Protein AF-0000000069458771 (afdb_homodimer)

InterPro domains:
  IPR001631 DNA topoisomerase I [PR00416] (44-63)
  IPR001631 DNA topoisomerase I [PR00416] (67-81)
  IPR001631 DNA topoisomerase I [PR00416] (94-110)
  IPR001631 DNA topoisomerase I [PR00416] (152-166)
  IPR001631 DNA topoisomerase I [PR00416] (257-268)
  IPR011010 DNA breaking-rejoining enzyme, catalytic core [SSF56349] (4-299)
  IPR013499 DNA topoisomerase I, eukaryotic-type [SM00435] (7-277)
  IPR013500 DNA topoisomerase I, catalytic core, eukaryotic-type [PF01028] (3-233)
  IPR013500 DNA topoisomerase I, catalytic core, eukaryotic-type [cd00659] (8-207)
  IPR014711 DNA topoisomerase I, catalytic core, alpha-helical subdomain, eukaryotic-type [G3DSA:3.90.15.10] (2-155)
  IPR014727 DNA topoisomerase I, catalytic core, alpha/beta subdomain [G3DSA:1.10.132.10] (156-233)
  IPR014727 DNA topoisomerase I, catalytic core, alpha/beta subdomain [G3DSA:1.10.132.10] (234-305)
  IPR018521 DNA topoisomerase IB, active site [PS00176] (250-268)
  IPR025834 Topoisomerase I C-terminal domain [PF14370] (235-305)
  IPR051062 DNA topoisomerase IB [PTHR10290] (3-236)

pLDDT: mean 91.49, std 9.11, range [27.31, 98.5]

Solvent-accessible surface area (backbone atoms only — not comparable to full-atom values): 32888 Å² total; per-residue (Å²): 128,79,79,78,72,48,63,66,54,50,50,49,55,48,50,49,20,53,50,45,66,77,39,43,71,57,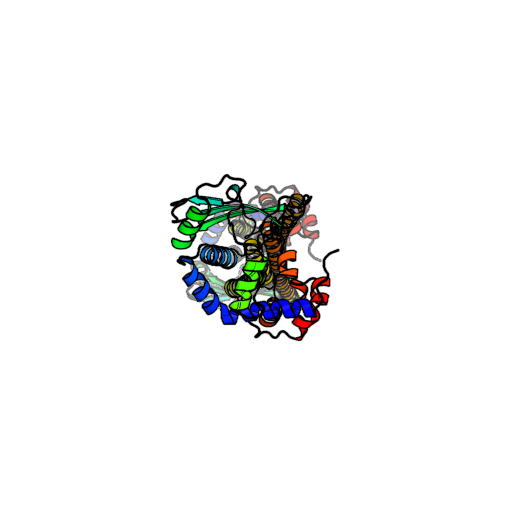53,51,52,55,36,56,60,26,50,73,43,89,47,66,61,47,22,49,49,18,44,51,50,48,46,24,60,75,53,33,43,54,46,40,76,85,82,59,94,85,56,77,88,49,43,20,63,44,56,32,30,35,65,31,53,48,82,32,70,64,50,96,91,36,56,31,24,43,32,40,51,48,31,22,77,96,66,39,74,45,76,49,73,42,70,48,58,66,64,53,45,52,47,52,52,59,49,44,55,98,58,53,53,86,35,61,36,48,86,81,51,41,49,67,58,49,30,49,54,38,26,69,73,40,81,85,37,42,63,68,40,38,35,36,31,52,29,40,51,45,32,54,53,33,39,64,70,56,52,59,86,89,52,51,70,69,55,44,50,48,28,49,51,54,17,43,44,52,30,14,58,55,62,62,34,65,45,76,64,57,88,63,44,66,61,51,50,50,54,51,52,50,53,48,51,51,49,54,53,49,52,55,53,52,52,52,54,52,51,54,52,48,52,48,51,51,50,50,51,51,49,52,63,74,40,44,48,45,37,54,64,58,36,53,73,73,38,38,58,58,32,52,57,39,3,50,19,56,61,68,73,41,68,60,70,78,80,32,53,73,72,51,45,64,63,40,42,66,33,60,71,67,39,45,52,78,53,72,131,126,79,79,76,70,48,65,66,54,51,50,50,55,48,50,48,20,52,52,44,66,78,38,43,68,57,53,52,52,54,34,57,60,26,50,73,43,89,48,65,60,47,22,49,48,19,45,50,51,50,47,25,60,74,55,32,44,52,47,40,74,84,82,60,95,85,57,78,87,49,43,20,64,42,56,32,30,34,65,32,53,47,83,31,71,66,51,96,92,34,58,33,24,43,33,38,51,47,32,22,78,95,67,40,74,44,76,49,72,42,68,48,56,65,63,54,44,51,47,53,51,59,49,42,56,98,57,55,53,84,35,60,35,48,86,82,51,41,50,66,58,47,29,49,53,38,26,70,74,40,82,85,38,40,62,68,39,37,36,37,31,50,28,40,51,44,31,52,52,34,41,63,70,56,53,58,87,87,51,52,70,66,53,42,51,45,29,48,51,52,16,43,44,52,29,14,58,55,62,62,34,63,46,75,65,57,89,63,44,65,60,51,50,51,52,50,51,51,53,47,50,50,49,53,51,49,52,54,52,52,52,53,54,52,51,54,51,48,50,49,50,52,51,49,52,51,50,53,62,74,39,45,49,43,39,54,64,58,36,54,73,72,37,40,58,59,31,54,56,40,3,51,20,57,62,68,72,43,66,61,70,79,80,33,53,72,72,50,45,64,64,40,41,64,31,59,71,68,38,44,52,80,55,73,132

Organism: Araneus ventricosus (NCBI:txid182803)

Structure (mmCIF, N/CA/C/O backbone):
data_AF-0000000069458771-model_v1
#
loop_
_entity.id
_entity.type
_entity.pdbx_description
1 polymer 'DNA topoisomerase I'
#
loop_
_atom_site.group_PDB
_atom_site.id
_atom_site.type_symbol
_atom_site.label_atom_id
_atom_site.label_alt_id
_atom_site.label_comp_id
_atom_site.label_asym_id
_atom_site.label_entity_id
_atom_site.label_seq_id
_atom_site.pdbx_PDB_ins_code
_atom_site.Cartn_x
_atom_site.Cartn_y
_atom_site.Cartn_z
_atom_site.occupancy
_atom_site.B_iso_or_equiv
_atom_site.auth_seq_id
_atom_site.auth_comp_id
_atom_site.auth_asym_id
_atom_site.auth_atom_id
_atom_site.pdbx_PDB_model_num
ATOM 1 N N . MET A 1 1 ? 5.234 -36.75 -42.281 1 28.11 1 MET A N 1
ATOM 2 C CA . MET A 1 1 ? 3.83 -36.375 -42.406 1 28.11 1 MET A CA 1
ATOM 3 C C . MET A 1 1 ? 3.074 -36.656 -41.094 1 28.11 1 MET A C 1
ATOM 5 O O . MET A 1 1 ? 3.109 -37.781 -40.594 1 28.11 1 MET A O 1
ATOM 9 N N . ARG A 1 2 ? 2.836 -35.688 -40.219 1 44.94 2 ARG A N 1
ATOM 10 C CA . ARG A 1 2 ? 2.254 -35.812 -38.906 1 44.94 2 ARG A CA 1
ATOM 11 C C . ARG A 1 2 ? 0.943 -36.594 -38.969 1 44.94 2 ARG A C 1
ATOM 13 O O . ARG A 1 2 ? 0.076 -36.312 -39.781 1 44.94 2 ARG A O 1
ATOM 20 N N . SER A 1 3 ? 1.002 -37.844 -38.906 1 42.88 3 SER A N 1
ATOM 21 C CA . SER A 1 3 ? -0.216 -38.625 -39.125 1 42.88 3 SER A CA 1
ATOM 22 C C . SER A 1 3 ? -1.438 -37.875 -38.594 1 42.88 3 SER A C 1
ATOM 24 O O . SER A 1 3 ? -1.477 -37.5 -37.406 1 42.88 3 SER A O 1
ATOM 26 N N . LYS A 1 4 ? -2.084 -37.125 -39.375 1 59.84 4 LYS A N 1
ATOM 27 C CA . LYS A 1 4 ? -3.332 -36.438 -39.094 1 59.84 4 LYS A CA 1
ATOM 28 C C . LYS A 1 4 ? -4.434 -37.406 -38.656 1 59.84 4 LYS A C 1
ATOM 30 O O . LYS A 1 4 ? -4.898 -38.219 -39.469 1 59.84 4 LYS A O 1
ATOM 35 N N . THR A 1 5 ? -4.426 -37.688 -37.344 1 69.56 5 THR A N 1
ATOM 36 C CA . THR A 1 5 ? -5.551 -38.5 -36.906 1 69.56 5 THR A CA 1
ATOM 37 C C . THR A 1 5 ? -6.867 -37.75 -37.062 1 69.56 5 THR A C 1
ATOM 39 O O . THR A 1 5 ? -6.926 -36.531 -36.844 1 69.56 5 THR A O 1
ATOM 42 N N . THR A 1 6 ? -7.883 -38.375 -37.656 1 74.94 6 THR A N 1
ATOM 43 C CA . THR A 1 6 ? -9.211 -37.781 -37.844 1 74.94 6 THR A CA 1
ATOM 44 C C . THR A 1 6 ? -9.93 -37.656 -36.5 1 74.94 6 THR A C 1
ATOM 46 O O . THR A 1 6 ? -9.57 -38.312 -35.531 1 74.94 6 THR A O 1
ATOM 49 N N . PRO A 1 7 ? -10.836 -36.719 -36.438 1 76.75 7 PRO A N 1
ATOM 50 C CA . PRO A 1 7 ? -11.641 -36.594 -35.219 1 76.75 7 PRO A CA 1
ATOM 51 C C . PRO A 1 7 ? -12.266 -37.906 -34.75 1 76.75 7 PRO A C 1
ATOM 53 O O . PRO A 1 7 ? -12.375 -38.156 -33.562 1 76.75 7 PRO A O 1
ATOM 56 N N . GLN A 1 8 ? -12.57 -38.719 -35.656 1 77.94 8 GLN A N 1
ATOM 57 C CA . GLN A 1 8 ? -13.18 -40 -35.344 1 77.94 8 GLN A CA 1
ATOM 58 C C . GLN A 1 8 ? -12.164 -40.938 -34.688 1 77.94 8 GLN A C 1
ATOM 60 O O . GLN A 1 8 ? -12.484 -41.656 -33.75 1 77.94 8 GLN A O 1
ATOM 65 N N . GLU A 1 9 ? -10.977 -40.875 -35.219 1 78.88 9 GLU A N 1
ATOM 66 C CA . GLU A 1 9 ? -9.914 -41.719 -34.656 1 78.88 9 GLU A CA 1
ATOM 67 C C . GLU A 1 9 ? -9.547 -41.25 -33.219 1 78.88 9 GLU A C 1
ATOM 69 O O . GLU A 1 9 ? -9.312 -42.094 -32.344 1 78.88 9 GLU A O 1
ATOM 74 N N . ASP A 1 10 ? -9.602 -39.969 -33.156 1 78.12 10 ASP A N 1
ATOM 75 C CA . ASP A 1 10 ? -9.328 -39.438 -31.828 1 78.12 10 ASP A CA 1
ATOM 76 C C . ASP A 1 10 ? -10.406 -39.844 -30.828 1 78.12 10 ASP A C 1
ATOM 78 O O . ASP A 1 10 ? -10.094 -40.25 -29.703 1 78.12 10 ASP A O 1
ATOM 82 N N . PHE A 1 11 ? -11.602 -39.719 -31.25 1 80 11 PHE A N 1
ATOM 83 C CA . PHE A 1 11 ? -12.711 -40.094 -30.391 1 80 11 PHE A CA 1
ATOM 84 C C . PHE A 1 11 ? -12.625 -41.562 -30 1 80 11 PHE A C 1
ATOM 86 O O . PHE A 1 11 ? -12.805 -41.938 -28.828 1 80 11 PHE A O 1
ATOM 93 N N . ALA A 1 12 ? -12.273 -42.344 -30.938 1 80.19 12 ALA A N 1
ATOM 94 C CA . ALA A 1 12 ? -12.164 -43.781 -30.688 1 80.19 12 ALA A CA 1
ATOM 95 C C . ALA A 1 12 ? -11.047 -44.094 -29.688 1 80.19 12 ALA A C 1
ATOM 97 O O . ALA A 1 12 ? -11.211 -44.938 -28.812 1 80.19 12 ALA A O 1
ATOM 98 N N . LYS A 1 13 ? -10.008 -43.406 -29.859 1 79.5 13 LYS A N 1
ATOM 99 C CA . LYS A 1 13 ? -8.867 -43.562 -28.953 1 79.5 13 LYS A CA 1
ATOM 100 C C . LYS A 1 13 ? -9.258 -43.25 -27.516 1 79.5 13 LYS A C 1
ATOM 102 O O . LYS A 1 13 ? -8.906 -44 -26.594 1 79.5 13 LYS A O 1
ATOM 107 N N . PHE A 1 14 ? -10.086 -42.281 -27.422 1 81.75 14 PHE A N 1
ATOM 108 C CA . PHE A 1 14 ? -10.445 -41.812 -26.094 1 81.75 14 PHE A CA 1
ATOM 109 C C . PHE A 1 14 ? -11.484 -42.75 -25.469 1 81.75 14 PHE A C 1
ATOM 111 O O . PHE A 1 14 ? -11.438 -43.031 -24.266 1 81.75 14 PHE A O 1
ATOM 118 N N . GLU A 1 15 ? -12.242 -43.219 -26.281 1 83.75 15 GLU A N 1
ATOM 119 C CA . GLU A 1 15 ? -13.234 -44.188 -25.781 1 83.75 15 GLU A CA 1
ATOM 120 C C . GLU A 1 15 ? -12.586 -45.5 -25.375 1 83.75 15 GLU A C 1
ATOM 122 O O . GLU A 1 15 ? -13.031 -46.156 -24.438 1 83.75 15 GLU A O 1
ATOM 127 N N . PHE A 1 16 ? -11.555 -45.812 -26.062 1 83.56 16 PHE A N 1
ATOM 128 C CA . PHE A 1 16 ? -10.82 -47.031 -25.719 1 83.56 16 PHE A CA 1
ATOM 129 C C . PHE A 1 1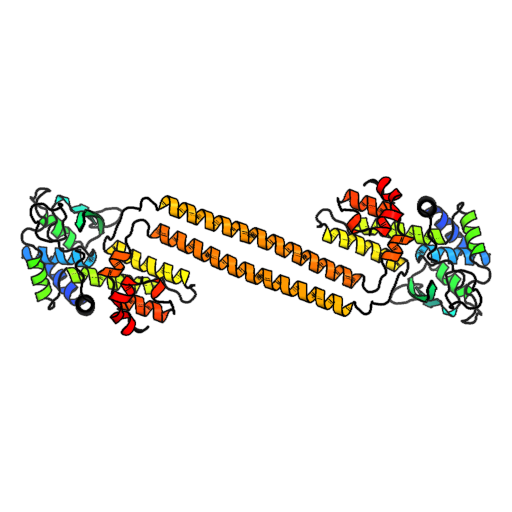6 ? -10.195 -46.906 -24.328 1 83.56 16 PHE A C 1
ATOM 131 O O . PHE A 1 16 ? -10.18 -47.875 -23.562 1 83.56 16 PHE A O 1
ATOM 138 N N . ALA A 1 17 ? -9.664 -45.719 -24.062 1 87.19 17 ALA A N 1
ATOM 139 C CA . ALA A 1 17 ? -9.094 -45.5 -22.75 1 87.19 17 ALA A CA 1
ATOM 140 C C . ALA A 1 17 ? -10.156 -45.625 -21.656 1 87.19 17 ALA A C 1
ATOM 142 O O . ALA A 1 17 ? -9.875 -46.125 -20.562 1 87.19 17 ALA A O 1
ATOM 143 N N . ARG A 1 18 ? -11.352 -45.219 -21.969 1 86.38 18 ARG A N 1
ATOM 144 C CA . ARG A 1 18 ? -12.453 -45.375 -21.016 1 86.38 18 ARG A CA 1
ATOM 145 C C . ARG A 1 18 ? -12.805 -46.844 -20.812 1 86.38 18 ARG A C 1
ATOM 147 O O . ARG A 1 18 ? -13.188 -47.219 -19.703 1 86.38 18 ARG A O 1
ATOM 154 N N . LEU A 1 19 ? -12.68 -47.562 -21.875 1 87.94 19 LEU A N 1
ATOM 155 C CA . LEU A 1 19 ? -12.898 -49 -21.766 1 87.94 19 LEU A CA 1
ATOM 156 C C . LEU A 1 19 ? -11.922 -49.625 -20.781 1 87.94 19 LEU A C 1
ATOM 158 O O . LEU A 1 19 ? -12.312 -50.438 -19.953 1 87.94 19 LEU A O 1
ATOM 162 N N . LEU A 1 20 ? -10.688 -49.281 -20.906 1 91.88 20 LEU A N 1
ATOM 163 C CA . LEU A 1 20 ? -9.695 -49.812 -19.969 1 91.88 20 LEU A CA 1
ATOM 164 C C . LEU A 1 20 ? -10 -49.375 -18.547 1 91.88 20 LEU A C 1
ATOM 166 O O . LEU A 1 20 ? -9.844 -50.156 -17.594 1 91.88 20 LEU A O 1
ATOM 170 N N . LYS A 1 21 ? -10.43 -48.156 -18.375 1 92 21 LYS A N 1
ATOM 171 C CA . LYS A 1 21 ? -10.773 -47.656 -17.047 1 92 21 LYS A CA 1
ATOM 172 C C . LYS A 1 21 ? -11.805 -48.562 -16.375 1 92 21 LYS A C 1
ATOM 174 O O . LYS A 1 21 ? -11.656 -48.906 -15.195 1 92 21 LYS A O 1
ATOM 179 N N . ARG A 1 22 ? -12.75 -49 -17.125 1 93.56 22 ARG A 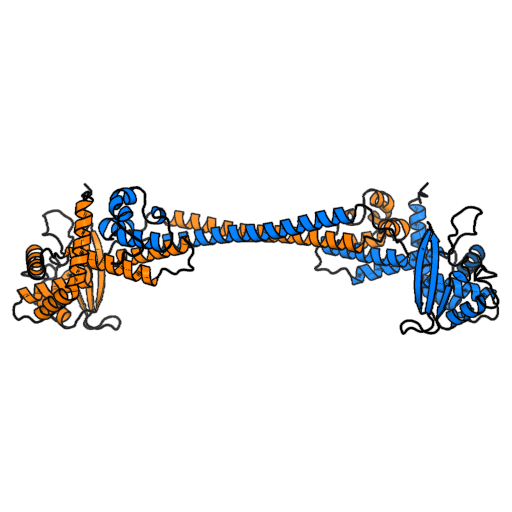N 1
ATOM 180 C CA . ARG A 1 22 ? -13.82 -49.844 -16.594 1 93.56 22 ARG A CA 1
ATOM 181 C C . ARG A 1 22 ? -13.32 -51.25 -16.266 1 93.56 22 ARG A C 1
ATOM 183 O O . ARG A 1 22 ? -13.883 -51.938 -15.422 1 93.56 22 ARG A O 1
ATOM 190 N N . ASN A 1 23 ? -12.242 -51.594 -16.938 1 95.81 23 ASN A N 1
ATOM 191 C CA . ASN A 1 23 ? -11.789 -52.969 -16.812 1 95.81 23 ASN A CA 1
ATOM 192 C C . ASN A 1 23 ? -10.422 -53.062 -16.141 1 95.81 23 ASN A C 1
ATOM 194 O O . ASN A 1 23 ? -9.844 -54.156 -16.047 1 95.81 23 ASN A O 1
ATOM 198 N N . ILE A 1 24 ? -9.906 -52.062 -15.648 1 96.25 24 ILE A N 1
ATOM 199 C CA . ILE A 1 24 ? -8.516 -52 -15.219 1 96.25 24 ILE A CA 1
ATOM 200 C C . ILE A 1 24 ? -8.289 -52.938 -14.031 1 96.25 24 ILE A C 1
ATOM 202 O O . ILE A 1 24 ? -7.254 -53.594 -13.938 1 96.25 24 ILE A O 1
ATOM 206 N N . LYS A 1 25 ? -9.188 -53.062 -13.125 1 96.69 25 LYS A N 1
ATOM 207 C CA . LYS A 1 25 ? -9.062 -53.938 -11.977 1 96.69 25 LYS A CA 1
ATOM 208 C C . LYS A 1 25 ? -8.969 -55.406 -12.422 1 96.69 25 LYS A C 1
ATOM 210 O O . LYS A 1 25 ? -8.148 -56.156 -11.914 1 96.69 25 LYS A O 1
ATOM 215 N N . TYR A 1 26 ? -9.781 -55.688 -13.383 1 97.44 26 TYR A N 1
ATOM 216 C CA . TYR A 1 26 ? -9.781 -57.062 -13.93 1 97.44 26 TYR A CA 1
ATOM 217 C C . TYR A 1 26 ? -8.469 -57.344 -14.641 1 97.44 26 TYR A C 1
ATOM 219 O O . TYR A 1 26 ? -7.852 -58.375 -14.406 1 97.44 26 TYR A O 1
ATOM 227 N N . VAL A 1 27 ? -8.062 -56.469 -15.508 1 97.31 27 VAL A N 1
ATOM 228 C CA . VAL A 1 27 ? -6.836 -56.656 -16.281 1 97.31 27 VAL A CA 1
ATOM 229 C C . VAL A 1 27 ? -5.648 -56.812 -15.336 1 97.31 27 VAL A C 1
ATOM 231 O O . VAL A 1 27 ? -4.828 -57.719 -15.516 1 97.31 27 VAL A O 1
ATOM 234 N N . ARG A 1 28 ? -5.586 -56.031 -14.305 1 97.81 28 ARG A N 1
ATOM 235 C CA . ARG A 1 28 ? -4.488 -56.062 -13.344 1 97.81 28 ARG A CA 1
ATOM 236 C C . ARG A 1 28 ? -4.504 -57.375 -12.57 1 97.81 28 ARG A C 1
ATOM 238 O O . ARG A 1 28 ? -3.449 -57.969 -12.312 1 97.81 28 ARG A O 1
ATOM 245 N N . ARG A 1 29 ? -5.688 -57.844 -12.219 1 97.69 29 ARG A N 1
ATOM 246 C CA . ARG A 1 29 ? -5.812 -59.125 -11.539 1 97.69 29 ARG A CA 1
ATOM 247 C C . ARG A 1 29 ? -5.293 -60.25 -12.414 1 97.69 29 ARG A C 1
ATOM 249 O O . ARG A 1 29 ? -4.555 -61.125 -11.938 1 97.69 29 ARG A O 1
ATOM 256 N N . GLU A 1 30 ? -5.656 -60.188 -13.633 1 97.56 30 GLU A N 1
ATOM 257 C CA . GLU A 1 30 ? -5.324 -61.281 -14.555 1 97.56 30 GLU A CA 1
ATOM 258 C C . GLU A 1 30 ? -3.824 -61.344 -14.82 1 97.56 30 GLU A C 1
ATOM 260 O O . GLU A 1 30 ? -3.223 -62.406 -14.781 1 97.56 30 GLU A O 1
ATOM 265 N N . TYR A 1 31 ? -3.188 -60.188 -15.148 1 97.25 31 TYR A N 1
ATOM 266 C CA . TYR A 1 31 ? -1.768 -60.281 -15.461 1 97.25 31 TYR A CA 1
ATOM 267 C C . TYR A 1 31 ? -0.948 -60.531 -14.203 1 97.25 31 TYR A C 1
ATOM 269 O O . TYR A 1 31 ? 0.134 -61.125 -14.258 1 97.25 31 TYR A O 1
ATOM 277 N N . LYS A 1 32 ? -1.408 -60.125 -13 1 97.75 32 LYS A N 1
ATOM 278 C CA . LYS A 1 32 ? -0.698 -60.406 -11.75 1 97.75 32 LYS A CA 1
ATOM 279 C C . LYS A 1 32 ? -0.665 -61.906 -11.453 1 97.75 32 LYS A C 1
ATOM 281 O O . LYS A 1 32 ? 0.344 -62.406 -10.977 1 97.75 32 LYS A O 1
ATOM 286 N N . LYS A 1 33 ? -1.743 -62.5 -11.758 1 97.62 33 LYS A N 1
ATOM 287 C CA . LYS A 1 33 ? -1.798 -63.969 -11.602 1 97.62 33 LYS A CA 1
ATOM 288 C C . LYS A 1 33 ? -0.73 -64.625 -12.445 1 97.62 33 LYS A C 1
ATOM 290 O O . LYS A 1 33 ? -0.115 -65.625 -12.008 1 97.62 33 LYS A O 1
ATOM 295 N N . LYS A 1 34 ? -0.475 -64.125 -13.578 1 97.56 34 LYS A N 1
ATOM 296 C CA . LYS A 1 34 ? 0.426 -64.75 -14.539 1 97.56 34 LYS A CA 1
ATOM 297 C C . LYS A 1 34 ? 1.883 -64.438 -14.211 1 97.56 34 LYS A C 1
ATOM 299 O O . LYS A 1 34 ? 2.797 -65 -14.797 1 97.56 34 LYS A O 1
ATOM 304 N N . LEU A 1 35 ? 2.143 -63.594 -13.234 1 98 35 LEU A N 1
ATOM 305 C CA . LEU A 1 35 ? 3.506 -63.25 -12.844 1 98 35 LEU A CA 1
ATOM 306 C C . LEU A 1 35 ? 4.219 -64.438 -12.234 1 98 35 LEU A C 1
ATOM 308 O O . LEU A 1 35 ? 5.445 -64.562 -12.289 1 98 35 LEU A O 1
ATOM 312 N N . THR A 1 36 ? 3.424 -65.375 -11.719 1 97.69 36 THR A N 1
ATOM 313 C CA . THR A 1 36 ? 4.016 -66.562 -11.07 1 97.69 36 THR A CA 1
ATOM 314 C C . THR A 1 36 ? 3.775 -67.812 -11.891 1 97.69 36 THR A C 1
ATOM 316 O O . THR A 1 36 ? 3.928 -68.938 -11.391 1 97.69 36 THR A O 1
ATOM 319 N N . SER A 1 37 ? 3.375 -67.625 -13.086 1 97.38 37 SER A N 1
ATOM 320 C CA . SER A 1 37 ? 3.086 -68.75 -13.953 1 97.38 37 SER A CA 1
ATOM 321 C C . SER A 1 37 ? 4.32 -69.625 -14.148 1 97.38 37 SER A C 1
ATOM 323 O O . SER A 1 37 ? 5.445 -69.125 -14.172 1 97.38 37 SER A O 1
ATOM 325 N N . GLN A 1 38 ? 4.145 -70.938 -14.445 1 96 38 GLN A N 1
ATOM 326 C CA . GLN A 1 38 ? 5.246 -71.875 -14.758 1 96 38 GLN A CA 1
ATOM 327 C C . GLN A 1 38 ? 5.684 -71.688 -16.219 1 96 38 GLN A C 1
ATOM 329 O O . GLN A 1 38 ? 6.816 -72.062 -16.562 1 96 38 GLN A O 1
ATOM 334 N N . ASN A 1 39 ? 4.785 -71.25 -16.969 1 95.62 39 ASN A N 1
ATOM 335 C CA . ASN A 1 39 ? 5.09 -70.938 -18.375 1 95.62 39 ASN A CA 1
ATOM 336 C C . ASN A 1 39 ? 5.84 -69.625 -18.516 1 95.62 39 ASN A C 1
ATOM 338 O O . ASN A 1 39 ? 5.301 -68.562 -18.203 1 95.62 39 ASN A O 1
ATOM 342 N N . ILE A 1 40 ? 7.031 -69.75 -19.078 1 93.94 40 ILE A N 1
ATOM 343 C CA . ILE A 1 40 ? 7.914 -68.562 -19.141 1 93.94 40 ILE A CA 1
ATOM 344 C C . ILE A 1 40 ? 7.309 -67.5 -20.062 1 93.94 40 ILE A C 1
ATOM 346 O O . ILE A 1 40 ? 7.461 -66.312 -19.812 1 93.94 40 ILE A O 1
ATOM 350 N N . VAL A 1 41 ? 6.59 -67.938 -21.062 1 95.5 41 VAL A N 1
ATOM 351 C CA . VAL A 1 41 ? 5.98 -67 -22 1 95.5 41 VAL A CA 1
ATOM 352 C C . VAL A 1 41 ? 4.91 -66.188 -21.297 1 95.5 41 VAL A C 1
ATOM 354 O O . VAL A 1 41 ? 4.836 -64.938 -21.469 1 95.5 41 VAL A O 1
ATOM 357 N N . ASP A 1 42 ? 4.188 -66.812 -20.438 1 96.44 42 ASP A N 1
ATOM 358 C CA . ASP A 1 42 ? 3.156 -66.125 -19.656 1 96.44 42 ASP A CA 1
ATOM 359 C C . ASP A 1 42 ? 3.777 -65.125 -18.656 1 96.44 42 ASP A C 1
ATOM 361 O O . ASP A 1 42 ? 3.26 -64.062 -18.453 1 96.44 42 ASP A O 1
ATOM 365 N N . ARG A 1 43 ? 4.828 -65.5 -18.094 1 97 43 ARG A N 1
ATOM 366 C CA . ARG A 1 43 ? 5.508 -64.625 -17.141 1 97 43 ARG A CA 1
ATOM 367 C C . ARG A 1 43 ? 6.074 -63.406 -17.828 1 97 43 ARG A C 1
ATOM 369 O O . ARG A 1 43 ? 6.02 -62.312 -17.281 1 97 43 ARG A O 1
ATOM 376 N N . GLU A 1 44 ? 6.625 -63.625 -19.016 1 97.81 44 GLU A N 1
ATOM 377 C CA . GLU A 1 44 ? 7.148 -62.531 -19.797 1 97.81 44 GLU A CA 1
ATOM 378 C C . GLU A 1 44 ? 6.043 -61.531 -20.156 1 97.81 44 GLU A C 1
ATOM 380 O O . GLU A 1 44 ? 6.203 -60.312 -19.984 1 97.81 44 GLU A O 1
ATOM 385 N N . LYS A 1 45 ? 4.902 -62.094 -20.594 1 97.38 45 LYS A N 1
ATOM 386 C CA . LYS A 1 45 ? 3.764 -61.25 -20.953 1 97.38 45 LYS A CA 1
ATOM 387 C C . LYS A 1 45 ? 3.283 -60.438 -19.75 1 97.38 45 LYS A C 1
ATOM 389 O O . LYS A 1 45 ? 3.102 -59.219 -19.844 1 97.38 45 LYS A O 1
ATOM 394 N N . ALA A 1 46 ? 3.139 -61.125 -18.656 1 98.19 46 ALA A N 1
ATOM 395 C CA . ALA A 1 46 ? 2.631 -60.469 -17.438 1 98.19 46 ALA A CA 1
ATOM 396 C C . ALA A 1 46 ? 3.576 -59.375 -16.953 1 98.19 46 ALA A C 1
ATOM 398 O O . ALA A 1 46 ? 3.133 -58.312 -16.578 1 98.19 46 ALA A O 1
ATOM 399 N N . THR A 1 47 ? 4.859 -59.656 -16.984 1 98.38 47 THR A N 1
ATOM 400 C CA . THR A 1 47 ? 5.855 -58.688 -16.547 1 98.38 47 THR A CA 1
ATOM 401 C C . THR A 1 47 ? 5.871 -57.469 -17.453 1 98.38 47 THR A C 1
ATOM 403 O O . THR A 1 47 ? 5.918 -56.344 -16.984 1 98.38 47 THR A O 1
ATOM 406 N N . ALA A 1 48 ? 5.746 -57.688 -18.766 1 98.06 48 ALA A N 1
ATOM 407 C CA . ALA A 1 48 ? 5.703 -56.594 -19.719 1 98.06 48 ALA A CA 1
ATOM 408 C C . ALA A 1 48 ? 4.469 -55.719 -19.5 1 98.06 48 ALA A C 1
ATOM 410 O O . ALA A 1 48 ? 4.566 -54.5 -19.484 1 98.06 48 ALA A O 1
ATOM 411 N N . VAL A 1 49 ? 3.334 -56.344 -19.266 1 98 49 VAL A N 1
ATOM 412 C CA . VAL A 1 49 ? 2.098 -55.594 -19.031 1 98 49 VAL A CA 1
ATOM 413 C C . VAL A 1 49 ? 2.215 -54.781 -17.75 1 98 49 VAL A C 1
ATOM 415 O O . VAL A 1 49 ? 1.77 -53.625 -17.703 1 98 49 VAL A O 1
ATOM 418 N N . TYR A 1 50 ? 2.812 -55.375 -16.766 1 98.25 50 TYR A N 1
ATOM 419 C CA . TYR A 1 50 ? 3.045 -54.656 -15.516 1 98.25 50 TYR A CA 1
ATOM 420 C C . TYR A 1 50 ? 3.854 -53.375 -15.758 1 98.25 50 TYR A C 1
ATOM 422 O O . TYR A 1 50 ? 3.488 -52.312 -15.281 1 98.25 50 TYR A O 1
ATOM 430 N N . LEU A 1 51 ? 4.918 -53.5 -16.5 1 97.69 51 LEU A N 1
ATOM 431 C CA . LEU A 1 51 ? 5.789 -52.344 -16.781 1 97.69 51 LEU A CA 1
ATOM 432 C C . LEU A 1 51 ? 5.055 -51.281 -17.578 1 97.69 51 LEU A C 1
ATOM 434 O O . LEU A 1 51 ? 5.176 -50.094 -17.297 1 97.69 51 LEU A O 1
ATOM 438 N N . ILE A 1 52 ? 4.266 -51.688 -18.547 1 97.44 52 ILE A N 1
ATOM 439 C CA . ILE A 1 52 ? 3.512 -50.781 -19.375 1 97.44 52 ILE A CA 1
ATOM 440 C C . ILE A 1 52 ? 2.43 -50.094 -18.547 1 97.44 52 ILE A C 1
ATOM 442 O O . ILE A 1 52 ? 2.244 -48.875 -18.641 1 97.44 52 ILE A O 1
ATOM 446 N N . ASP A 1 53 ? 1.791 -50.812 -17.719 1 97.19 53 ASP A N 1
ATOM 447 C CA . ASP A 1 53 ? 0.709 -50.312 -16.891 1 97.19 53 ASP A CA 1
ATOM 448 C C . ASP A 1 53 ? 1.232 -49.312 -15.859 1 97.19 53 ASP A C 1
ATOM 450 O O . ASP A 1 53 ? 0.682 -48.219 -15.711 1 97.19 53 ASP A O 1
ATOM 454 N N . LYS A 1 54 ? 2.361 -49.594 -15.273 1 96.44 54 LYS A N 1
ATOM 455 C CA . LYS A 1 54 ? 2.836 -48.812 -14.141 1 96.44 54 LYS A CA 1
ATOM 456 C C . LYS A 1 54 ? 3.725 -47.656 -14.609 1 96.44 54 LYS A C 1
ATOM 458 O O . LYS A 1 54 ? 3.758 -46.594 -13.984 1 96.44 54 LYS A O 1
ATOM 463 N N . LEU A 1 55 ? 4.402 -47.875 -15.703 1 96.06 55 LEU A N 1
ATOM 464 C CA . LEU A 1 55 ? 5.406 -46.906 -16.094 1 96.06 55 LEU A CA 1
ATOM 465 C C . LEU A 1 55 ? 5.02 -46.219 -17.391 1 96.06 55 LEU A C 1
ATOM 467 O O . LEU A 1 55 ? 5.719 -45.312 -17.859 1 96.06 55 LEU A O 1
ATOM 471 N N . SER A 1 56 ? 3.924 -46.594 -18.016 1 95.06 56 SER A N 1
ATOM 472 C CA . SER A 1 56 ? 3.418 -46.031 -19.266 1 95.06 56 SER A CA 1
ATOM 473 C C . SER A 1 56 ? 4.457 -46.125 -20.375 1 95.06 56 SER A C 1
ATOM 475 O O . SER A 1 56 ? 4.617 -45.219 -21.172 1 95.06 56 SER A O 1
ATOM 477 N N . LEU A 1 57 ? 5.168 -47.281 -20.375 1 95.56 57 LEU A N 1
ATOM 478 C CA . LEU A 1 57 ? 6.137 -47.531 -21.438 1 95.56 57 LEU A CA 1
ATOM 479 C C . LEU A 1 57 ? 5.43 -47.781 -22.766 1 95.56 57 LEU A C 1
ATOM 481 O O . LEU A 1 57 ? 4.359 -48.406 -22.797 1 95.56 57 LEU A O 1
ATOM 485 N N . ARG A 1 58 ? 6.016 -47.281 -23.797 1 93.75 58 ARG A N 1
ATOM 486 C CA . ARG A 1 58 ? 5.551 -47.719 -25.109 1 93.75 58 ARG A CA 1
ATOM 487 C C . ARG A 1 58 ? 5.895 -49.188 -25.375 1 93.75 58 ARG A C 1
ATOM 489 O O . ARG A 1 58 ? 6.883 -49.688 -24.844 1 93.75 58 ARG A O 1
ATOM 496 N N . ALA A 1 59 ? 5.07 -49.906 -26.172 1 93.25 59 ALA A N 1
ATOM 497 C CA . ALA A 1 59 ? 5.293 -51.312 -26.438 1 93.25 59 ALA A CA 1
ATOM 498 C C . ALA A 1 59 ? 6.566 -51.531 -27.25 1 93.25 59 ALA A C 1
ATOM 500 O O . ALA A 1 59 ? 7.355 -52.438 -26.969 1 93.25 59 ALA A O 1
ATOM 501 N N . GLY A 1 60 ? 6.875 -50.656 -28.141 1 85.69 60 GLY A N 1
ATOM 502 C CA . GLY A 1 60 ? 8.008 -50.781 -29.031 1 85.69 60 GLY A CA 1
ATOM 503 C C . GLY A 1 60 ? 7.676 -51.5 -30.328 1 85.69 60 GLY A C 1
ATOM 504 O O . GLY A 1 60 ? 6.727 -52.281 -30.375 1 85.69 60 GLY A O 1
ATOM 505 N N . ASN A 1 61 ? 8.125 -50.969 -31.484 1 69.31 61 ASN A N 1
ATOM 506 C CA . ASN A 1 61 ? 7.941 -51.625 -32.75 1 69.31 61 ASN A CA 1
ATOM 507 C C . ASN A 1 61 ? 9.18 -52.438 -33.156 1 69.31 61 ASN A C 1
ATOM 509 O O . ASN A 1 61 ? 10.266 -52.219 -32.625 1 69.31 61 ASN A O 1
ATOM 513 N N . GLU A 1 62 ? 8.969 -53.656 -33.969 1 57.44 62 GLU A N 1
ATOM 514 C CA . GLU A 1 62 ? 10.055 -54.469 -34.5 1 57.44 62 GLU A CA 1
ATOM 515 C C . GLU A 1 62 ? 11.055 -53.594 -35.281 1 57.44 62 GLU A C 1
ATOM 517 O O . GLU A 1 62 ? 10.672 -52.625 -35.906 1 57.44 62 GLU A O 1
ATOM 522 N N . LYS A 1 63 ? 12.297 -53.594 -34.781 1 59.22 63 LYS A N 1
ATOM 523 C CA . LYS A 1 63 ? 13.492 -52.938 -35.312 1 59.22 63 LYS A CA 1
ATOM 524 C C . LYS A 1 63 ? 13.5 -52.969 -36.844 1 59.22 63 LYS A C 1
ATOM 526 O O . LYS A 1 63 ? 13.305 -54 -37.469 1 59.22 63 LYS A O 1
ATOM 531 N N . ASP A 1 64 ? 13.055 -51.969 -37.5 1 53.72 64 ASP A N 1
ATOM 532 C CA . ASP A 1 64 ? 13.453 -51.938 -38.906 1 53.72 64 ASP A CA 1
ATOM 533 C C . ASP A 1 64 ? 14.93 -51.594 -39.062 1 53.72 64 ASP A C 1
ATOM 535 O O . ASP A 1 64 ? 15.461 -50.812 -38.25 1 53.72 64 ASP A O 1
ATOM 539 N N . ALA A 1 65 ? 15.602 -52.125 -40.031 1 52.72 65 ALA A N 1
ATOM 540 C CA . ALA A 1 65 ? 16.969 -51.906 -40.531 1 52.72 65 ALA A CA 1
ATOM 541 C C . ALA A 1 65 ? 17.172 -50.469 -40.938 1 52.72 65 ALA A C 1
ATOM 543 O O . ALA A 1 65 ? 16.406 -49.938 -41.75 1 52.72 65 ALA A O 1
ATOM 544 N N . GLY A 1 66 ? 17.828 -49.625 -40.031 1 57.75 66 GLY A N 1
ATOM 545 C CA . GLY A 1 66 ? 18.312 -48.312 -40.438 1 57.75 66 GLY A CA 1
ATOM 546 C C . GLY A 1 66 ? 17.891 -47.188 -39.469 1 57.75 66 GLY A C 1
ATOM 547 O O . GLY A 1 66 ? 18.344 -46.062 -39.625 1 57.75 66 GLY A O 1
ATOM 548 N N . THR A 1 67 ? 16.953 -47.531 -38.688 1 63.25 67 THR A N 1
ATOM 549 C CA . THR A 1 67 ? 16.422 -46.469 -37.844 1 63.25 67 THR A CA 1
ATOM 550 C C . THR A 1 67 ? 17.188 -46.406 -36.531 1 63.25 67 THR A C 1
ATOM 552 O O . THR A 1 67 ? 17.938 -47.312 -36.188 1 63.25 67 THR A O 1
ATOM 555 N N . ALA A 1 68 ? 17.203 -45.312 -35.875 1 73.69 68 ALA A N 1
ATOM 556 C CA . ALA A 1 68 ? 17.828 -45.125 -34.562 1 73.69 68 ALA A CA 1
ATOM 557 C C . ALA A 1 68 ? 17.5 -46.281 -33.625 1 73.69 68 ALA A C 1
ATOM 559 O O . ALA A 1 68 ? 16.438 -46.875 -33.75 1 73.69 68 ALA A O 1
ATOM 560 N N . ASP A 1 69 ? 18.484 -46.719 -32.969 1 87.19 69 ASP A N 1
ATOM 561 C CA . ASP A 1 69 ? 18.375 -47.812 -32 1 87.19 69 ASP A CA 1
ATOM 562 C C . ASP A 1 69 ? 17.438 -47.438 -30.859 1 87.19 69 ASP A C 1
ATOM 564 O O . ASP A 1 69 ? 17.875 -47.281 -29.719 1 87.19 69 ASP A O 1
ATOM 568 N N . THR A 1 70 ? 16.141 -47.188 -31.172 1 92.5 70 THR A N 1
ATOM 569 C CA . THR A 1 70 ? 15.125 -46.844 -30.188 1 92.5 70 THR A CA 1
ATOM 570 C C . THR A 1 70 ? 14.336 -48.094 -29.781 1 92.5 70 THR A C 1
ATOM 572 O O . THR A 1 70 ? 14.125 -49 -30.609 1 92.5 70 THR A O 1
ATOM 575 N N . VAL A 1 71 ? 14.039 -48.25 -28.531 1 93.94 71 VAL A N 1
ATOM 576 C CA . VAL A 1 71 ? 13.367 -49.438 -28.047 1 93.94 71 VAL A CA 1
ATOM 577 C C . VAL A 1 71 ? 12.133 -49.062 -27.25 1 93.94 71 VAL A C 1
ATOM 579 O O . VAL A 1 71 ? 11.961 -47.906 -26.891 1 93.94 71 VAL A O 1
ATOM 582 N N . GLY A 1 72 ? 11.211 -49.969 -27.094 1 94.69 72 GLY A N 1
ATOM 583 C CA . GLY A 1 72 ? 10.086 -49.969 -26.188 1 94.69 72 GLY A CA 1
ATOM 584 C C . GLY A 1 72 ? 10.07 -51.156 -25.25 1 94.69 72 GLY A C 1
ATOM 585 O O . GLY A 1 72 ? 11.055 -51.906 -25.156 1 94.69 72 GLY A O 1
ATOM 586 N N . CYS A 1 73 ? 9.055 -51.344 -24.594 1 96.62 73 CYS A N 1
ATOM 587 C CA . CYS A 1 73 ? 8.969 -52.375 -23.562 1 96.62 73 CYS A CA 1
ATOM 588 C C . CYS A 1 73 ? 9.32 -53.75 -24.141 1 96.62 73 CYS A C 1
ATOM 590 O O . CYS A 1 73 ? 10.141 -54.469 -23.562 1 96.62 73 CYS A O 1
ATOM 592 N N . CYS A 1 74 ? 8.852 -54.125 -25.281 1 96.06 74 CYS A N 1
ATOM 593 C CA . CYS A 1 74 ? 8.984 -55.469 -25.828 1 96.06 74 CYS A CA 1
ATOM 594 C C . CYS A 1 74 ? 10.328 -55.656 -26.531 1 96.06 74 CYS A C 1
ATOM 596 O O . CYS A 1 74 ? 10.695 -56.781 -26.906 1 96.06 74 CYS A O 1
ATOM 598 N N . SER A 1 75 ? 11.07 -54.594 -26.719 1 94.81 75 SER A N 1
ATOM 599 C CA . SER A 1 75 ? 12.344 -54.656 -27.422 1 94.81 75 SER A CA 1
ATOM 600 C C . SER A 1 75 ? 13.508 -54.281 -26.516 1 94.81 75 SER A C 1
ATOM 602 O O . SER A 1 75 ? 14.617 -54.031 -27 1 94.81 75 SER A O 1
ATOM 604 N N . LEU A 1 76 ? 13.203 -54.281 -25.266 1 96.38 76 LEU A N 1
ATOM 605 C CA . LEU A 1 76 ? 14.266 -53.969 -24.328 1 96.38 76 LEU A CA 1
ATOM 606 C C . LEU A 1 76 ? 15.352 -55.031 -24.359 1 96.38 76 LEU A C 1
ATOM 608 O O . LEU A 1 76 ? 15.047 -56.219 -24.516 1 96.38 76 LEU A O 1
ATOM 612 N N . ARG A 1 77 ? 16.516 -54.562 -24.188 1 97.19 77 ARG A N 1
ATOM 613 C CA . ARG A 1 77 ? 17.656 -55.469 -24.031 1 97.19 77 ARG A CA 1
ATOM 614 C C . ARG A 1 77 ? 18.156 -55.469 -22.578 1 97.19 77 ARG A C 1
ATOM 616 O O . ARG A 1 77 ? 17.766 -54.594 -21.797 1 97.19 77 ARG A O 1
ATOM 623 N N . VAL A 1 78 ? 18.969 -56.469 -22.312 1 98.06 78 VAL A N 1
ATOM 624 C CA . VAL A 1 78 ? 19.5 -56.625 -20.953 1 98.06 78 VAL A CA 1
ATOM 625 C C . VAL A 1 78 ? 20.234 -55.375 -20.531 1 98.06 78 VAL A C 1
ATOM 627 O O . VAL A 1 78 ? 20.141 -54.938 -19.375 1 98.06 78 VAL A O 1
ATOM 630 N N . GLU A 1 79 ? 20.875 -54.625 -21.406 1 98 79 GLU A N 1
ATOM 631 C CA . GLU A 1 79 ? 21.703 -53.469 -21.109 1 98 79 GLU A CA 1
ATOM 632 C C . GLU A 1 79 ? 20.844 -52.281 -20.688 1 98 79 GLU A C 1
ATOM 634 O O . GLU A 1 79 ? 21.344 -51.312 -20.094 1 98 79 GLU A O 1
ATOM 639 N N . HIS A 1 80 ? 19.609 -52.344 -21 1 98.06 80 HIS A N 1
ATOM 640 C CA . HIS A 1 80 ? 18.734 -51.219 -20.75 1 98.06 80 HIS A CA 1
ATOM 641 C C . HIS A 1 80 ? 18.156 -51.281 -19.328 1 98.06 80 HIS A C 1
ATOM 643 O O . HIS A 1 80 ? 17.469 -50.344 -18.891 1 98.06 80 HIS A O 1
ATOM 649 N N . VAL A 1 81 ? 18.438 -52.406 -18.594 1 98.31 81 VAL A N 1
ATOM 650 C CA . VAL A 1 81 ? 17.797 -52.625 -17.297 1 98.31 81 VAL A CA 1
ATOM 651 C C . VAL A 1 81 ? 18.859 -52.969 -16.25 1 98.31 81 VAL A C 1
ATOM 653 O O . VAL A 1 81 ? 19.75 -53.781 -16.484 1 98.31 81 VAL A O 1
ATOM 656 N N . THR A 1 82 ? 18.812 -52.281 -15.156 1 98.19 82 THR A N 1
ATOM 657 C CA . THR A 1 82 ? 19.641 -52.562 -13.992 1 98.19 82 THR A CA 1
ATOM 658 C C . THR A 1 82 ? 18.766 -52.906 -12.789 1 98.19 82 THR A C 1
ATOM 660 O O . THR A 1 82 ? 17.766 -52.25 -12.531 1 98.19 82 THR A O 1
ATOM 663 N N . LEU A 1 83 ? 19.141 -53.969 -12.07 1 98.25 83 LEU A N 1
ATOM 664 C CA . LEU A 1 83 ? 18.375 -54.406 -10.914 1 98.25 83 LEU A CA 1
ATOM 665 C C . LEU A 1 83 ? 19.125 -54.156 -9.617 1 98.25 83 LEU A C 1
ATOM 667 O O . LEU A 1 83 ? 20.297 -54.531 -9.492 1 98.25 83 LEU A O 1
ATOM 671 N N . ASP A 1 84 ? 18.453 -53.469 -8.734 1 97.94 84 ASP A N 1
ATOM 672 C CA . ASP A 1 84 ? 19.016 -53.25 -7.406 1 97.94 84 ASP A CA 1
ATOM 673 C C . ASP A 1 84 ? 18.062 -53.719 -6.309 1 97.94 84 ASP A C 1
ATOM 675 O O . ASP A 1 84 ? 16.938 -53.219 -6.191 1 97.94 84 ASP A O 1
ATOM 679 N N . LYS A 1 85 ? 18.484 -54.625 -5.492 1 97.25 85 LYS A N 1
ATOM 680 C CA . LYS A 1 85 ? 17.656 -55.125 -4.398 1 97.25 85 LYS A CA 1
ATOM 681 C C . LYS A 1 85 ? 17.281 -54 -3.439 1 97.25 85 LYS A C 1
ATOM 683 O O . LYS A 1 85 ? 16.188 -53.969 -2.896 1 97.25 85 LYS A O 1
ATOM 688 N N . GLU A 1 86 ? 18.219 -53.125 -3.26 1 96.56 86 GLU A N 1
ATOM 689 C CA . GLU A 1 86 ? 18 -51.906 -2.473 1 96.56 86 GLU A CA 1
ATOM 690 C C . GLU A 1 86 ? 18.688 -50.719 -3.096 1 96.56 86 GLU A C 1
ATOM 692 O O . GLU A 1 86 ? 19.859 -50.781 -3.477 1 96.56 86 GLU A O 1
ATOM 697 N N . LYS A 1 87 ? 17.922 -49.625 -3.266 1 95.88 87 LYS A N 1
ATOM 698 C CA . LYS A 1 87 ? 18.453 -48.375 -3.805 1 95.88 87 LYS A CA 1
ATOM 699 C C . LYS A 1 87 ? 17.719 -47.188 -3.225 1 95.88 87 LYS A C 1
ATOM 701 O O . LYS A 1 87 ? 16.484 -47.125 -3.287 1 95.88 87 LYS A O 1
ATOM 706 N N . ASP A 1 88 ? 18.484 -46.312 -2.621 1 93.88 88 ASP A N 1
ATOM 707 C CA . ASP A 1 88 ? 17.969 -45.062 -2.092 1 93.88 88 ASP A CA 1
ATOM 708 C C . ASP A 1 88 ? 16.812 -45.312 -1.117 1 93.88 88 ASP A C 1
ATOM 710 O O . ASP A 1 88 ? 15.781 -44.656 -1.193 1 93.88 88 ASP A O 1
ATOM 714 N N . GLY A 1 89 ? 16.891 -46.406 -0.346 1 95.44 89 GLY A N 1
ATOM 715 C CA . GLY A 1 89 ? 15.922 -46.688 0.707 1 95.44 89 GLY A CA 1
ATOM 716 C C . GLY A 1 89 ? 14.711 -47.438 0.216 1 95.44 89 GLY A C 1
ATOM 717 O O . GLY A 1 89 ? 13.742 -47.625 0.959 1 95.44 89 GLY A O 1
ATOM 718 N N . GLN A 1 90 ? 14.641 -47.781 -1.054 1 97 90 GLN A N 1
ATOM 719 C CA . GLN A 1 90 ? 13.539 -48.562 -1.617 1 97 90 GLN A CA 1
ATOM 720 C C . GLN A 1 90 ? 13.984 -49.969 -1.987 1 97 90 GLN A C 1
ATOM 722 O O . GLN A 1 90 ? 15.125 -50.188 -2.416 1 97 90 GLN A O 1
ATOM 727 N N . ASP A 1 91 ? 12.984 -50.875 -1.831 1 97.69 91 ASP A N 1
ATOM 728 C CA . ASP A 1 91 ? 13.281 -52.25 -2.139 1 97.69 91 ASP A CA 1
ATOM 729 C C . ASP A 1 91 ? 12.906 -52.594 -3.58 1 97.69 91 ASP A C 1
ATOM 731 O O . ASP A 1 91 ? 11.938 -52.062 -4.117 1 97.69 91 ASP A O 1
ATOM 735 N N . PHE A 1 92 ? 13.719 -53.5 -4.254 1 98.19 92 PHE A N 1
ATOM 736 C CA . PHE A 1 92 ? 13.445 -54.062 -5.57 1 98.19 92 PHE A CA 1
ATOM 737 C C . PHE A 1 92 ? 13.281 -52.969 -6.613 1 98.19 92 PHE A C 1
ATOM 739 O O . PHE A 1 92 ? 12.211 -52.812 -7.203 1 98.19 92 PHE A O 1
ATOM 746 N N . VAL A 1 93 ? 14.406 -52.25 -6.785 1 98.44 93 VAL A N 1
ATOM 747 C CA . VAL A 1 93 ? 14.383 -51.094 -7.688 1 98.44 93 VAL A CA 1
ATOM 748 C C . VAL A 1 93 ? 14.883 -51.531 -9.07 1 98.44 93 VAL A C 1
ATOM 750 O O . VAL A 1 93 ? 15.914 -52.188 -9.195 1 98.44 93 VAL A O 1
ATOM 753 N N . VAL A 1 94 ? 14.133 -51.219 -10.055 1 98.44 94 VAL A N 1
ATOM 754 C CA . VAL A 1 94 ? 14.508 -51.438 -11.445 1 98.44 94 VAL A CA 1
ATOM 755 C C . VAL A 1 94 ? 14.836 -50.094 -12.102 1 98.44 94 VAL A C 1
ATOM 757 O O . VAL A 1 94 ? 14.039 -49.156 -12.031 1 98.44 94 VAL A O 1
ATOM 760 N N . SER A 1 95 ? 16.016 -49.969 -12.656 1 98.19 95 SER A N 1
ATOM 761 C CA . SER A 1 95 ? 16.422 -48.781 -13.367 1 98.19 95 SER A CA 1
ATOM 762 C C . SER A 1 95 ? 16.453 -49 -14.875 1 98.19 95 SER A C 1
ATOM 764 O O . SER A 1 95 ? 16.969 -50 -15.344 1 98.19 95 SER A O 1
ATOM 766 N N . PHE A 1 96 ? 15.867 -48.094 -15.508 1 98 96 PHE A N 1
ATOM 767 C CA . PHE A 1 96 ? 15.82 -48.156 -16.969 1 98 96 PHE A CA 1
ATOM 768 C C . PHE A 1 96 ? 16.672 -47.031 -17.562 1 98 96 PHE A C 1
ATOM 770 O O . PHE A 1 96 ? 16.688 -45.906 -17.062 1 98 96 PHE A O 1
ATOM 777 N N . ASP A 1 97 ? 17.359 -47.281 -18.578 1 97.56 97 ASP A N 1
ATOM 778 C CA . ASP A 1 97 ? 18.125 -46.312 -19.359 1 97.56 97 ASP A CA 1
ATOM 779 C C . ASP A 1 97 ? 18.219 -46.719 -20.828 1 97.56 97 ASP A C 1
ATOM 781 O O . ASP A 1 97 ? 18.969 -47.625 -21.172 1 97.56 97 ASP A O 1
ATOM 785 N N . PHE A 1 98 ? 17.406 -46.094 -21.672 1 96.38 98 PHE A N 1
ATOM 786 C CA . PHE A 1 98 ? 17.375 -46.438 -23.094 1 96.38 98 PHE A CA 1
ATOM 787 C C . PHE A 1 98 ? 16.828 -45.281 -23.922 1 96.38 98 PHE A C 1
ATOM 789 O O . PHE A 1 98 ? 16.281 -44.312 -23.375 1 96.38 98 PHE A O 1
ATOM 796 N N . LEU A 1 99 ? 16.984 -45.312 -25.188 1 94.31 99 LEU A N 1
ATOM 797 C CA . LEU A 1 99 ? 16.422 -44.344 -26.109 1 94.31 99 LEU A CA 1
ATOM 798 C C . LEU A 1 99 ? 15.062 -44.812 -26.641 1 94.31 99 LEU A C 1
ATOM 800 O O . LEU A 1 99 ? 14.969 -45.906 -27.219 1 94.31 99 LEU A O 1
ATOM 804 N N . GLY A 1 100 ? 14.086 -44 -26.281 1 92.56 100 GLY A N 1
ATOM 805 C CA . GLY A 1 100 ? 12.75 -44.312 -26.75 1 92.56 100 GLY A CA 1
ATOM 806 C C . GLY A 1 100 ? 12.414 -43.625 -28.062 1 92.56 100 GLY A C 1
ATOM 807 O O . GLY A 1 100 ? 13.305 -43.219 -28.828 1 92.56 100 GLY A O 1
ATOM 808 N N . LYS A 1 101 ? 11.148 -43.562 -28.312 1 88.12 101 LYS A N 1
ATOM 809 C CA . LYS A 1 101 ? 10.633 -42.938 -29.531 1 88.12 101 LYS A CA 1
ATOM 810 C C . LYS A 1 101 ? 11.234 -41.562 -29.734 1 88.12 101 LYS A C 1
ATOM 812 O O . LYS A 1 101 ? 11.367 -40.781 -28.797 1 88.12 101 LYS A O 1
ATOM 817 N N . ASP A 1 102 ? 11.625 -41.188 -30.984 1 86.5 102 ASP A N 1
ATOM 818 C CA . ASP A 1 102 ? 12.195 -39.906 -31.391 1 86.5 102 ASP A CA 1
ATOM 819 C C . ASP A 1 102 ? 13.523 -39.656 -30.688 1 86.5 102 ASP A C 1
ATOM 821 O O . ASP A 1 102 ? 13.898 -38.5 -30.453 1 86.5 102 ASP A O 1
ATOM 825 N N . SER A 1 103 ? 14.133 -40.75 -30.141 1 90.12 103 SER A N 1
ATOM 826 C CA . SER A 1 103 ? 15.461 -40.75 -29.531 1 90.12 103 SER A CA 1
ATOM 827 C C . SER A 1 103 ? 15.484 -39.969 -28.234 1 90.12 103 SER A C 1
ATOM 829 O O . SER A 1 103 ? 16.484 -39.312 -27.906 1 90.12 103 SER A O 1
ATOM 831 N N . ILE A 1 104 ? 14.359 -39.938 -27.656 1 91.31 104 ILE A N 1
ATOM 832 C CA . ILE A 1 104 ? 14.305 -39.312 -26.328 1 91.31 104 ILE A CA 1
ATOM 833 C C . ILE A 1 104 ? 14.734 -40.344 -25.281 1 91.31 104 ILE A C 1
ATOM 835 O O . ILE A 1 104 ? 14.195 -41.438 -25.219 1 91.31 104 ILE A O 1
ATOM 839 N N . ARG A 1 105 ? 15.672 -39.875 -24.5 1 93.38 105 ARG A N 1
ATOM 840 C CA . ARG A 1 105 ? 16.203 -40.812 -23.5 1 93.38 105 ARG A CA 1
ATOM 841 C C . ARG A 1 105 ? 15.234 -40.969 -22.344 1 93.38 105 ARG A C 1
ATOM 843 O O . ARG A 1 105 ? 14.648 -40 -21.859 1 93.38 105 ARG A O 1
ATOM 850 N N . TYR A 1 106 ? 15.047 -42.219 -22.047 1 95.31 106 TYR A N 1
ATOM 851 C CA . TYR A 1 106 ? 14.219 -42.562 -20.891 1 95.31 106 TYR A CA 1
ATOM 852 C C . TYR A 1 106 ? 15.078 -43.094 -19.75 1 95.31 106 TYR A C 1
ATOM 854 O O . TYR A 1 106 ? 15.727 -44.125 -19.859 1 95.31 106 TYR A O 1
ATOM 862 N N . ILE A 1 107 ? 15.164 -42.312 -18.672 1 95.19 107 ILE A N 1
ATOM 863 C CA . ILE A 1 107 ? 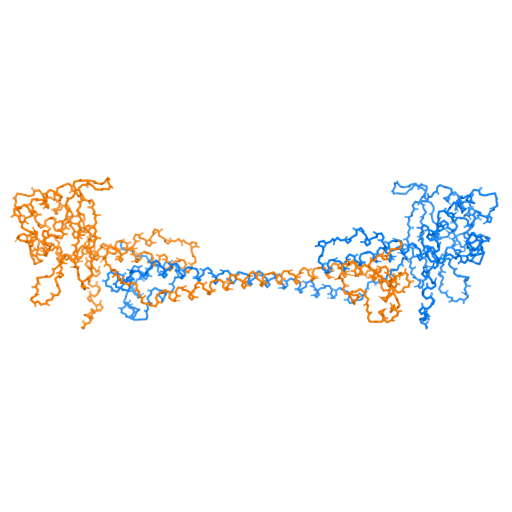15.875 -42.688 -17.453 1 95.19 107 ILE A CA 1
ATOM 864 C C . ILE A 1 107 ? 14.906 -42.656 -16.281 1 95.19 107 ILE A C 1
ATOM 866 O O . ILE A 1 107 ? 14.328 -41.625 -15.953 1 95.19 107 ILE A O 1
ATOM 870 N N . ASN A 1 108 ? 14.766 -43.812 -15.711 1 95.44 108 ASN A N 1
ATOM 871 C CA . ASN A 1 108 ? 13.852 -43.938 -14.578 1 95.44 108 ASN A CA 1
ATOM 872 C C . ASN A 1 108 ? 14.25 -45.062 -13.641 1 95.44 108 ASN A C 1
ATOM 874 O O . ASN A 1 108 ? 14.734 -46.094 -14.086 1 95.44 108 ASN A O 1
ATOM 878 N N . SER A 1 109 ? 14.18 -44.844 -12.406 1 96.75 109 SER A N 1
ATOM 879 C CA . SER A 1 109 ? 14.367 -45.875 -11.367 1 96.75 109 SER A CA 1
ATOM 880 C C . SER A 1 109 ? 13.141 -45.969 -10.477 1 96.75 109 SER A C 1
ATOM 882 O O . SER A 1 109 ? 12.742 -45 -9.828 1 96.75 109 SER A O 1
ATOM 884 N N . VAL A 1 110 ? 12.562 -47.125 -10.445 1 96.75 110 VAL A N 1
ATOM 885 C CA . VAL A 1 110 ? 11.297 -47.25 -9.742 1 96.75 110 VAL A CA 1
ATOM 886 C C . VAL A 1 110 ? 11.266 -48.531 -8.945 1 96.75 110 VAL A C 1
ATOM 888 O O . VAL A 1 110 ? 11.773 -49.562 -9.406 1 96.75 110 VAL A O 1
ATOM 891 N N . PRO A 1 111 ? 10.711 -48.469 -7.734 1 97.94 111 PRO A N 1
ATOM 892 C CA . PRO A 1 111 ? 10.445 -49.719 -7.035 1 97.94 111 PRO A CA 1
ATOM 893 C C . PRO A 1 111 ? 9.359 -50.562 -7.707 1 97.94 111 PRO A C 1
ATOM 895 O O . PRO A 1 111 ? 8.383 -50 -8.211 1 97.94 111 PRO A O 1
ATOM 898 N N . VAL A 1 112 ? 9.57 -51.844 -7.766 1 97.75 112 VAL A N 1
ATOM 899 C CA . VAL A 1 112 ? 8.578 -52.75 -8.359 1 97.75 112 VAL A CA 1
ATOM 900 C C . VAL A 1 112 ? 8.211 -53.844 -7.359 1 97.75 112 VAL A C 1
ATOM 902 O O . VAL A 1 112 ? 8.836 -53.969 -6.309 1 97.75 112 VAL A O 1
ATOM 905 N N . GLU A 1 113 ? 7.145 -54.5 -7.664 1 97 113 GLU A N 1
ATOM 906 C CA . GLU A 1 113 ? 6.777 -55.656 -6.852 1 97 113 GLU A CA 1
ATOM 907 C C . GLU A 1 113 ? 7.871 -56.719 -6.883 1 97 113 GLU A C 1
ATOM 909 O O . GLU A 1 113 ? 8.523 -56.906 -7.91 1 97 113 GLU A O 1
ATOM 914 N N . LYS A 1 114 ? 7.969 -57.438 -5.789 1 97.81 114 LYS A N 1
ATOM 915 C CA . LYS A 1 114 ? 9.031 -58.438 -5.613 1 97.81 114 LYS A CA 1
ATOM 916 C C . LYS A 1 114 ? 9.016 -59.469 -6.742 1 97.81 114 LYS A C 1
ATOM 918 O O . LYS A 1 114 ? 10.07 -59.812 -7.285 1 97.81 114 LYS A O 1
ATOM 923 N N . GLN A 1 115 ? 7.879 -59.938 -7.098 1 98.19 115 GLN A N 1
ATOM 924 C CA . GLN A 1 115 ? 7.766 -60.969 -8.133 1 98.19 115 GLN A CA 1
ATOM 925 C C . GLN A 1 115 ? 8.234 -60.438 -9.484 1 98.19 115 GLN A C 1
ATOM 927 O O . GLN A 1 115 ? 8.828 -61.188 -10.273 1 98.19 115 GLN A O 1
ATOM 932 N N . VAL A 1 116 ? 7.934 -59.219 -9.789 1 98.5 116 VAL A N 1
ATOM 933 C CA . VAL A 1 116 ? 8.367 -58.594 -11.039 1 98.5 116 VAL A CA 1
ATOM 934 C C . VAL A 1 116 ? 9.891 -58.5 -11.07 1 98.5 116 VAL A C 1
ATOM 936 O O . VAL A 1 116 ? 10.516 -58.812 -12.086 1 98.5 116 VAL A O 1
ATOM 939 N N . PHE A 1 117 ? 10.43 -58.094 -9.969 1 98.38 117 PHE A N 1
ATOM 940 C CA . PHE A 1 117 ? 11.875 -58.031 -9.828 1 98.38 117 PHE A CA 1
ATOM 941 C C . PHE A 1 117 ? 12.516 -59.406 -10.062 1 98.38 117 PHE A C 1
ATOM 943 O O . PHE A 1 117 ? 13.469 -59.531 -10.828 1 98.38 117 PHE A O 1
ATOM 950 N N . LYS A 1 118 ? 11.961 -60.406 -9.445 1 98.19 118 LYS A N 1
ATOM 951 C CA . LYS A 1 118 ? 12.461 -61.75 -9.586 1 98.19 118 LYS A CA 1
ATOM 952 C C . LYS A 1 118 ? 12.375 -62.219 -11.031 1 98.19 118 LYS A C 1
ATOM 954 O O . LYS A 1 118 ? 13.297 -62.875 -11.539 1 98.19 118 LYS A O 1
ATOM 959 N N . ASN A 1 119 ? 11.312 -61.938 -11.633 1 98.5 119 ASN A N 1
ATOM 960 C CA . ASN A 1 119 ? 11.141 -62.312 -13.031 1 98.5 119 ASN A CA 1
ATOM 961 C C . ASN A 1 119 ? 12.211 -61.688 -13.922 1 98.5 119 ASN A C 1
ATOM 963 O O . ASN A 1 119 ? 12.812 -62.344 -14.75 1 98.5 119 ASN A O 1
ATOM 967 N N . LEU A 1 120 ? 12.406 -60.375 -13.734 1 98.38 120 LEU A N 1
ATOM 968 C CA . LEU A 1 120 ? 13.391 -59.656 -14.539 1 98.38 120 LEU A CA 1
ATOM 969 C C . LEU A 1 120 ? 14.781 -60.25 -14.336 1 98.38 120 LEU A C 1
ATOM 971 O O . LEU A 1 120 ? 15.539 -60.406 -15.297 1 98.38 120 LEU A O 1
ATOM 975 N N . LYS A 1 121 ? 15.047 -60.594 -13.117 1 98 121 LYS A N 1
ATOM 976 C CA . LYS A 1 121 ? 16.312 -61.25 -12.828 1 98 121 LYS A CA 1
ATOM 977 C C . LYS A 1 121 ? 16.453 -62.562 -13.594 1 98 121 LYS A C 1
ATOM 979 O O . LYS A 1 121 ? 17.484 -62.812 -14.211 1 98 121 LYS A O 1
ATOM 984 N N . LEU A 1 122 ? 15.406 -63.312 -13.555 1 97.69 122 LEU A N 1
ATOM 985 C CA . LEU A 1 122 ? 15.375 -64.625 -14.25 1 97.69 122 LEU A CA 1
ATOM 986 C C . LEU A 1 122 ? 15.547 -64.375 -15.75 1 97.69 122 LEU A C 1
ATOM 988 O O . LEU A 1 122 ? 16.281 -65.125 -16.391 1 97.69 122 LEU A O 1
ATOM 992 N N . PHE A 1 123 ? 14.914 -63.406 -16.312 1 97.94 123 PHE A N 1
ATOM 993 C CA . PHE A 1 123 ? 14.945 -63.156 -17.75 1 97.94 123 PHE A CA 1
ATOM 994 C C . PHE A 1 123 ? 16.328 -62.719 -18.203 1 97.94 123 PHE A C 1
ATOM 996 O O . PHE A 1 123 ? 16.672 -62.812 -19.375 1 97.94 123 PHE A O 1
ATOM 1003 N N . MET A 1 124 ? 17.094 -62.188 -17.312 1 97.62 124 MET A N 1
ATOM 1004 C CA . MET A 1 124 ? 18.406 -61.625 -17.641 1 97.62 124 MET A CA 1
ATOM 1005 C C . MET A 1 124 ? 19.5 -62.688 -17.453 1 97.62 124 MET A C 1
ATOM 1007 O O . MET A 1 124 ? 20.625 -62.531 -17.906 1 97.62 124 MET A O 1
ATOM 1011 N N . GLU A 1 125 ? 19.125 -63.812 -16.828 1 96.12 125 GLU A N 1
ATOM 1012 C CA . GLU A 1 125 ? 20.109 -64.812 -16.531 1 96.12 125 GLU A CA 1
ATOM 1013 C C . GLU A 1 125 ? 20.688 -65.438 -17.797 1 96.12 125 GLU A C 1
ATOM 1015 O O . GLU A 1 125 ? 19.953 -65.75 -18.75 1 96.12 125 GLU A O 1
ATOM 1020 N N . ASN A 1 126 ? 21.984 -65.688 -17.812 1 96 126 ASN A N 1
ATOM 1021 C CA . ASN A 1 126 ? 22.734 -66.312 -18.875 1 96 126 ASN A CA 1
ATOM 1022 C C . ASN A 1 126 ? 22.609 -65.562 -20.188 1 96 126 ASN A C 1
ATOM 1024 O O . ASN A 1 126 ? 22.516 -66.125 -21.266 1 96 126 ASN A O 1
ATOM 1028 N N . LYS A 1 127 ? 22.453 -64.188 -20.156 1 97.19 127 LYS A N 1
ATOM 1029 C CA . LYS A 1 127 ? 22.359 -63.344 -21.344 1 97.19 127 LYS A CA 1
ATOM 1030 C C . LYS A 1 127 ? 23.453 -62.281 -21.344 1 97.19 127 LYS A C 1
ATOM 1032 O O . LYS A 1 127 ? 23.953 -61.906 -20.281 1 97.19 127 LYS A O 1
ATOM 1037 N N . GLN A 1 128 ? 23.812 -61.875 -22.484 1 97.5 128 GLN A N 1
ATOM 1038 C CA . GLN A 1 128 ? 24.734 -60.781 -22.672 1 97.5 128 GLN A CA 1
ATOM 1039 C C . GLN A 1 128 ? 24 -59.438 -22.719 1 97.5 128 GLN A C 1
ATOM 1041 O O . GLN A 1 128 ? 22.797 -59.406 -22.984 1 97.5 128 GLN A O 1
ATOM 1046 N N . PRO A 1 129 ? 24.656 -58.344 -22.547 1 96.44 129 PRO A N 1
ATOM 1047 C CA . PRO A 1 129 ? 24.016 -57.031 -22.5 1 96.44 129 PRO A CA 1
ATOM 1048 C C . PRO A 1 129 ? 23.219 -56.719 -23.766 1 96.44 129 PRO A C 1
ATOM 1050 O O . PRO A 1 129 ? 22.156 -56.094 -23.688 1 96.44 129 PRO A O 1
ATOM 1053 N N . GLY A 1 130 ? 23.578 -57.219 -24.859 1 95.75 130 GLY A N 1
ATOM 1054 C CA . GLY A 1 130 ? 22.938 -56.906 -26.125 1 95.75 130 GLY A CA 1
ATOM 1055 C C . GLY A 1 130 ? 21.766 -57.812 -26.453 1 95.75 130 GLY A C 1
ATOM 1056 O O . GLY A 1 130 ? 21.047 -57.562 -27.422 1 95.75 130 GLY A O 1
ATOM 1057 N N . ASP A 1 131 ? 21.547 -58.844 -25.594 1 96.81 131 ASP A N 1
ATOM 1058 C CA . ASP A 1 131 ? 20.453 -59.781 -25.812 1 96.81 131 ASP A CA 1
ATOM 1059 C C . ASP A 1 131 ? 19.109 -59.188 -25.422 1 96.81 131 ASP A C 1
ATOM 1061 O O . ASP A 1 131 ? 19.047 -58.312 -24.547 1 96.81 131 ASP A O 1
ATOM 1065 N N . ASP A 1 132 ? 18.109 -59.719 -26.047 1 95.88 132 ASP A N 1
ATOM 1066 C CA . ASP A 1 132 ? 16.75 -59.281 -25.719 1 95.88 132 ASP A CA 1
ATOM 1067 C C . ASP A 1 132 ? 16.375 -59.656 -24.297 1 95.88 132 ASP A C 1
ATOM 1069 O O . ASP A 1 132 ? 16.719 -60.75 -23.828 1 95.88 132 ASP A O 1
ATOM 1073 N N . LEU A 1 133 ? 15.75 -58.781 -23.641 1 97.25 133 LEU A N 1
ATOM 1074 C CA . LEU A 1 133 ? 15.273 -59.062 -22.297 1 97.25 133 LEU A CA 1
ATOM 1075 C C . LEU A 1 133 ? 14.211 -60.156 -22.297 1 97.25 133 LEU A C 1
ATOM 1077 O O . LEU A 1 133 ? 14.289 -61.125 -21.516 1 97.25 133 LEU A O 1
ATOM 1081 N N . PHE A 1 134 ? 13.273 -60 -23.219 1 97 134 PHE A N 1
ATOM 1082 C CA . PHE A 1 134 ? 12.227 -61 -23.391 1 97 134 PHE A CA 1
ATOM 1083 C C . PHE A 1 134 ? 12.516 -61.875 -24.594 1 97 134 PHE A C 1
ATOM 1085 O O . PHE A 1 134 ? 12.711 -61.375 -25.703 1 97 134 PHE A O 1
ATOM 1092 N N . ASP A 1 135 ? 12.422 -63.188 -24.438 1 94.88 135 ASP A N 1
ATOM 1093 C CA . ASP A 1 135 ? 12.797 -64.125 -25.5 1 94.88 135 ASP A CA 1
ATOM 1094 C C . ASP A 1 135 ? 11.602 -64.438 -26.406 1 94.88 135 ASP A C 1
ATOM 1096 O O . ASP A 1 135 ? 11.75 -64.562 -27.609 1 94.88 135 ASP A O 1
ATOM 1100 N N . SER A 1 136 ? 10.484 -64.5 -25.812 1 92.31 136 SER A N 1
ATOM 1101 C CA . SER A 1 136 ? 9.336 -65.062 -26.531 1 92.31 136 SER A CA 1
ATOM 1102 C C . SER A 1 136 ? 8.242 -64 -26.703 1 92.31 136 SER A C 1
ATOM 1104 O O . SER A 1 136 ? 7.102 -64.375 -27.031 1 92.31 136 SER A O 1
ATOM 1106 N N . LEU A 1 137 ? 8.625 -62.75 -26.438 1 93.25 137 LEU A N 1
ATOM 1107 C CA . LEU A 1 137 ? 7.602 -61.719 -26.422 1 93.25 137 LEU A CA 1
ATOM 1108 C C . LEU A 1 137 ? 7.871 -60.688 -27.5 1 93.25 137 LEU A C 1
ATOM 1110 O O . LEU A 1 137 ? 9.016 -60.281 -27.703 1 93.25 137 LEU A O 1
ATOM 1114 N N . ASN A 1 138 ? 6.871 -60.375 -28.297 1 92.88 138 ASN A N 1
ATOM 1115 C CA . ASN A 1 138 ? 6.875 -59.188 -29.172 1 92.88 138 ASN A CA 1
ATOM 1116 C C . ASN A 1 138 ? 5.559 -58.438 -29.094 1 92.88 138 ASN A C 1
ATOM 1118 O O . ASN A 1 138 ? 4.645 -58.844 -28.359 1 92.88 138 ASN A O 1
ATOM 1122 N N . THR A 1 139 ? 5.48 -57.375 -29.766 1 93.94 139 THR A N 1
ATOM 1123 C CA . THR A 1 139 ? 4.344 -56.469 -29.625 1 93.94 139 THR A CA 1
ATOM 1124 C C . THR A 1 139 ? 3.057 -57.156 -30.078 1 93.94 139 THR A C 1
ATOM 1126 O O . THR A 1 139 ? 2.004 -56.969 -29.469 1 93.94 139 THR A O 1
ATOM 1129 N N . THR A 1 140 ? 3.197 -57.906 -31.062 1 94.31 140 THR A N 1
ATOM 1130 C CA . THR A 1 140 ? 2.039 -58.625 -31.609 1 94.31 140 THR A CA 1
ATOM 1131 C C . THR A 1 140 ? 1.469 -59.594 -30.594 1 94.31 140 THR A C 1
ATOM 1133 O O . THR A 1 140 ? 0.262 -59.594 -30.328 1 94.31 140 THR A O 1
ATOM 1136 N N . LEU A 1 141 ? 2.355 -60.344 -30 1 94.38 141 LEU A N 1
ATOM 1137 C CA . LEU A 1 141 ? 1.945 -61.344 -29.016 1 94.38 141 LEU A CA 1
ATOM 1138 C C . LEU A 1 141 ? 1.357 -60.656 -27.781 1 94.38 141 LEU A C 1
ATOM 1140 O O . LEU A 1 141 ? 0.362 -61.125 -27.219 1 94.38 141 LEU A O 1
ATOM 1144 N N . LEU A 1 142 ? 1.978 -59.625 -27.422 1 96.31 142 LEU A N 1
ATOM 1145 C CA . LEU A 1 142 ? 1.49 -58.875 -26.25 1 96.31 142 LEU A CA 1
ATOM 1146 C C . LEU A 1 142 ? 0.088 -58.344 -26.5 1 96.31 142 LEU A C 1
ATOM 1148 O O . LEU A 1 142 ? -0.803 -58.5 -25.672 1 96.31 142 LEU A O 1
ATOM 1152 N N . ASN A 1 143 ? -0.132 -57.75 -27.688 1 95.44 143 ASN A N 1
ATOM 1153 C CA . ASN A 1 143 ? -1.434 -57.188 -28.016 1 95.44 143 ASN A CA 1
ATOM 1154 C C . ASN A 1 143 ? -2.5 -58.281 -28.156 1 95.44 143 ASN A C 1
ATOM 1156 O O . ASN A 1 143 ? -3.66 -58.062 -27.812 1 95.44 143 ASN A O 1
ATOM 1160 N N . LYS A 1 144 ? -2.107 -59.406 -28.594 1 95.88 144 LYS A N 1
ATOM 1161 C CA . LYS A 1 144 ? -3.041 -60.531 -28.656 1 95.88 144 LYS A CA 1
ATOM 1162 C C . LYS A 1 144 ? -3.482 -60.938 -27.266 1 95.88 144 LYS A C 1
ATOM 1164 O O . LYS A 1 144 ? -4.672 -61.156 -27.016 1 95.88 144 LYS A O 1
ATOM 1169 N N . TYR A 1 145 ? -2.547 -61.031 -26.406 1 95.94 145 TYR A N 1
ATOM 1170 C CA . TYR A 1 145 ? -2.838 -61.375 -25.016 1 95.94 145 TYR A CA 1
ATOM 1171 C C . TYR A 1 145 ? -3.799 -60.406 -24.391 1 95.94 145 TYR A C 1
ATOM 1173 O O . TYR A 1 145 ? -4.785 -60.781 -23.766 1 95.94 145 TYR A O 1
ATOM 1181 N N . LEU A 1 146 ? -3.566 -59.094 -24.609 1 96.19 146 LEU A N 1
ATOM 1182 C CA . LEU A 1 146 ? -4.402 -58.062 -24.047 1 96.19 146 LEU A CA 1
ATOM 1183 C C . LEU A 1 146 ? -5.801 -58.094 -24.656 1 96.19 146 LEU A C 1
ATOM 1185 O O . LEU A 1 146 ? -6.797 -57.938 -23.953 1 96.19 146 LEU A O 1
ATOM 1189 N N . ASN A 1 147 ? -5.809 -58.312 -25.953 1 95.5 147 ASN A N 1
ATOM 1190 C CA . ASN A 1 147 ? -7.09 -58.406 -26.641 1 95.5 147 ASN A CA 1
ATOM 1191 C C . ASN A 1 147 ? -7.914 -59.594 -26.125 1 95.5 147 ASN A C 1
ATOM 1193 O O . ASN A 1 147 ? -9.141 -59.5 -26.062 1 95.5 147 ASN A O 1
ATOM 1197 N N . ASP A 1 148 ? -7.227 -60.625 -25.766 1 95.94 148 ASP A N 1
ATOM 1198 C CA . ASP A 1 148 ? -7.895 -61.812 -25.219 1 95.94 148 ASP A CA 1
ATOM 1199 C C . ASP A 1 148 ? -8.5 -61.5 -23.844 1 95.94 148 ASP A C 1
ATOM 1201 O O . ASP A 1 148 ? -9.508 -62.094 -23.453 1 95.94 148 ASP A O 1
ATOM 1205 N N . LEU A 1 149 ? -7.906 -60.688 -23.109 1 94.5 149 LEU A N 1
ATOM 1206 C CA . LEU A 1 149 ? -8.438 -60.281 -21.797 1 94.5 149 LEU A CA 1
ATOM 1207 C C . LEU A 1 149 ? -9.648 -59.375 -21.953 1 94.5 149 LEU A C 1
ATOM 1209 O O . LEU A 1 149 ? -10.703 -59.625 -21.375 1 94.5 149 LEU A O 1
ATOM 1213 N N . VAL A 1 150 ? -9.445 -58.312 -22.672 1 93.69 150 VAL A N 1
ATOM 1214 C CA . VAL A 1 150 ? -10.5 -57.375 -22.984 1 93.69 150 VAL A CA 1
ATOM 1215 C C . VAL A 1 150 ? -10.469 -57.031 -24.484 1 93.69 150 VAL A C 1
ATOM 1217 O O . VAL A 1 150 ? -9.445 -56.594 -25 1 93.69 150 VAL A O 1
ATOM 1220 N N . GLN A 1 151 ? -11.578 -57.188 -25.078 1 92.31 151 GLN A N 1
ATOM 1221 C CA . GLN A 1 151 ? -11.656 -57 -26.516 1 92.31 151 GLN A CA 1
ATOM 1222 C C . GLN A 1 151 ? -11.203 -55.594 -26.906 1 92.31 151 GLN A C 1
ATOM 1224 O O . GLN A 1 151 ? -11.617 -54.625 -26.281 1 92.31 151 GLN A O 1
ATOM 1229 N N . CYS A 1 152 ? -10.219 -55.5 -27.891 1 88 152 CYS A N 1
ATOM 1230 C CA . CYS A 1 152 ? -9.727 -54.281 -28.5 1 88 152 CYS A CA 1
ATOM 1231 C C . CYS A 1 152 ? -8.688 -53.594 -27.625 1 88 152 CYS A C 1
ATOM 1233 O O . CYS A 1 152 ? -8.18 -52.531 -27.953 1 88 152 CYS A O 1
ATOM 1235 N N . LEU A 1 153 ? -8.422 -54.219 -26.484 1 92.62 153 LEU A N 1
ATOM 1236 C CA . LEU A 1 153 ? -7.391 -53.656 -25.625 1 92.62 153 LEU A CA 1
ATOM 1237 C C . LEU A 1 153 ? -6.004 -53.875 -26.219 1 92.62 153 LEU A C 1
ATOM 1239 O O . LEU A 1 153 ? -5.695 -54.938 -26.734 1 92.62 153 LEU A O 1
ATOM 1243 N N . THR A 1 154 ? -5.215 -52.781 -26.281 1 91.94 154 THR A N 1
ATOM 1244 C CA . THR A 1 154 ? -3.83 -52.812 -26.734 1 91.94 154 THR A CA 1
ATOM 1245 C C . THR A 1 154 ? -2.902 -52.188 -25.703 1 91.94 154 THR A C 1
ATOM 1247 O O . THR A 1 154 ? -3.363 -51.5 -24.797 1 91.94 154 THR A O 1
ATOM 1250 N N . ALA A 1 155 ? -1.628 -52.406 -25.922 1 92.88 155 ALA A N 1
ATOM 1251 C CA . ALA A 1 155 ? -0.619 -51.844 -25.016 1 92.88 155 ALA A CA 1
ATOM 1252 C C . ALA A 1 155 ? -0.695 -50.344 -24.984 1 92.88 155 ALA A C 1
ATOM 1254 O O . ALA A 1 155 ? -0.499 -49.719 -23.938 1 92.88 155 ALA A O 1
ATOM 1255 N N . LYS A 1 156 ? -1.003 -49.75 -26.109 1 89.31 156 LYS A N 1
ATOM 1256 C CA . LYS A 1 156 ? -1.068 -48.281 -26.203 1 89.31 156 LYS A CA 1
ATOM 1257 C C . LYS A 1 156 ? -2.164 -47.719 -25.312 1 89.31 156 LYS A C 1
ATOM 1259 O O . LYS A 1 156 ? -2.051 -46.594 -24.812 1 89.31 156 LYS A O 1
ATOM 1264 N N . GLY A 1 157 ? -3.145 -48.438 -25.047 1 91 157 GLY A N 1
ATOM 1265 C CA . GLY A 1 157 ? -4.27 -48.031 -24.234 1 91 157 GLY A CA 1
ATOM 1266 C C . GLY A 1 157 ? -3.885 -47.688 -22.797 1 91 157 GLY A C 1
ATOM 1267 O O . GLY A 1 157 ? -4.461 -46.812 -22.172 1 91 157 GLY A O 1
ATOM 1268 N N . PHE A 1 158 ? -2.887 -48.344 -22.281 1 94.12 158 PHE A N 1
ATOM 1269 C CA . PHE A 1 158 ? -2.463 -48.125 -20.906 1 94.12 158 PHE A CA 1
ATOM 1270 C C . PHE A 1 158 ? -1.867 -46.719 -20.734 1 94.12 158 PHE A C 1
ATOM 1272 O O . PHE A 1 158 ? -2.162 -46.031 -19.75 1 94.12 158 PHE A O 1
ATOM 1279 N N . ARG A 1 159 ? -1.061 -46.344 -21.688 1 92.44 159 ARG A N 1
ATOM 1280 C CA . ARG A 1 159 ? -0.442 -45.031 -21.609 1 92.44 159 ARG A CA 1
ATOM 1281 C C . ARG A 1 159 ? -1.494 -43.938 -21.672 1 92.44 159 ARG A C 1
ATOM 1283 O O . ARG A 1 159 ? -1.441 -42.969 -20.906 1 92.44 159 ARG A O 1
ATOM 1290 N N . THR A 1 160 ? -2.482 -44.094 -22.531 1 92.12 160 THR A N 1
ATOM 1291 C CA . THR A 1 160 ? -3.566 -43.125 -22.656 1 92.12 160 THR A CA 1
ATOM 1292 C C . THR A 1 160 ? -4.418 -43.094 -21.391 1 92.12 160 THR A C 1
ATOM 1294 O O . THR A 1 160 ? -4.742 -42 -20.891 1 92.12 160 THR A O 1
ATOM 1297 N N . TYR A 1 161 ? -4.707 -44.25 -20.938 1 93.81 161 TYR A N 1
ATOM 1298 C CA . TYR A 1 161 ? -5.453 -44.375 -19.688 1 93.81 161 TYR A CA 1
ATOM 1299 C C . TYR A 1 161 ? -4.727 -43.656 -18.562 1 93.81 161 TYR A C 1
ATOM 1301 O O . TYR A 1 161 ? -5.328 -42.875 -17.812 1 93.81 161 TYR A O 1
ATOM 1309 N N . ASN A 1 162 ? -3.475 -43.938 -18.375 1 95.44 162 ASN A N 1
ATOM 1310 C CA . ASN A 1 162 ? -2.678 -43.312 -17.312 1 95.44 162 ASN A CA 1
ATOM 1311 C C . ASN A 1 162 ? -2.609 -41.812 -17.469 1 95.44 162 ASN A C 1
ATOM 1313 O O . ASN A 1 162 ? -2.656 -41.062 -16.484 1 95.44 162 ASN A O 1
ATOM 1317 N N . ALA A 1 163 ? -2.479 -41.375 -18.719 1 94.88 163 ALA A N 1
ATOM 1318 C CA . ALA A 1 163 ? -2.439 -39.938 -18.984 1 94.88 163 ALA A CA 1
ATOM 1319 C C . ALA A 1 163 ? -3.738 -39.25 -18.562 1 94.88 163 ALA A C 1
ATOM 1321 O O . ALA A 1 163 ? -3.717 -38.219 -17.891 1 94.88 163 ALA A O 1
ATOM 1322 N N . PHE A 1 164 ? -4.883 -39.906 -18.953 1 94.12 164 PHE A N 1
ATOM 1323 C CA . PHE A 1 164 ? -6.188 -39.344 -18.625 1 94.12 164 PHE A CA 1
ATOM 1324 C C . PHE A 1 164 ? -6.387 -39.312 -17.109 1 94.12 164 PHE A C 1
ATOM 1326 O O . PHE A 1 164 ? -6.793 -38.281 -16.562 1 94.12 164 PHE A O 1
ATOM 1333 N N . ASN A 1 165 ? -6.074 -40.375 -16.562 1 94.62 165 ASN A N 1
ATOM 1334 C CA . ASN A 1 165 ? -6.254 -40.5 -15.125 1 94.62 165 ASN A CA 1
ATOM 1335 C C . ASN A 1 165 ? -5.395 -39.469 -14.375 1 94.62 165 ASN A C 1
ATOM 1337 O O . ASN A 1 165 ? -5.863 -38.844 -13.438 1 94.62 165 ASN A O 1
ATOM 1341 N N . THR A 1 166 ? -4.176 -39.312 -14.734 1 96.31 166 THR A N 1
ATOM 1342 C CA . THR A 1 166 ? -3.256 -38.406 -14.094 1 96.31 166 THR A CA 1
ATOM 1343 C C . THR A 1 166 ? -3.734 -36.969 -14.273 1 96.31 166 THR A C 1
ATOM 1345 O O . THR A 1 166 ? -3.734 -36.156 -13.32 1 96.31 166 THR A O 1
ATOM 1348 N N . LEU A 1 167 ? -4.172 -36.594 -15.477 1 95.69 167 LEU A N 1
ATOM 1349 C CA . LEU A 1 167 ? -4.66 -35.219 -15.727 1 95.69 167 LEU A CA 1
ATOM 1350 C C . LEU A 1 167 ? -5.855 -34.906 -14.828 1 95.69 167 LEU A C 1
ATOM 1352 O O . LEU A 1 167 ? -5.875 -33.875 -14.164 1 95.69 167 LEU A O 1
ATOM 1356 N N . GLN A 1 168 ? -6.793 -35.844 -14.82 1 95.12 168 GLN A N 1
ATOM 1357 C CA . GLN A 1 168 ? -8 -35.656 -14.023 1 95.12 168 GLN A CA 1
ATOM 1358 C C . GLN A 1 168 ? -7.664 -35.5 -12.547 1 95.12 168 GLN A C 1
ATOM 1360 O O . GLN A 1 168 ? -8.133 -34.562 -11.898 1 95.12 168 GLN A O 1
ATOM 1365 N N . GLU A 1 169 ? -6.863 -36.375 -12.062 1 96.44 169 GLU A N 1
ATOM 1366 C CA . GLU A 1 169 ? -6.492 -36.344 -10.656 1 96.44 169 GLU A CA 1
ATOM 1367 C C . GLU A 1 169 ? -5.758 -35.031 -10.297 1 96.44 169 GLU A C 1
ATOM 1369 O O . GLU A 1 169 ? -6.047 -34.438 -9.273 1 96.44 169 GLU A O 1
ATOM 1374 N N . GLN A 1 170 ? -4.848 -34.656 -11.117 1 97.31 170 GLN A N 1
ATOM 1375 C CA . GLN A 1 170 ? -4.055 -33.469 -10.844 1 97.31 170 GLN A CA 1
ATOM 1376 C C . GLN A 1 170 ? -4.914 -32.219 -10.922 1 97.31 170 GLN A C 1
ATOM 1378 O O . GLN A 1 170 ? -4.746 -31.281 -10.117 1 97.31 170 GLN A O 1
ATOM 1383 N N . LEU A 1 171 ? -5.82 -32.125 -11.906 1 96.75 171 LEU A N 1
ATOM 1384 C CA . LEU A 1 171 ? -6.719 -30.984 -12 1 96.75 171 LEU A CA 1
ATOM 1385 C C . LEU A 1 171 ? -7.578 -30.859 -10.75 1 96.75 171 LEU A C 1
ATOM 1387 O O . LEU A 1 171 ? -7.781 -29.75 -10.242 1 96.75 171 LEU A O 1
ATOM 1391 N N . ASP A 1 172 ? -8.008 -31.984 -10.281 1 95.81 172 ASP A N 1
ATOM 1392 C CA . ASP A 1 172 ? -8.836 -31.984 -9.07 1 95.81 172 ASP A CA 1
ATOM 1393 C C . ASP A 1 172 ? -8.023 -31.531 -7.859 1 95.81 172 ASP A C 1
ATOM 1395 O O . ASP A 1 172 ? -8.547 -30.828 -6.996 1 95.81 172 ASP A O 1
ATOM 1399 N N . LEU A 1 173 ? -6.84 -31.875 -7.848 1 96.38 173 LEU A N 1
ATOM 1400 C CA . LEU A 1 173 ? -5.977 -31.594 -6.707 1 96.38 173 LEU A CA 1
ATOM 1401 C C . LEU A 1 173 ? -5.508 -30.141 -6.734 1 96.38 173 LEU A C 1
ATOM 1403 O O . LEU A 1 173 ? -5.453 -29.484 -5.695 1 96.38 173 LEU A O 1
ATOM 1407 N N . LEU A 1 174 ? -5.238 -29.625 -7.914 1 96.62 174 LEU A N 1
ATOM 1408 C CA . LEU A 1 174 ? -4.492 -28.375 -8.023 1 96.62 174 LEU A CA 1
ATOM 1409 C C . LEU A 1 174 ? -5.434 -27.188 -8.203 1 96.62 174 LEU A C 1
ATOM 1411 O O . LEU A 1 174 ? -5.051 -26.047 -7.961 1 96.62 174 LEU A O 1
ATOM 1415 N N . THR A 1 175 ? -6.633 -27.422 -8.656 1 96.31 175 THR A N 1
ATOM 1416 C CA . THR A 1 175 ? -7.539 -26.312 -8.945 1 96.31 175 THR A CA 1
ATOM 1417 C C . THR A 1 175 ? -8.391 -25.969 -7.723 1 96.31 175 THR A C 1
ATOM 1419 O O . THR A 1 175 ? -9.031 -26.844 -7.148 1 96.31 175 THR A O 1
ATOM 1422 N N . LYS A 1 176 ? -8.336 -24.75 -7.332 1 95.5 176 LYS A N 1
ATOM 1423 C CA . LYS A 1 176 ? -9.141 -24.266 -6.219 1 95.5 176 LYS A CA 1
ATOM 1424 C C . LYS A 1 176 ? -10.086 -23.156 -6.668 1 95.5 176 LYS A C 1
ATOM 1426 O O . LYS A 1 176 ? -9.781 -22.406 -7.609 1 95.5 176 LYS A O 1
ATOM 1431 N N . GLU A 1 177 ? -11.117 -22.984 -5.922 1 94.44 177 GLU A N 1
ATOM 1432 C CA . GLU A 1 177 ? -12.164 -22.047 -6.293 1 94.44 177 GLU A CA 1
ATOM 1433 C C . GLU A 1 177 ? -11.672 -20.609 -6.207 1 94.44 177 GLU A C 1
ATOM 1435 O O . GLU A 1 177 ? -12.039 -19.766 -7.035 1 94.44 177 GLU A O 1
ATOM 1440 N N . ASP A 1 178 ? -10.867 -20.328 -5.309 1 94.38 178 ASP A N 1
ATOM 1441 C CA . ASP A 1 178 ? -10.484 -18.938 -5.023 1 94.38 178 ASP A CA 1
ATOM 1442 C C . ASP A 1 178 ? -9.305 -18.516 -5.891 1 94.38 178 ASP A C 1
ATOM 1444 O O . ASP A 1 178 ? -8.828 -17.375 -5.777 1 94.38 178 ASP A O 1
ATOM 1448 N N . MET A 1 179 ? -8.93 -19.375 -6.82 1 93.5 179 MET A N 1
ATOM 1449 C CA . MET A 1 179 ? -7.824 -19.047 -7.715 1 93.5 179 MET A CA 1
ATOM 1450 C C . MET A 1 179 ? -8.266 -18.078 -8.797 1 93.5 179 MET A C 1
ATOM 1452 O O . MET A 1 179 ? -9.406 -18.125 -9.258 1 93.5 179 MET A O 1
ATOM 1456 N N . SER A 1 180 ? -7.32 -17.109 -9.109 1 91.81 180 SER A N 1
ATOM 1457 C CA . SER A 1 180 ? -7.535 -16.266 -10.266 1 91.81 180 SER A CA 1
ATOM 1458 C C . SER A 1 180 ? -7.41 -17.047 -11.57 1 91.81 180 SER A C 1
ATOM 1460 O O . SER A 1 180 ? -6.922 -18.188 -11.562 1 91.81 180 SER A O 1
ATOM 1462 N N . ILE A 1 181 ? -7.836 -16.5 -12.625 1 92.56 181 ILE A N 1
ATOM 1463 C CA . ILE A 1 181 ? -7.801 -17.172 -13.922 1 92.56 181 ILE A CA 1
ATOM 1464 C C . ILE A 1 181 ? -6.359 -17.531 -14.281 1 92.56 181 ILE A C 1
ATOM 1466 O O . ILE A 1 181 ? -6.066 -18.688 -14.609 1 92.56 181 ILE A O 1
ATOM 1470 N N . PRO A 1 182 ? -5.41 -16.609 -14.07 1 92.38 182 PRO A N 1
ATOM 1471 C CA . PRO A 1 182 ? -4.027 -17 -14.375 1 92.38 182 PRO A CA 1
ATOM 1472 C C . PRO A 1 182 ? -3.52 -18.125 -13.477 1 92.38 182 PRO A C 1
ATOM 1474 O O . PRO A 1 182 ? -2.768 -18.984 -13.938 1 92.38 182 PRO A O 1
ATOM 1477 N N . GLU A 1 183 ? -3.922 -18.125 -12.297 1 94.88 183 GLU A N 1
ATOM 1478 C CA . GLU A 1 183 ? -3.535 -19.188 -11.383 1 94.88 183 GLU A CA 1
ATOM 1479 C C . GLU A 1 183 ? -4.125 -20.531 -11.812 1 94.88 183 GLU A C 1
ATOM 1481 O O . GLU A 1 183 ? -3.461 -21.562 -11.719 1 94.88 183 GLU A O 1
ATOM 1486 N N . LYS A 1 184 ? -5.359 -20.531 -12.242 1 96.69 184 LYS A N 1
ATOM 1487 C CA . LYS A 1 184 ? -6.008 -21.75 -12.719 1 96.69 184 LYS A CA 1
ATOM 1488 C C . LYS A 1 184 ? -5.332 -22.266 -13.984 1 96.69 184 LYS A C 1
ATOM 1490 O O . LYS A 1 184 ? -5.172 -23.484 -14.156 1 96.69 184 LYS A O 1
ATOM 1495 N N . ILE A 1 185 ? -4.93 -21.344 -14.805 1 94.31 185 ILE A N 1
ATOM 1496 C CA . ILE A 1 185 ? -4.211 -21.75 -16.016 1 94.31 185 ILE A CA 1
ATOM 1497 C C . ILE A 1 185 ? -2.893 -22.406 -15.625 1 94.31 185 ILE A C 1
ATOM 1499 O O . ILE A 1 185 ? -2.521 -23.438 -16.203 1 94.31 185 ILE A O 1
ATOM 1503 N N . LEU A 1 186 ? -2.201 -21.875 -14.688 1 95.44 186 LEU A N 1
ATOM 1504 C CA . LEU A 1 186 ? -0.977 -22.484 -14.188 1 95.44 186 LEU A CA 1
ATOM 1505 C C . LEU A 1 186 ? -1.258 -23.875 -13.633 1 95.44 186 LEU A C 1
ATOM 1507 O O . LEU A 1 186 ? -0.484 -24.812 -13.859 1 95.44 186 LEU A O 1
ATOM 1511 N N . ALA A 1 187 ? -2.387 -23.953 -12.914 1 96.38 187 ALA A N 1
ATOM 1512 C CA . ALA A 1 187 ? -2.783 -25.266 -12.375 1 96.38 187 ALA A CA 1
ATOM 1513 C C . ALA A 1 187 ? -2.988 -26.281 -13.5 1 96.38 187 ALA A C 1
ATOM 1515 O O . ALA A 1 187 ? -2.547 -27.422 -13.398 1 96.38 187 ALA A O 1
ATOM 1516 N N . TYR A 1 188 ? -3.619 -25.891 -14.562 1 96.56 188 TYR A N 1
ATOM 1517 C CA . TYR A 1 188 ? -3.814 -26.766 -15.711 1 96.56 188 TYR A CA 1
ATOM 1518 C C . TYR A 1 188 ? -2.477 -27.203 -16.297 1 96.56 188 TYR A C 1
ATOM 1520 O O . TYR A 1 188 ? -2.273 -28.375 -16.594 1 96.56 188 TYR A O 1
ATOM 1528 N N . ASN A 1 189 ? -1.602 -26.266 -16.5 1 95.75 189 ASN A N 1
ATOM 1529 C CA . ASN A 1 189 ? -0.298 -26.562 -17.078 1 95.75 189 ASN A CA 1
ATOM 1530 C C . ASN A 1 189 ? 0.512 -27.5 -16.188 1 95.75 189 ASN A C 1
ATOM 1532 O O . ASN A 1 189 ? 1.229 -28.375 -16.688 1 95.75 189 ASN A O 1
ATOM 1536 N N . ARG A 1 190 ? 0.408 -27.312 -14.906 1 96.25 190 ARG A N 1
ATOM 1537 C CA . ARG A 1 190 ? 1.092 -28.188 -13.969 1 96.25 190 ARG A CA 1
ATOM 1538 C C . ARG A 1 190 ? 0.524 -29.609 -14.031 1 96.25 190 ARG A C 1
ATOM 1540 O O . ARG A 1 190 ? 1.271 -30.578 -13.961 1 96.25 190 ARG A O 1
ATOM 1547 N N . ALA A 1 191 ? -0.822 -29.656 -14.164 1 96.81 191 ALA A N 1
ATOM 1548 C CA . ALA A 1 191 ? -1.447 -30.969 -14.352 1 96.81 191 ALA A CA 1
ATOM 1549 C C . ALA A 1 191 ? -0.949 -31.641 -15.633 1 96.81 191 ALA A C 1
ATOM 1551 O O . ALA A 1 191 ? -0.593 -32.812 -15.625 1 96.81 191 ALA A O 1
ATOM 1552 N N . ASN A 1 192 ? -0.914 -30.891 -16.688 1 95.38 192 ASN A N 1
ATOM 1553 C CA . ASN A 1 192 ? -0.405 -31.391 -17.953 1 95.38 192 ASN A CA 1
ATOM 1554 C C . ASN A 1 192 ? 1.069 -31.766 -17.859 1 95.38 192 ASN A C 1
ATOM 1556 O O . ASN A 1 192 ? 1.511 -32.719 -18.5 1 95.38 192 ASN A O 1
ATOM 1560 N N . ARG A 1 193 ? 1.833 -31.031 -17.078 1 95.25 193 ARG A N 1
ATOM 1561 C CA . ARG A 1 193 ? 3.246 -31.328 -16.875 1 95.25 193 ARG A CA 1
ATOM 1562 C C . ARG A 1 193 ? 3.43 -32.688 -16.25 1 95.25 193 ARG A C 1
ATOM 1564 O O . ARG A 1 193 ? 4.316 -33.469 -16.656 1 95.25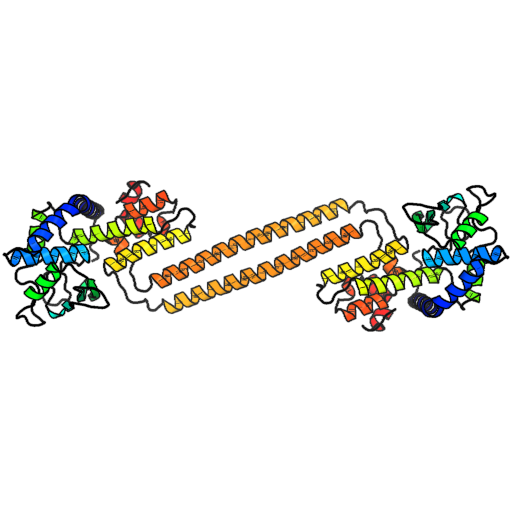 193 ARG A O 1
ATOM 1571 N N . GLU A 1 194 ? 2.605 -33 -15.32 1 95.94 194 GLU A N 1
ATOM 1572 C CA . GLU A 1 194 ? 2.67 -34.312 -14.703 1 95.94 194 GLU A CA 1
ATOM 1573 C C . GLU A 1 194 ? 2.436 -35.406 -15.742 1 95.94 194 GLU A C 1
ATOM 1575 O O . GLU A 1 194 ? 3.082 -36.469 -15.695 1 95.94 194 GLU A O 1
ATOM 1580 N N . VAL A 1 195 ? 1.534 -35.188 -16.641 1 95.88 195 VAL A N 1
ATOM 1581 C CA . VAL A 1 195 ? 1.265 -36.125 -17.719 1 95.88 195 VAL A CA 1
ATOM 1582 C C . VAL A 1 195 ? 2.48 -36.25 -18.641 1 95.88 195 VAL A C 1
ATOM 1584 O O . VAL A 1 195 ? 2.883 -37.344 -19.031 1 95.88 195 VAL A O 1
ATOM 1587 N N . ALA A 1 196 ? 3.027 -35.094 -18.938 1 94.56 196 ALA A N 1
ATOM 1588 C CA . ALA A 1 196 ? 4.203 -35.062 -19.797 1 94.56 196 ALA A CA 1
ATOM 1589 C C . ALA A 1 196 ? 5.363 -35.812 -19.172 1 94.56 196 ALA A C 1
ATOM 1591 O O . ALA A 1 196 ? 6.102 -36.531 -19.875 1 94.56 196 ALA A O 1
ATOM 1592 N N . ILE A 1 197 ? 5.52 -35.688 -17.891 1 93.06 197 ILE A N 1
ATOM 1593 C CA . ILE A 1 197 ? 6.555 -36.406 -17.172 1 93.06 197 ILE A CA 1
ATOM 1594 C C . ILE A 1 197 ? 6.27 -37.906 -17.219 1 93.06 197 ILE A C 1
ATOM 1596 O O . ILE A 1 197 ? 7.152 -38.719 -17.547 1 93.06 197 ILE A O 1
ATOM 1600 N N . LEU A 1 198 ? 5.023 -38.219 -16.969 1 93.75 198 LEU A N 1
ATOM 1601 C CA . LEU A 1 198 ? 4.594 -39.594 -16.969 1 93.75 198 LEU A CA 1
ATOM 1602 C C . LEU A 1 198 ? 4.863 -40.25 -18.328 1 93.75 198 LEU A C 1
ATOM 1604 O O . LEU A 1 198 ? 5.332 -41.406 -18.391 1 93.75 198 LEU A O 1
ATOM 1608 N N . CYS A 1 199 ? 4.66 -39.562 -19.375 1 92.69 199 CYS A N 1
ATOM 1609 C CA . CYS A 1 199 ? 4.777 -40.125 -20.719 1 92.69 199 CYS A CA 1
ATOM 1610 C C . CYS A 1 199 ? 6.152 -39.812 -21.312 1 92.69 199 CYS A C 1
ATOM 1612 O O . CYS A 1 199 ? 6.414 -40.125 -22.484 1 92.69 199 CYS A O 1
ATOM 1614 N N . ASN A 1 200 ? 7.051 -39.219 -20.562 1 92.38 200 ASN A N 1
ATOM 1615 C CA . ASN A 1 200 ? 8.422 -38.875 -20.938 1 92.38 200 ASN A CA 1
ATOM 1616 C C . ASN A 1 200 ? 8.469 -37.969 -22.156 1 92.38 200 ASN A C 1
ATOM 1618 O O . ASN A 1 200 ? 9.258 -38.156 -23.062 1 92.38 200 ASN A O 1
ATOM 1622 N N . HIS A 1 201 ? 7.504 -37.031 -22.125 1 91.69 201 HIS A N 1
ATOM 1623 C CA . HIS A 1 201 ? 7.535 -36 -23.156 1 91.69 201 HIS A CA 1
ATOM 1624 C C . HIS A 1 201 ? 8.547 -34.906 -22.828 1 91.69 201 HIS A C 1
ATOM 1626 O O . HIS A 1 201 ? 8.18 -33.75 -22.641 1 91.69 201 HIS A O 1
ATOM 1632 N N . GLN A 1 202 ? 9.797 -35.281 -22.828 1 90.25 202 GLN A N 1
ATOM 1633 C CA . GLN A 1 202 ? 10.891 -34.375 -22.5 1 90.25 202 GLN A CA 1
ATOM 1634 C C . GLN A 1 202 ? 11.445 -33.719 -23.75 1 90.25 202 GLN A C 1
ATOM 1636 O O . GLN A 1 202 ? 11.305 -34.25 -24.859 1 90.25 202 GLN A O 1
ATOM 1641 N N . ARG A 1 203 ? 11.945 -32.562 -23.578 1 89.12 203 ARG A N 1
ATOM 1642 C CA . ARG A 1 203 ? 12.625 -31.844 -24.656 1 89.12 203 ARG A CA 1
ATOM 1643 C C . ARG A 1 203 ? 13.781 -31.016 -24.109 1 89.12 203 ARG A C 1
ATOM 1645 O O . ARG A 1 203 ? 13.859 -30.75 -22.906 1 89.12 203 ARG A O 1
ATOM 1652 N N . ALA A 1 204 ? 14.727 -30.672 -25.031 1 87.94 204 ALA A N 1
ATOM 1653 C CA . ALA A 1 204 ? 15.805 -29.766 -24.656 1 87.94 204 ALA A CA 1
ATOM 1654 C C . ALA A 1 204 ? 15.281 -28.344 -24.469 1 87.94 204 ALA A C 1
ATOM 1656 O O . ALA A 1 204 ? 14.273 -27.953 -25.078 1 87.94 204 ALA A O 1
ATOM 1657 N N . VAL A 1 205 ? 15.984 -27.688 -23.625 1 90.38 205 VAL A N 1
ATOM 1658 C CA . VAL A 1 205 ? 15.648 -26.281 -23.438 1 90.38 205 VAL A CA 1
ATOM 1659 C C . VAL A 1 205 ? 15.867 -25.516 -24.734 1 90.38 205 VAL A C 1
ATOM 1661 O O . VAL A 1 205 ? 16.906 -25.688 -25.391 1 90.38 205 VAL A O 1
ATOM 1664 N N . LEU A 1 206 ? 14.969 -24.75 -25.047 1 89.12 206 LEU A N 1
ATOM 1665 C CA . LEU A 1 206 ? 15.039 -24.016 -26.297 1 89.12 206 LEU A CA 1
ATOM 1666 C C . LEU A 1 206 ? 16.141 -22.953 -26.25 1 89.12 206 LEU A C 1
ATOM 1668 O O . LEU A 1 206 ? 16.422 -22.391 -25.188 1 89.12 206 LEU A O 1
ATOM 1672 N N . LYS A 1 207 ? 16.922 -22.672 -27.25 1 89.31 207 LYS A N 1
ATOM 1673 C CA . LYS A 1 207 ? 18.031 -21.719 -27.328 1 89.31 207 LYS A CA 1
ATOM 1674 C C . LYS A 1 207 ? 17.594 -20.328 -26.875 1 89.31 207 LYS A C 1
ATOM 1676 O O . LYS A 1 207 ? 18.344 -19.656 -26.156 1 89.31 207 LYS A O 1
ATOM 1681 N N . GLY A 1 208 ? 16.406 -19.875 -27.078 1 90.81 208 GLY A N 1
ATOM 1682 C CA . GLY A 1 208 ? 15.945 -18.547 -26.75 1 90.81 208 GLY A CA 1
ATOM 1683 C C . GLY A 1 208 ? 15.281 -18.469 -25.391 1 90.81 208 GLY A C 1
ATOM 1684 O O . GLY A 1 208 ? 14.773 -17.406 -25 1 90.81 208 GLY A O 1
ATOM 1685 N N . PHE A 1 209 ? 15.469 -19.516 -24.641 1 92 209 PHE A N 1
ATOM 1686 C CA . PHE A 1 209 ? 14.766 -19.562 -23.359 1 92 209 PHE A CA 1
ATOM 1687 C C . PHE A 1 209 ? 15.367 -18.578 -22.375 1 92 209 PHE A C 1
ATOM 1689 O O . PHE A 1 209 ? 14.641 -17.797 -21.734 1 92 209 PHE A O 1
ATOM 1696 N N . SER A 1 210 ? 16.656 -18.609 -22.219 1 92.44 210 SER A N 1
ATOM 1697 C CA . SER A 1 210 ? 17.328 -17.734 -21.25 1 92.44 210 SER A CA 1
ATOM 1698 C C . SER A 1 210 ? 17.047 -16.266 -21.531 1 92.44 210 SER A C 1
ATOM 1700 O O . SER A 1 210 ? 16.75 -15.5 -20.609 1 92.44 210 SER A O 1
ATOM 1702 N N . LYS A 1 211 ? 17.188 -15.867 -22.75 1 93.31 211 LYS A N 1
ATOM 1703 C CA . LYS A 1 211 ? 16.922 -14.477 -23.125 1 93.31 211 LYS A CA 1
ATOM 1704 C C . LYS A 1 211 ? 15.477 -14.102 -22.844 1 93.31 211 LYS A C 1
ATOM 1706 O O . LYS A 1 211 ? 15.203 -13 -22.359 1 93.31 211 LYS A O 1
ATOM 1711 N N . SER A 1 212 ? 14.562 -15.016 -23.188 1 92.69 212 SER A N 1
ATOM 1712 C CA . SER A 1 212 ? 13.141 -14.773 -22.938 1 92.69 212 SER A CA 1
ATOM 1713 C C . SER A 1 212 ? 12.859 -14.594 -21.453 1 92.69 212 SER A C 1
ATOM 1715 O O . SER A 1 212 ? 12.109 -13.703 -21.062 1 92.69 212 SER A O 1
ATOM 1717 N N . MET A 1 213 ? 13.523 -15.391 -20.641 1 93.44 213 MET A N 1
ATOM 1718 C CA . MET A 1 213 ? 13.336 -15.32 -19.203 1 93.44 213 MET A CA 1
ATOM 1719 C C . MET A 1 213 ? 13.922 -14.031 -18.641 1 93.44 213 MET A C 1
ATOM 1721 O O . MET A 1 213 ? 13.328 -13.414 -17.734 1 93.44 213 MET A O 1
ATOM 1725 N N . GLU A 1 214 ? 15.047 -13.664 -19.156 1 93.31 214 GLU A N 1
ATOM 1726 C CA . GLU A 1 214 ? 15.656 -12.406 -18.734 1 93.31 214 GLU A CA 1
AT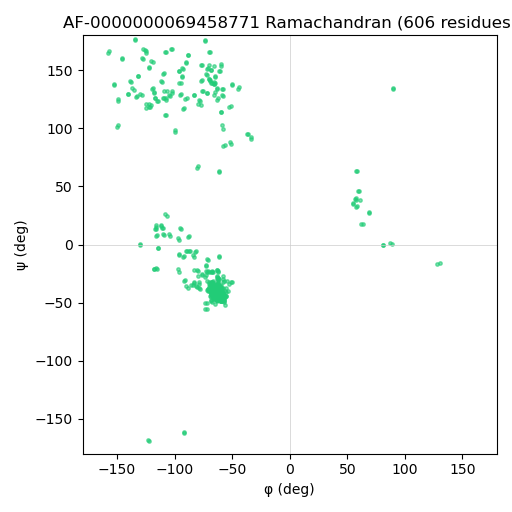OM 1727 C C . GLU A 1 214 ? 14.742 -11.219 -19.031 1 93.31 214 GLU A C 1
ATOM 1729 O O . GLU A 1 214 ? 14.586 -10.328 -18.203 1 93.31 214 GLU A O 1
ATOM 1734 N N . ASN A 1 215 ? 14.188 -11.211 -20.234 1 93 215 ASN A N 1
ATOM 1735 C CA . ASN A 1 215 ? 13.258 -10.148 -20.625 1 93 215 ASN A CA 1
ATOM 1736 C C . ASN A 1 215 ? 12.039 -10.117 -19.703 1 93 215 ASN A C 1
ATOM 1738 O O . ASN A 1 215 ? 11.602 -9.039 -19.281 1 93 215 ASN A O 1
ATOM 1742 N N . LEU A 1 216 ? 11.555 -11.273 -19.359 1 92.19 216 LEU A N 1
ATOM 1743 C CA . LEU A 1 216 ? 10.391 -11.375 -18.484 1 92.19 216 LEU A CA 1
ATOM 1744 C C . LEU A 1 216 ? 10.719 -10.875 -17.078 1 92.19 216 LEU A C 1
ATOM 1746 O O . LEU A 1 216 ? 9.922 -10.148 -16.469 1 92.19 216 LEU A O 1
ATOM 1750 N N . LYS A 1 217 ? 11.828 -11.203 -16.578 1 92.69 217 LYS A N 1
ATOM 1751 C CA . LYS A 1 217 ? 12.266 -10.75 -15.258 1 92.69 217 LYS A CA 1
ATOM 1752 C C . LYS A 1 217 ? 12.438 -9.234 -15.227 1 92.69 217 LYS A C 1
ATOM 1754 O O . LYS A 1 217 ? 12.094 -8.586 -14.234 1 92.69 217 LYS A O 1
ATOM 1759 N N . ALA A 1 218 ? 13 -8.688 -16.25 1 93.38 218 ALA A N 1
ATOM 1760 C CA . ALA A 1 218 ? 13.172 -7.238 -16.344 1 93.38 218 ALA A CA 1
ATOM 1761 C C . ALA A 1 218 ? 11.82 -6.527 -16.328 1 93.38 218 ALA A C 1
ATOM 1763 O O . ALA A 1 218 ? 11.672 -5.488 -15.68 1 93.38 218 ALA A O 1
ATOM 1764 N N . LYS A 1 219 ? 10.859 -7.082 -17.078 1 92 219 LYS A N 1
ATOM 1765 C CA . LYS A 1 219 ? 9.516 -6.52 -17.094 1 92 219 LYS A CA 1
ATOM 1766 C C . LYS A 1 219 ? 8.898 -6.543 -15.688 1 92 219 LYS A C 1
ATOM 1768 O O . LYS A 1 219 ? 8.25 -5.578 -15.273 1 92 219 LYS A O 1
ATOM 1773 N N . ILE A 1 220 ? 9.117 -7.578 -14.93 1 92.94 220 ILE A N 1
ATOM 1774 C CA . ILE A 1 220 ? 8.594 -7.738 -13.578 1 92.94 220 ILE A CA 1
ATOM 1775 C C . ILE A 1 220 ? 9.211 -6.691 -12.656 1 92.94 220 ILE A C 1
ATOM 1777 O O . ILE A 1 220 ? 8.508 -6.016 -11.906 1 92.94 220 ILE A O 1
ATOM 1781 N N . ASP A 1 221 ? 10.477 -6.527 -12.742 1 93.94 221 ASP A N 1
ATOM 1782 C CA . ASP A 1 221 ? 11.188 -5.566 -11.906 1 93.94 221 ASP A CA 1
ATOM 1783 C C . ASP A 1 221 ? 10.734 -4.137 -12.211 1 93.94 221 ASP A C 1
ATOM 1785 O O . ASP A 1 221 ? 10.562 -3.33 -11.297 1 93.94 221 ASP A O 1
ATOM 1789 N N . GLU A 1 222 ? 10.648 -3.844 -13.445 1 92.44 222 GLU A N 1
ATOM 1790 C CA . GLU A 1 222 ? 10.172 -2.525 -13.859 1 92.44 222 GLU A CA 1
ATOM 1791 C C . GLU A 1 222 ? 8.781 -2.246 -13.297 1 92.44 222 GLU A C 1
ATOM 1793 O O . GLU A 1 222 ? 8.508 -1.141 -12.828 1 92.44 222 GLU A O 1
ATOM 1798 N N . LYS A 1 223 ? 7.93 -3.256 -13.406 1 90.69 223 LYS A N 1
ATOM 1799 C CA . LYS A 1 223 ? 6.57 -3.082 -12.906 1 90.69 223 LYS A CA 1
ATOM 1800 C C . LYS A 1 223 ? 6.559 -2.869 -11.398 1 90.69 223 LYS A C 1
ATOM 1802 O O . LYS A 1 223 ? 5.82 -2.021 -10.891 1 90.69 223 LYS A O 1
ATOM 1807 N N . ARG A 1 224 ? 7.367 -3.627 -10.68 1 91.56 224 ARG A N 1
ATOM 1808 C CA . ARG A 1 224 ? 7.496 -3.449 -9.242 1 91.56 224 ARG A CA 1
ATOM 1809 C C . ARG A 1 224 ? 7.949 -2.033 -8.898 1 91.56 224 ARG A C 1
ATOM 1811 O O . ARG A 1 224 ? 7.414 -1.405 -7.984 1 91.56 224 ARG A O 1
ATOM 1818 N N . TYR A 1 225 ? 8.945 -1.536 -9.594 1 92.94 225 TYR A N 1
ATOM 1819 C CA . TYR A 1 225 ? 9.477 -0.19 -9.406 1 92.94 225 TYR A CA 1
ATOM 1820 C C . TYR A 1 225 ? 8.398 0.859 -9.672 1 92.94 225 TYR A C 1
ATOM 1822 O O . TYR A 1 225 ? 8.25 1.808 -8.898 1 92.94 225 TYR A O 1
ATOM 1830 N N . ARG A 1 226 ? 7.641 0.705 -10.742 1 87.06 226 ARG A N 1
ATOM 1831 C CA . ARG A 1 226 ? 6.574 1.629 -11.117 1 87.06 226 ARG A CA 1
ATOM 1832 C C . ARG A 1 226 ? 5.492 1.68 -10.039 1 87.06 226 ARG A C 1
ATOM 1834 O O . ARG A 1 226 ? 4.988 2.754 -9.711 1 87.06 226 ARG A O 1
ATOM 1841 N N . ILE A 1 227 ? 5.133 0.546 -9.523 1 90.5 227 ILE A N 1
ATOM 1842 C CA . ILE A 1 227 ? 4.102 0.477 -8.484 1 90.5 227 ILE A CA 1
ATOM 1843 C C . ILE A 1 227 ? 4.555 1.257 -7.258 1 90.5 227 ILE A C 1
ATOM 1845 O O . ILE A 1 227 ? 3.801 2.07 -6.715 1 90.5 227 ILE A O 1
ATOM 1849 N N . LYS A 1 228 ? 5.742 1.067 -6.824 1 90.94 228 LYS A N 1
ATOM 1850 C CA . LYS A 1 228 ? 6.277 1.72 -5.633 1 90.94 228 LYS A CA 1
ATOM 1851 C C . LYS A 1 228 ? 6.344 3.232 -5.816 1 90.94 228 LYS A C 1
ATOM 1853 O O . LYS A 1 228 ? 5.918 3.988 -4.941 1 90.94 228 LYS A O 1
ATOM 1858 N N . ASN A 1 229 ? 6.863 3.709 -6.926 1 91.62 229 ASN A N 1
ATOM 1859 C CA . ASN A 1 229 ? 7.059 5.133 -7.188 1 91.62 229 ASN A CA 1
ATOM 1860 C C . ASN A 1 229 ? 5.727 5.852 -7.383 1 91.62 229 ASN A C 1
ATOM 1862 O O . ASN A 1 229 ? 5.543 6.969 -6.895 1 91.62 229 ASN A O 1
ATOM 1866 N N . MET A 1 230 ? 4.879 5.238 -8.141 1 88.56 230 MET A N 1
ATOM 1867 C CA . MET A 1 230 ? 3.566 5.84 -8.367 1 88.56 230 MET A CA 1
ATOM 1868 C C . MET A 1 230 ? 2.793 5.965 -7.055 1 88.56 230 MET A C 1
ATOM 1870 O O . MET A 1 230 ? 2.16 6.988 -6.801 1 88.56 230 MET A O 1
ATOM 1874 N N . LYS A 1 231 ? 2.797 4.953 -6.25 1 86.75 231 LYS A N 1
ATOM 1875 C CA . LYS A 1 231 ? 2.129 4.992 -4.953 1 86.75 231 LYS A CA 1
ATOM 1876 C C . LYS A 1 231 ? 2.684 6.117 -4.086 1 86.75 231 LYS A C 1
ATOM 1878 O O . LYS A 1 231 ? 1.92 6.879 -3.484 1 86.75 231 LYS A O 1
ATOM 1883 N N . LYS A 1 232 ? 3.967 6.27 -4.004 1 90.62 232 LYS A N 1
ATOM 1884 C CA . LYS A 1 232 ? 4.617 7.301 -3.199 1 90.62 232 LYS A CA 1
ATOM 1885 C C . LYS A 1 232 ? 4.215 8.695 -3.666 1 90.62 232 LYS A C 1
ATOM 1887 O O . LYS A 1 232 ? 3.91 9.57 -2.848 1 90.62 232 LYS A O 1
ATOM 1892 N N . LYS A 1 233 ? 4.23 8.914 -4.945 1 90.81 233 LYS A N 1
ATOM 1893 C CA . LYS A 1 233 ? 3.885 10.211 -5.52 1 90.81 233 LYS A CA 1
ATOM 1894 C C . LYS A 1 233 ? 2.434 10.578 -5.223 1 90.81 233 LYS A C 1
ATOM 1896 O O . LYS A 1 233 ? 2.146 11.695 -4.797 1 90.81 233 LYS A O 1
ATOM 1901 N N . LEU A 1 234 ? 1.556 9.617 -5.434 1 90.5 234 LEU A N 1
ATOM 1902 C CA . LEU A 1 234 ? 0.134 9.875 -5.234 1 90.5 234 LEU A CA 1
ATOM 1903 C C . LEU A 1 234 ? -0.172 10.109 -3.758 1 90.5 234 LEU A C 1
ATOM 1905 O O . LEU A 1 234 ? -0.993 10.961 -3.416 1 90.5 234 LEU A O 1
ATOM 1909 N N . GLU A 1 235 ? 0.456 9.391 -2.871 1 90.44 235 GLU A N 1
ATOM 1910 C CA . GLU A 1 235 ? 0.27 9.57 -1.435 1 90.44 235 GLU A CA 1
ATOM 1911 C C . GLU A 1 235 ? 0.749 10.945 -0.982 1 90.44 235 GLU A C 1
ATOM 1913 O O . GLU A 1 235 ? 0.126 11.57 -0.123 1 90.44 235 GLU A O 1
ATOM 1918 N N . LYS A 1 236 ? 1.884 11.43 -1.521 1 92 236 LYS A N 1
ATOM 1919 C CA . LYS A 1 236 ? 2.393 12.766 -1.219 1 92 236 LYS A CA 1
ATOM 1920 C C . LYS A 1 236 ? 1.408 13.844 -1.662 1 92 236 LYS A C 1
ATOM 1922 O O . LYS A 1 236 ? 1.167 14.805 -0.934 1 92 236 LYS A O 1
ATOM 1927 N N . GLN A 1 237 ? 0.833 13.664 -2.826 1 91.88 237 GLN A N 1
ATOM 1928 C CA . GLN A 1 237 ? -0.15 14.609 -3.342 1 91.88 237 GLN A CA 1
ATOM 1929 C C . GLN A 1 237 ? -1.405 14.625 -2.475 1 91.88 237 GLN A C 1
ATOM 1931 O O . GLN A 1 237 ? -1.964 15.695 -2.201 1 91.88 237 GLN A O 1
ATOM 1936 N N . LEU A 1 238 ? -1.85 13.453 -2.094 1 92.44 238 LEU A N 1
ATOM 1937 C CA . LEU A 1 238 ? -3.016 13.344 -1.224 1 92.44 238 LEU A CA 1
ATOM 1938 C C . LEU A 1 238 ? -2.775 14.062 0.097 1 92.44 238 LEU A C 1
ATOM 1940 O O . LEU A 1 238 ? -3.627 14.828 0.555 1 92.44 238 LEU A O 1
ATOM 1944 N N . LYS A 1 239 ? -1.614 13.844 0.706 1 92.56 239 LYS A N 1
ATOM 1945 C CA . LYS A 1 239 ? -1.269 14.484 1.971 1 92.56 239 LYS A CA 1
ATOM 1946 C C . LYS A 1 239 ? -1.258 16 1.83 1 92.56 239 LYS A C 1
ATOM 1948 O O . LYS A 1 239 ? -1.729 16.719 2.719 1 92.56 239 LYS A O 1
ATOM 1953 N N . LYS A 1 240 ? -0.747 16.547 0.765 1 93.25 240 LYS A N 1
ATOM 1954 C CA . LYS A 1 240 ? -0.715 17.984 0.503 1 93.25 240 LYS A CA 1
ATOM 1955 C C . LYS A 1 240 ? -2.127 18.562 0.438 1 93.25 240 LYS A C 1
ATOM 1957 O O . LYS A 1 240 ? -2.398 19.609 1.021 1 93.25 240 LYS A O 1
ATOM 1962 N N . LEU A 1 241 ? -3.021 17.812 -0.274 1 92.94 241 LEU A N 1
ATOM 1963 C CA . LEU A 1 241 ? -4.406 18.266 -0.389 1 92.94 241 LEU A CA 1
ATOM 1964 C C . LEU A 1 241 ? -5.094 18.266 0.973 1 92.94 241 LEU A C 1
ATOM 1966 O O . LEU A 1 241 ? -5.84 19.188 1.299 1 92.94 241 LEU A O 1
ATOM 1970 N N . GLU A 1 242 ? -4.809 17.281 1.753 1 94.38 242 GLU A N 1
ATOM 1971 C CA . GLU A 1 242 ? -5.391 17.188 3.088 1 94.38 242 GLU A CA 1
ATOM 1972 C C . GLU A 1 242 ? -4.906 18.328 3.982 1 94.38 242 GLU A C 1
ATOM 1974 O O . GLU A 1 242 ? -5.684 18.891 4.746 1 94.38 242 GLU A O 1
ATOM 1979 N N . LEU A 1 243 ? -3.633 18.625 3.9 1 94.75 243 LEU A N 1
ATOM 1980 C CA . LEU A 1 243 ? -3.061 19.719 4.672 1 94.75 243 LEU A CA 1
ATOM 1981 C C . LEU A 1 243 ? -3.643 21.062 4.23 1 94.75 243 LEU A C 1
ATOM 1983 O O . LEU A 1 243 ? -3.906 21.938 5.062 1 94.75 243 LEU A O 1
ATOM 1987 N N . GLN A 1 244 ? -3.828 21.234 2.949 1 93.31 244 GLN A N 1
ATOM 1988 C CA . GLN A 1 244 ? -4.449 22.453 2.424 1 93.31 244 GLN A CA 1
ATOM 1989 C C . GLN A 1 244 ? -5.871 22.609 2.955 1 93.31 244 GLN A C 1
ATOM 1991 O O . GLN A 1 244 ? -6.27 23.719 3.342 1 93.31 244 GLN A O 1
ATOM 1996 N N . ALA A 1 245 ? -6.625 21.516 2.93 1 93.25 245 ALA A N 1
ATOM 1997 C CA . ALA A 1 245 ? -7.984 21.547 3.461 1 93.25 245 ALA A CA 1
ATOM 1998 C C . ALA A 1 245 ? -7.988 21.938 4.938 1 93.25 245 ALA A C 1
ATOM 2000 O O . ALA A 1 245 ? -8.805 22.734 5.379 1 93.25 245 ALA A O 1
ATOM 2001 N N . THR A 1 246 ? -7.066 21.344 5.703 1 94 246 THR A N 1
ATOM 2002 C CA . THR A 1 246 ? -6.934 21.641 7.125 1 94 246 THR A CA 1
ATOM 2003 C C . THR A 1 246 ? -6.602 23.125 7.332 1 94 246 THR A C 1
ATOM 2005 O O . THR A 1 246 ? -7.219 23.797 8.164 1 94 246 THR A O 1
ATOM 2008 N N . ASP A 1 247 ? -5.672 23.672 6.555 1 94.19 247 ASP A N 1
ATOM 2009 C CA . ASP A 1 247 ? -5.246 25.078 6.637 1 94.19 247 ASP A CA 1
ATOM 2010 C C . ASP A 1 247 ? -6.406 26.016 6.332 1 94.19 247 ASP A C 1
ATOM 2012 O O . ASP A 1 247 ? -6.656 26.969 7.078 1 94.19 247 ASP A O 1
ATOM 2016 N N . LYS A 1 248 ? -7.129 25.719 5.305 1 92.88 248 LYS A N 1
ATOM 2017 C CA . LYS A 1 248 ? -8.258 26.562 4.898 1 92.88 248 LYS A CA 1
ATOM 2018 C C . LYS A 1 248 ? -9.359 26.547 5.961 1 92.88 248 LYS A C 1
ATOM 2020 O O . LYS A 1 248 ? -9.914 27.594 6.293 1 92.88 248 LYS A O 1
ATOM 2025 N N . GLU A 1 249 ? -9.633 25.344 6.5 1 93.5 249 GLU A N 1
ATOM 2026 C CA . GLU A 1 249 ? -10.672 25.219 7.52 1 93.5 249 GLU A CA 1
ATOM 2027 C C . GLU A 1 249 ? -10.297 25.969 8.789 1 93.5 249 GLU A C 1
ATOM 2029 O O . GLU A 1 249 ? -11.117 26.688 9.367 1 93.5 249 GLU A O 1
ATOM 2034 N N . GLU A 1 250 ? -9.023 25.875 9.219 1 93.88 250 GLU A N 1
ATOM 2035 C CA . GLU A 1 250 ? -8.555 26.5 10.453 1 93.88 250 GLU A CA 1
ATOM 2036 C C . GLU A 1 250 ? -8.5 28.016 10.328 1 93.88 250 GLU A C 1
ATOM 2038 O O . GLU A 1 250 ? -8.648 28.734 11.32 1 93.88 250 GLU A O 1
ATOM 2043 N N . ASN A 1 251 ? -8.383 28.562 9.102 1 92.44 251 ASN A N 1
ATOM 2044 C CA . ASN A 1 251 ? -8.195 29.984 8.906 1 92.44 251 ASN A CA 1
ATOM 2045 C C . ASN A 1 251 ? -9.477 30.672 8.422 1 92.44 251 ASN A C 1
ATOM 2047 O O . ASN A 1 251 ? -9.477 31.859 8.109 1 92.44 251 ASN A O 1
ATOM 2051 N N . LYS A 1 252 ? -10.594 29.938 8.43 1 92.75 252 LYS A N 1
ATOM 2052 C CA . LYS A 1 252 ? -11.812 30.406 7.781 1 92.75 252 LYS A CA 1
ATOM 2053 C C . LYS A 1 252 ? -12.32 31.688 8.43 1 92.75 252 LYS A C 1
ATOM 2055 O O . LYS A 1 252 ? -12.898 32.562 7.758 1 92.75 252 LYS A O 1
ATOM 2060 N N . ASN A 1 253 ? -12.023 31.859 9.766 1 92.69 253 ASN A N 1
ATOM 2061 C CA . ASN A 1 253 ? -12.57 33 10.469 1 92.69 253 ASN A CA 1
ATOM 2062 C C . ASN A 1 253 ? -11.477 34 10.867 1 92.69 253 ASN A C 1
ATOM 2064 O O . ASN A 1 253 ? -11.688 34.844 11.742 1 92.69 253 ASN A O 1
ATOM 2068 N N . LEU A 1 254 ? -10.266 33.906 10.25 1 91.88 254 LEU A N 1
ATOM 2069 C CA . LEU A 1 254 ? -9.141 34.75 10.641 1 91.88 254 LEU A CA 1
ATOM 2070 C C . LEU A 1 254 ? -8.484 35.375 9.422 1 91.88 254 LEU A C 1
ATOM 2072 O O . LEU A 1 254 ? -8.453 34.781 8.344 1 91.88 254 LEU A O 1
ATOM 2076 N N . SER A 1 255 ? -8.031 36.562 9.57 1 89.31 255 SER A N 1
ATOM 2077 C CA . SER A 1 255 ? -7.25 37.219 8.547 1 89.31 255 SER A CA 1
ATOM 2078 C C . SER A 1 255 ? -5.758 37.156 8.852 1 89.31 255 SER A C 1
ATOM 2080 O O . SER A 1 255 ? -5.219 38 9.547 1 89.31 255 SER A O 1
ATOM 2082 N N . LEU A 1 256 ? -5.113 36.25 8.266 1 89.06 256 LEU A N 1
ATOM 2083 C CA . LEU A 1 256 ? -3.688 36.062 8.523 1 89.06 256 LEU A CA 1
ATOM 2084 C C . LEU A 1 256 ? -2.859 37.125 7.816 1 89.06 256 LEU A C 1
ATOM 2086 O O . LEU A 1 256 ? -1.728 37.406 8.219 1 89.06 256 LEU A O 1
ATOM 2090 N N . GLY A 1 257 ? -3.404 37.656 6.762 1 86.56 257 GLY A N 1
ATOM 2091 C CA . GLY A 1 257 ? -2.711 38.688 6.031 1 86.56 257 GLY A CA 1
ATOM 2092 C C . GLY A 1 257 ? -2.494 39.969 6.852 1 86.56 257 GLY A C 1
ATOM 2093 O O . GLY A 1 257 ? -1.444 40.594 6.754 1 86.56 257 GLY A O 1
ATOM 2094 N N . THR A 1 258 ? -3.482 40.281 7.723 1 84.38 258 THR A N 1
ATOM 2095 C CA . THR A 1 258 ? -3.385 41.469 8.555 1 84.38 258 THR A CA 1
ATOM 2096 C C . THR A 1 258 ? -2.246 41.344 9.562 1 84.38 258 THR A C 1
ATOM 2098 O O . THR A 1 258 ? -1.452 42.281 9.734 1 84.38 258 THR A O 1
ATOM 2101 N N . SER A 1 259 ? -2.211 40.219 10.172 1 84.06 259 SER A N 1
ATOM 2102 C CA . SER A 1 259 ? -1.142 40 11.148 1 84.06 259 SER A CA 1
ATOM 2103 C C . SER A 1 259 ? 0.226 40 10.469 1 84.06 259 SER A C 1
ATOM 2105 O O . SER A 1 259 ? 1.175 40.594 10.977 1 84.06 259 SER A O 1
ATOM 2107 N N . LYS A 1 260 ? 0.287 39.438 9.32 1 84.62 260 LYS A N 1
ATOM 2108 C CA . LYS A 1 260 ? 1.55 39.281 8.602 1 84.62 260 LYS A CA 1
ATOM 2109 C C . LYS A 1 260 ? 2.072 40.625 8.109 1 84.62 260 LYS A C 1
ATOM 2111 O O . LYS A 1 260 ? 3.273 40.906 8.18 1 84.62 260 LYS A O 1
ATOM 2116 N N . LEU A 1 261 ? 1.219 41.406 7.738 1 80.12 261 LEU A N 1
ATOM 2117 C CA . LEU A 1 261 ? 1.607 42.688 7.113 1 80.12 261 LEU A CA 1
ATOM 2118 C C . LEU A 1 261 ? 1.915 43.719 8.172 1 80.12 261 LEU A C 1
ATOM 2120 O O . LEU A 1 261 ? 2.834 44.531 8 1 80.12 261 LEU A O 1
ATOM 2124 N N . ASN A 1 262 ? 1.188 43.625 9.289 1 75.81 262 ASN A N 1
ATOM 2125 C CA . ASN A 1 262 ? 1.214 44.812 10.148 1 75.81 262 ASN A CA 1
ATOM 2126 C C . ASN A 1 262 ? 1.86 44.5 11.5 1 75.81 262 ASN A C 1
ATOM 2128 O O . ASN A 1 262 ? 2.322 45.438 12.188 1 75.81 262 ASN A O 1
ATOM 2132 N N . TYR A 1 263 ? 1.877 43.281 11.797 1 77.62 263 TYR A N 1
ATOM 2133 C CA . TYR A 1 263 ? 2.221 43.062 13.203 1 77.62 263 TYR A CA 1
ATOM 2134 C C . TYR A 1 263 ? 3.318 42.031 13.336 1 77.62 263 TYR A C 1
ATOM 2136 O O . TYR A 1 263 ? 3.721 41.656 14.445 1 77.62 263 TYR A O 1
ATOM 2144 N N . LEU A 1 264 ? 3.764 41.531 12.219 1 85.88 264 LEU A N 1
ATOM 2145 C CA . LEU A 1 264 ? 4.809 40.531 12.336 1 85.88 264 LEU A CA 1
ATOM 2146 C C . LEU A 1 264 ? 6.113 41.031 11.719 1 85.88 264 LEU A C 1
ATOM 2148 O O . LEU A 1 264 ? 6.121 41.531 10.594 1 85.88 264 LEU A O 1
ATOM 2152 N N . ASP A 1 265 ? 7.105 41 12.57 1 89.12 265 ASP A N 1
ATOM 2153 C CA . ASP A 1 265 ? 8.438 41.25 12.023 1 89.12 265 ASP A CA 1
ATOM 2154 C C . ASP A 1 265 ? 8.781 40.219 10.953 1 89.12 265 ASP A C 1
ATOM 2156 O O . ASP A 1 265 ? 8.906 39 11.258 1 89.12 265 ASP A O 1
ATOM 2160 N N . PRO A 1 266 ? 8.914 40.625 9.711 1 91.38 266 PRO A N 1
ATOM 2161 C CA . PRO A 1 266 ? 9.164 39.656 8.641 1 91.38 266 PRO A CA 1
ATOM 2162 C C . PRO A 1 266 ? 10.477 38.906 8.812 1 91.38 266 PRO A C 1
ATOM 2164 O O . PRO A 1 266 ? 10.656 37.812 8.242 1 91.38 266 PRO A O 1
ATOM 2167 N N . ARG A 1 267 ? 11.43 39.469 9.547 1 93.06 267 ARG A N 1
ATOM 2168 C CA . ARG A 1 267 ? 12.711 38.781 9.758 1 93.06 267 ARG A CA 1
ATOM 2169 C C . ARG A 1 267 ? 12.531 37.469 10.477 1 93.06 267 ARG A C 1
ATOM 2171 O O . ARG A 1 267 ? 13.312 36.531 10.273 1 93.06 267 ARG A O 1
ATOM 2178 N N . ILE A 1 268 ? 11.438 37.375 11.375 1 93.38 268 ILE A N 1
ATOM 2179 C CA . ILE A 1 268 ? 11.172 36.125 12.086 1 93.38 268 ILE A CA 1
ATOM 2180 C C . ILE A 1 268 ? 10.773 35.062 11.086 1 93.38 268 ILE A C 1
ATOM 2182 O O . ILE A 1 268 ? 11.312 33.938 11.117 1 93.38 268 ILE A O 1
ATOM 2186 N N . GLY A 1 269 ? 9.867 35.406 10.156 1 93.94 269 GLY A N 1
ATOM 2187 C CA . GLY A 1 269 ? 9.453 34.469 9.117 1 93.94 269 GLY A CA 1
ATOM 2188 C C . GLY A 1 269 ? 10.57 34.094 8.164 1 93.94 269 GLY A C 1
ATOM 2189 O O . GLY A 1 269 ? 10.727 32.938 7.809 1 93.94 269 GLY A O 1
ATOM 2190 N N . VAL A 1 270 ? 11.352 35.094 7.777 1 94.5 270 VAL A N 1
ATOM 2191 C CA . VAL A 1 270 ? 12.469 34.844 6.863 1 94.5 270 VAL A CA 1
ATOM 2192 C C . VAL A 1 270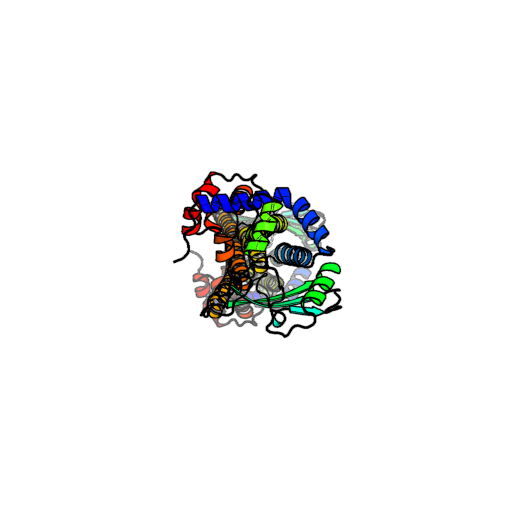 ? 13.492 33.938 7.52 1 94.5 270 VAL A C 1
ATOM 2194 O O . VAL A 1 270 ? 13.984 33 6.891 1 94.5 270 VAL A O 1
ATOM 2197 N N . ALA A 1 271 ? 13.828 34.25 8.75 1 95 271 ALA A N 1
ATOM 2198 C CA . ALA A 1 271 ? 14.766 33.406 9.477 1 95 271 ALA A CA 1
ATOM 2199 C C . ALA A 1 271 ? 14.258 31.984 9.586 1 95 271 ALA A C 1
ATOM 2201 O O . ALA A 1 271 ? 15.023 31.031 9.422 1 95 271 ALA A O 1
ATOM 2202 N N . TRP A 1 272 ? 13.016 31.828 9.836 1 95.31 272 TRP A N 1
ATOM 2203 C CA . TRP A 1 272 ? 12.375 30.531 9.906 1 95.31 272 TRP A CA 1
ATOM 2204 C C . TRP A 1 272 ? 12.492 29.781 8.578 1 95.31 272 TRP A C 1
ATOM 2206 O O . TRP A 1 272 ? 12.836 28.609 8.547 1 95.31 272 TRP A O 1
ATOM 2216 N N . CYS A 1 273 ? 12.25 30.453 7.465 1 95.81 273 CYS A N 1
ATOM 2217 C CA . CYS A 1 273 ? 12.367 29.875 6.133 1 95.81 273 CYS A CA 1
ATOM 2218 C C . CYS A 1 273 ? 13.789 29.406 5.863 1 95.81 273 CYS A C 1
ATOM 2220 O O . CYS A 1 273 ? 13.992 28.297 5.363 1 95.81 273 CYS A O 1
ATOM 2222 N N . LYS A 1 274 ? 14.711 30.234 6.199 1 94.94 274 LYS A N 1
ATOM 2223 C CA . LYS A 1 274 ? 16.109 29.891 5.961 1 94.94 274 LYS A CA 1
ATOM 2224 C C . LYS A 1 274 ? 16.547 28.719 6.844 1 94.94 274 LYS A C 1
ATOM 2226 O O . LYS A 1 274 ? 17.266 27.828 6.391 1 94.94 274 LYS A O 1
ATOM 2231 N N . LYS A 1 275 ? 16.141 28.766 8.047 1 94.19 275 LYS A N 1
A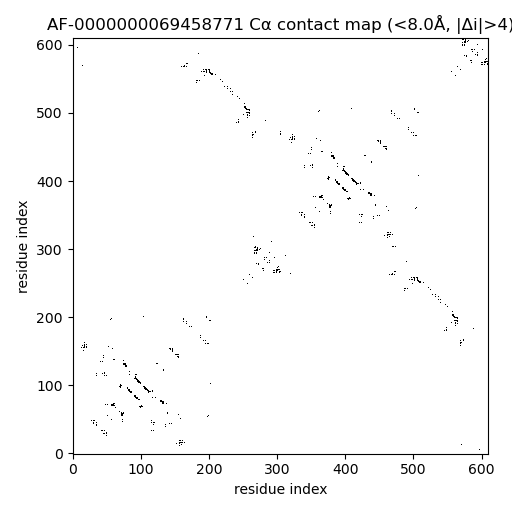TOM 2232 C CA . LYS A 1 275 ? 16.5 27.703 8.984 1 94.19 275 LYS A CA 1
ATOM 2233 C C . LYS A 1 275 ? 15.992 26.344 8.508 1 94.19 275 LYS A C 1
ATOM 2235 O O . LYS A 1 275 ? 16.688 25.344 8.641 1 94.19 275 LYS A O 1
ATOM 2240 N N . TRP A 1 276 ? 14.828 26.328 7.93 1 94.94 276 TRP A N 1
ATOM 2241 C CA . TRP A 1 276 ? 14.172 25.062 7.602 1 94.94 276 TRP A CA 1
ATOM 2242 C C . TRP A 1 276 ? 14.156 24.828 6.094 1 94.94 276 TRP A C 1
ATOM 2244 O O . TRP A 1 276 ? 13.445 23.953 5.605 1 94.94 276 TRP A O 1
ATOM 2254 N N . ASP A 1 277 ? 14.828 25.625 5.344 1 93.5 277 ASP A N 1
ATOM 2255 C CA . ASP A 1 277 ? 15 25.5 3.896 1 93.5 277 ASP A CA 1
ATOM 2256 C C . ASP A 1 277 ? 13.648 25.547 3.18 1 93.5 277 ASP A C 1
ATOM 2258 O O . ASP A 1 277 ? 13.344 24.672 2.367 1 93.5 277 ASP A O 1
ATOM 2262 N N . ILE A 1 278 ? 12.852 26.469 3.57 1 94.62 278 ILE A N 1
ATOM 2263 C CA . ILE A 1 278 ? 11.562 26.719 2.938 1 94.62 278 ILE A CA 1
ATOM 2264 C C . ILE A 1 278 ? 11.648 27.969 2.066 1 94.62 278 ILE A C 1
ATOM 2266 O O . ILE A 1 278 ? 12.094 29.016 2.525 1 94.62 278 ILE A O 1
ATOM 2270 N N . PRO A 1 279 ? 11.242 27.859 0.854 1 94 279 PRO A N 1
ATOM 2271 C CA . PRO A 1 279 ? 11.219 29.078 0.029 1 94 279 PRO A CA 1
ATOM 2272 C C . PRO A 1 279 ? 10.336 30.172 0.617 1 94 279 PRO A C 1
ATOM 2274 O O . PRO A 1 279 ? 9.195 29.906 1 1 94 279 PRO A O 1
ATOM 2277 N N . VAL A 1 280 ? 10.812 31.422 0.671 1 94 280 VAL A N 1
ATOM 2278 C CA . VAL A 1 280 ? 10.141 32.531 1.309 1 94 280 VAL A CA 1
ATOM 2279 C C . VAL A 1 280 ? 8.812 32.812 0.604 1 94 280 VAL A C 1
ATOM 2281 O O . VAL A 1 280 ? 7.871 33.312 1.222 1 94 280 VAL A O 1
ATOM 2284 N N . GLU A 1 281 ? 8.727 32.344 -0.69 1 94.31 281 GLU A N 1
ATOM 2285 C CA . GLU A 1 281 ? 7.527 32.594 -1.486 1 94.31 281 GLU A CA 1
ATOM 2286 C C . GLU A 1 281 ? 6.348 31.781 -0.98 1 94.31 281 GLU A C 1
ATOM 2288 O O . GLU A 1 281 ? 5.199 32.062 -1.345 1 94.31 281 GLU A O 1
ATOM 2293 N N . LYS A 1 282 ? 6.625 30.812 -0.12 1 92.94 282 LYS A N 1
ATOM 2294 C CA . LYS A 1 282 ? 5.566 29.953 0.406 1 92.94 282 LYS A CA 1
ATOM 2295 C C . LYS A 1 282 ? 4.805 30.656 1.531 1 92.94 282 LYS A C 1
ATOM 2297 O O . LYS A 1 282 ? 3.65 30.312 1.808 1 92.94 282 LYS A O 1
ATOM 2302 N N . ILE A 1 283 ? 5.488 31.641 2.143 1 92 283 ILE A N 1
ATOM 2303 C CA . ILE A 1 283 ? 4.789 32.25 3.264 1 92 283 ILE A CA 1
ATOM 2304 C C . ILE A 1 283 ? 4.543 33.719 2.969 1 92 283 ILE A C 1
ATOM 2306 O O . ILE A 1 283 ? 3.686 34.375 3.59 1 92 283 ILE A O 1
ATOM 2310 N N . PHE A 1 284 ? 5.309 34.312 2.053 1 92.38 284 PHE A N 1
ATOM 2311 C CA . PHE A 1 284 ? 5.109 35.719 1.652 1 92.38 284 PHE A CA 1
ATOM 2312 C C . PHE A 1 284 ? 4.723 35.781 0.18 1 92.38 284 PHE A C 1
ATOM 2314 O O . PHE A 1 284 ? 5.426 35.281 -0.684 1 92.38 284 PHE A O 1
ATOM 2321 N N . ASN A 1 285 ? 3.607 36.438 -0.051 1 90.5 285 ASN A N 1
ATOM 2322 C CA . ASN A 1 285 ? 3.236 36.656 -1.445 1 90.5 285 ASN A CA 1
ATOM 2323 C C . ASN A 1 285 ? 4.117 37.719 -2.102 1 90.5 285 ASN A C 1
ATOM 2325 O O . ASN A 1 285 ? 5.004 38.281 -1.457 1 90.5 285 ASN A O 1
ATOM 2329 N N . LYS A 1 286 ? 3.969 37.969 -3.375 1 91.56 286 LYS A N 1
ATOM 2330 C CA . LYS A 1 286 ? 4.844 38.844 -4.137 1 91.56 286 LYS A CA 1
ATOM 2331 C C . LYS A 1 286 ? 4.852 40.25 -3.547 1 91.56 286 LYS A C 1
ATOM 2333 O O . LYS A 1 286 ? 5.918 40.844 -3.355 1 91.56 286 LYS A O 1
ATOM 2338 N N . THR A 1 287 ? 3.674 40.781 -3.213 1 87.38 287 THR A N 1
ATOM 2339 C CA . THR A 1 287 ? 3.557 42.125 -2.648 1 87.38 287 THR A CA 1
ATOM 2340 C C . THR A 1 287 ? 4.289 42.219 -1.313 1 87.38 287 THR A C 1
ATOM 2342 O O . THR A 1 287 ? 5.008 43.188 -1.058 1 87.38 287 THR A O 1
ATOM 2345 N N . GLN A 1 288 ? 4.195 41.156 -0.551 1 88.31 288 GLN A N 1
ATOM 2346 C CA . GLN A 1 288 ? 4.844 41.094 0.755 1 88.31 288 GLN A CA 1
ATOM 2347 C C . GLN A 1 288 ? 6.359 41 0.612 1 88.31 288 GLN A C 1
ATOM 2349 O O . GLN A 1 288 ? 7.105 41.656 1.352 1 88.31 288 GLN A O 1
ATOM 2354 N N . ARG A 1 289 ? 6.82 40.25 -0.376 1 90.31 289 ARG A N 1
ATOM 2355 C CA . ARG A 1 289 ? 8.258 40.094 -0.58 1 90.31 289 ARG A CA 1
ATOM 2356 C C . ARG A 1 289 ? 8.883 41.406 -1.044 1 90.31 289 ARG A C 1
ATOM 2358 O O . ARG A 1 289 ? 10.008 41.719 -0.66 1 90.31 289 ARG A O 1
ATOM 2365 N N . ASP A 1 290 ? 8.102 42.094 -1.808 1 90.12 290 ASP A N 1
ATOM 2366 C CA . ASP A 1 290 ? 8.594 43.406 -2.244 1 90.12 290 ASP A CA 1
ATOM 2367 C C . ASP A 1 290 ? 8.68 44.375 -1.075 1 90.12 290 ASP A C 1
ATOM 2369 O O . ASP A 1 290 ? 9.656 45.125 -0.945 1 90.12 290 ASP A O 1
ATOM 2373 N N . LYS A 1 291 ? 7.68 44.406 -0.224 1 86.25 291 LYS A N 1
ATOM 2374 C CA . LYS A 1 291 ? 7.621 45.281 0.944 1 86.25 291 LYS A CA 1
ATOM 2375 C C . LYS A 1 291 ? 8.719 44.906 1.948 1 86.25 291 LYS A C 1
ATOM 2377 O O . LYS A 1 291 ? 9.305 45.812 2.568 1 86.25 291 LYS A O 1
ATOM 2382 N N . PHE A 1 292 ? 9.008 43.625 2.035 1 88.69 292 PHE A N 1
ATOM 2383 C CA . PHE A 1 292 ? 9.898 43.188 3.094 1 88.69 292 PHE A CA 1
ATOM 2384 C C . PHE A 1 292 ? 11.25 42.781 2.527 1 88.69 292 PHE A C 1
ATOM 2386 O O . PHE A 1 292 ? 11.938 41.906 3.082 1 88.69 292 PHE A O 1
ATOM 2393 N N . ARG A 1 293 ? 11.633 43.312 1.429 1 89.56 293 ARG A N 1
ATOM 2394 C CA . ARG A 1 293 ? 12.906 43 0.791 1 89.56 293 ARG A CA 1
ATOM 2395 C C . ARG A 1 293 ? 14.07 43.188 1.753 1 89.56 293 ARG A C 1
ATOM 2397 O O . ARG A 1 293 ? 15.016 42.406 1.775 1 89.56 293 ARG A O 1
ATOM 2404 N N . TRP A 1 294 ? 13.969 44.219 2.525 1 88.19 294 TRP A N 1
ATOM 2405 C CA . TRP A 1 294 ? 15.016 44.531 3.496 1 88.19 294 TRP A CA 1
ATOM 2406 C C . TRP A 1 294 ? 15.18 43.375 4.496 1 88.19 294 TRP A C 1
ATOM 2408 O O . TRP A 1 294 ? 16.297 43.031 4.879 1 88.19 294 TRP A O 1
ATOM 2418 N N . ALA A 1 295 ? 14.133 42.812 5.004 1 89.06 295 ALA A N 1
ATOM 2419 C CA . ALA A 1 295 ? 14.18 41.719 5.969 1 89.06 295 ALA A CA 1
ATOM 2420 C C . ALA A 1 295 ? 14.742 40.438 5.336 1 89.06 295 ALA A C 1
ATOM 2422 O O . ALA A 1 295 ? 15.461 39.688 5.988 1 89.06 295 ALA A O 1
ATOM 2423 N N . ILE A 1 296 ? 14.375 40.25 4.047 1 90.38 296 ILE A N 1
ATOM 2424 C CA . ILE A 1 296 ? 14.828 39.062 3.32 1 90.38 296 ILE A CA 1
ATOM 2425 C C . ILE A 1 296 ? 16.344 39.125 3.121 1 90.38 296 ILE A C 1
ATOM 2427 O O . ILE A 1 296 ? 17.031 38.125 3.25 1 90.38 296 ILE A O 1
ATOM 2431 N N . GLU A 1 297 ? 16.812 40.281 2.922 1 88.69 297 GLU A N 1
ATOM 2432 C CA . GLU A 1 297 ? 18.234 40.469 2.674 1 88.69 297 GLU A CA 1
ATOM 2433 C C . GLU A 1 297 ? 19.031 40.469 3.979 1 88.69 297 GLU A C 1
ATOM 2435 O O . GLU A 1 297 ? 20.156 39.969 4.031 1 88.69 297 GLU A O 1
ATOM 2440 N N . MET A 1 298 ? 18.469 41.031 5.047 1 83.94 298 MET A N 1
ATOM 2441 C CA . MET A 1 298 ? 19.156 41.188 6.32 1 83.94 298 MET A CA 1
ATOM 2442 C C . MET A 1 298 ? 19.062 39.938 7.172 1 83.94 298 MET A C 1
ATOM 2444 O O . MET A 1 298 ? 19.984 39.625 7.934 1 83.94 298 MET A O 1
ATOM 2448 N N . GLY A 1 299 ? 18 39.312 7.062 1 74.62 299 GLY A N 1
ATOM 2449 C CA . GLY A 1 299 ? 17.703 38.25 8 1 74.62 299 GLY A CA 1
ATOM 2450 C C . GLY A 1 299 ? 18.438 36.969 7.684 1 74.62 299 GLY A C 1
ATOM 2451 O O . GLY A 1 299 ? 18.484 36.531 6.531 1 74.62 299 GLY A O 1
ATOM 2452 N N . GLY A 1 300 ? 19.219 36.438 8.68 1 83 300 GLY A N 1
ATOM 2453 C CA . GLY A 1 300 ? 19.828 35.125 8.594 1 83 300 GLY A CA 1
ATOM 2454 C C . GLY A 1 300 ? 19.109 34.062 9.414 1 83 300 GLY A C 1
ATOM 2455 O O . GLY A 1 300 ? 18.203 34.406 10.195 1 83 300 GLY A O 1
ATOM 2456 N N . PRO A 1 301 ? 19.391 32.812 9.266 1 85.12 301 PRO A N 1
ATOM 2457 C CA . PRO A 1 301 ? 18.703 31.734 9.953 1 85.12 301 PRO A CA 1
ATOM 2458 C C . PRO A 1 301 ? 18.828 31.812 11.469 1 85.12 301 PRO A C 1
ATOM 2460 O O . PRO A 1 301 ? 18.062 31.172 12.195 1 85.12 301 PRO A O 1
ATOM 2463 N N . GLU A 1 302 ? 19.656 32.656 11.891 1 88.56 302 GLU A N 1
ATOM 2464 C CA . GLU A 1 302 ? 19.922 32.719 13.328 1 88.56 302 GLU A CA 1
ATOM 2465 C C . GLU A 1 302 ? 19.078 33.812 14 1 88.56 302 GLU A C 1
ATOM 2467 O O . GLU A 1 302 ? 19.078 33.906 15.227 1 88.56 302 GLU A O 1
ATOM 2472 N N . TYR A 1 303 ? 18.406 34.625 13.242 1 89 303 TYR A N 1
ATOM 2473 C CA . TYR A 1 303 ? 17.609 35.688 13.82 1 89 303 TYR A CA 1
ATOM 2474 C C . TYR A 1 303 ? 16.5 35.125 14.688 1 89 303 TYR A C 1
ATOM 2476 O O . TYR A 1 303 ? 15.75 34.25 14.266 1 89 303 TYR A O 1
ATOM 2484 N N . LYS A 1 304 ? 16.453 35.594 15.914 1 89.19 304 LYS A N 1
ATOM 2485 C CA . LYS A 1 304 ? 15.383 35.25 16.859 1 89.19 304 LYS A CA 1
ATOM 2486 C C . LYS A 1 304 ? 14.922 36.5 17.609 1 89.19 304 LYS A C 1
ATOM 2488 O O . LYS A 1 304 ? 15.734 37.344 18.016 1 89.19 304 LYS A O 1
ATOM 2493 N N . PHE A 1 305 ? 13.68 36.562 17.656 1 88.88 305 PHE A N 1
ATOM 2494 C CA . PHE A 1 305 ? 13.148 37.656 18.453 1 88.88 305 PHE A CA 1
ATOM 2495 C C . PHE A 1 305 ? 13.359 37.406 19.938 1 88.88 305 PHE A C 1
ATOM 2497 O O . PHE A 1 305 ? 13.141 36.281 20.422 1 88.88 305 PHE A O 1
ATOM 2504 N N . MET B 1 1 ? -7.156 55.25 2.133 1 27.31 1 MET B N 1
ATOM 2505 C CA . MET B 1 1 ? -5.789 55.156 1.624 1 27.31 1 MET B CA 1
ATOM 2506 C C . MET B 1 1 ? -4.91 54.344 2.566 1 27.31 1 MET B C 1
ATOM 2508 O O . MET B 1 1 ? -4.828 54.656 3.76 1 27.31 1 MET B O 1
ATOM 2512 N N . ARG B 1 2 ? -4.664 53.062 2.332 1 44.19 2 ARG B N 1
ATOM 2513 C CA . ARG B 1 2 ? -3.973 52.156 3.221 1 44.19 2 ARG B CA 1
ATOM 2514 C C . ARG B 1 2 ? -2.631 52.719 3.672 1 44.19 2 ARG B C 1
ATOM 2516 O O . ARG B 1 2 ? -1.852 53.219 2.852 1 44.19 2 ARG B O 1
ATOM 2523 N N . SER B 1 3 ? -2.621 53.406 4.656 1 43.03 3 SER B N 1
ATOM 2524 C CA . SER B 1 3 ? -1.394 54.094 5.043 1 43.03 3 SER B CA 1
ATOM 2525 C C . SER B 1 3 ? -0.161 53.281 4.688 1 43.03 3 SER B C 1
ATOM 2527 O O . SER B 1 3 ? -0.026 52.125 5.129 1 43.03 3 SER B O 1
ATOM 2529 N N . LYS B 1 4 ? 0.396 53.438 3.586 1 58.38 4 LYS B N 1
ATOM 2530 C CA . LYS B 1 4 ? 1.622 52.844 3.078 1 58.38 4 LYS B CA 1
ATOM 2531 C C . LYS B 1 4 ? 2.809 53.156 3.984 1 58.38 4 LYS B C 1
ATOM 2533 O O . LYS B 1 4 ? 3.234 54.312 4.078 1 58.38 4 LYS B O 1
ATOM 2538 N N . THR B 1 5 ? 2.92 52.312 4.984 1 69.19 5 THR B N 1
ATOM 2539 C CA . THR B 1 5 ? 4.117 52.531 5.789 1 69.19 5 THR B CA 1
ATOM 2540 C C . THR B 1 5 ? 5.375 52.25 4.977 1 69.19 5 THR B C 1
ATOM 2542 O O . THR B 1 5 ? 5.402 51.312 4.184 1 69.19 5 THR B O 1
ATOM 2545 N N . THR B 1 6 ? 6.316 53.156 4.949 1 74.94 6 THR B N 1
ATOM 2546 C CA . THR B 1 6 ? 7.598 53 4.277 1 74.94 6 THR B CA 1
ATOM 2547 C C . THR B 1 6 ? 8.422 51.906 4.953 1 74.94 6 THR B C 1
ATOM 2549 O O . THR B 1 6 ? 8.18 51.562 6.109 1 74.94 6 THR B O 1
ATOM 2552 N N . PRO B 1 7 ? 9.289 51.312 4.188 1 76.81 7 PRO B N 1
ATOM 2553 C CA . PRO B 1 7 ? 10.188 50.312 4.77 1 76.81 7 PRO B CA 1
ATOM 2554 C C . PRO B 1 7 ? 10.906 50.812 6.02 1 76.81 7 PRO B C 1
ATOM 2556 O O . PRO B 1 7 ? 11.125 50.062 6.961 1 76.81 7 PRO B O 1
ATOM 2559 N N . GLN B 1 8 ? 11.172 52.031 6.043 1 77.75 8 GLN B N 1
ATOM 2560 C CA . GLN B 1 8 ? 11.867 52.625 7.188 1 77.75 8 GLN B CA 1
ATOM 2561 C C . GLN B 1 8 ? 10.953 52.688 8.406 1 77.75 8 GLN B C 1
ATOM 2563 O O . GLN B 1 8 ? 11.383 52.406 9.531 1 77.75 8 GLN B O 1
ATOM 2568 N N . GLU B 1 9 ? 9.719 53 8.148 1 78.88 9 GLU B N 1
ATOM 2569 C CA . GLU B 1 9 ? 8.75 53.031 9.234 1 78.88 9 GLU B CA 1
ATOM 2570 C C . GLU B 1 9 ? 8.492 51.656 9.812 1 78.88 9 GLU B C 1
ATOM 2572 O O . GLU B 1 9 ? 8.359 51.469 11.023 1 78.88 9 GLU B O 1
ATOM 2577 N N . ASP B 1 10 ? 8.492 50.781 8.859 1 78.19 10 ASP B N 1
ATOM 2578 C CA . ASP B 1 10 ? 8.305 49.375 9.289 1 78.19 10 ASP B CA 1
ATOM 2579 C C . ASP B 1 10 ? 9.484 48.906 10.141 1 78.19 10 ASP B C 1
ATOM 2581 O O . ASP B 1 10 ? 9.289 48.312 11.195 1 78.19 10 ASP B O 1
ATOM 2585 N N . PHE B 1 11 ? 10.625 49.219 9.672 1 80 11 PHE B N 1
ATOM 2586 C CA . PHE B 1 11 ? 11.82 48.844 10.414 1 80 11 PHE B CA 1
ATOM 2587 C C . PHE B 1 11 ? 11.828 49.469 11.797 1 80 11 PHE B C 1
ATOM 2589 O O . PHE B 1 11 ? 12.133 48.781 12.789 1 80 11 PHE B O 1
ATOM 2596 N N . ALA B 1 12 ? 11.445 50.656 11.859 1 80.06 12 ALA B N 1
ATOM 2597 C CA . ALA B 1 12 ? 11.43 51.375 13.133 1 80.06 12 ALA B CA 1
ATOM 2598 C C . ALA B 1 12 ? 10.414 50.75 14.094 1 80.06 12 ALA B C 1
ATOM 2600 O O . ALA B 1 12 ? 10.688 50.625 15.289 1 80.06 12 ALA B O 1
ATOM 2601 N N . LYS B 1 13 ? 9.328 50.406 13.555 1 79.31 13 LYS B N 1
ATOM 2602 C CA . LYS B 1 13 ? 8.281 49.781 14.344 1 79.31 13 LYS B CA 1
ATOM 2603 C C . LYS B 1 13 ? 8.773 48.469 14.969 1 79.31 13 LYS B C 1
ATOM 2605 O O . LYS B 1 13 ? 8.531 48.219 16.156 1 79.31 13 LYS B O 1
ATOM 2610 N N . PHE B 1 14 ? 9.562 47.812 14.188 1 81.69 14 PHE B N 1
ATOM 2611 C CA . PHE B 1 14 ? 10.023 46.5 14.656 1 81.69 14 PHE B CA 1
ATOM 2612 C C . PHE B 1 14 ? 11.148 46.656 15.672 1 81.69 14 PHE B C 1
ATOM 2614 O O . PHE B 1 14 ? 11.211 45.906 16.641 1 81.69 14 PHE B O 1
ATOM 2621 N N . GLU B 1 15 ? 11.852 47.625 15.461 1 83.62 15 GLU B N 1
ATOM 2622 C CA . GLU B 1 15 ? 12.93 47.875 16.422 1 83.62 15 GLU B CA 1
ATOM 2623 C C . GLU B 1 15 ? 12.383 48.375 17.75 1 83.62 15 GLU B C 1
ATOM 2625 O O . GLU B 1 15 ? 12.938 48.094 18.812 1 83.62 15 GLU B O 1
ATOM 2630 N N . PHE B 1 16 ? 11.312 49.062 17.656 1 83.75 16 PHE B N 1
ATOM 2631 C CA . PHE B 1 16 ? 10.664 49.531 18.875 1 83.75 16 PHE B CA 1
ATOM 2632 C C . PHE B 1 16 ? 10.164 48.375 19.703 1 83.75 16 PHE B C 1
ATOM 2634 O O . PHE B 1 16 ? 10.25 48.375 20.938 1 83.75 16 PHE B O 1
ATOM 2641 N N . ALA B 1 17 ? 9.609 47.406 19.016 1 87.19 17 ALA B N 1
ATOM 2642 C CA . ALA B 1 17 ? 9.141 46.188 19.734 1 87.19 17 ALA B CA 1
ATOM 2643 C C . ALA B 1 17 ? 10.305 45.5 20.422 1 87.19 17 ALA B C 1
ATOM 2645 O O . ALA B 1 17 ? 10.141 44.938 21.516 1 87.19 17 ALA B O 1
ATOM 2646 N N . ARG B 1 18 ? 11.438 45.531 19.812 1 86.25 18 ARG B N 1
ATOM 2647 C CA . ARG B 1 18 ? 12.617 44.906 20.422 1 86.25 18 ARG B CA 1
ATOM 2648 C C . ARG B 1 18 ? 13.055 45.688 21.656 1 86.25 18 ARG B C 1
ATOM 2650 O O . ARG B 1 18 ? 13.547 45.125 22.625 1 86.25 18 ARG B O 1
ATOM 2657 N N . LEU B 1 19 ? 12.875 46.969 21.547 1 87.69 19 LEU B N 1
ATOM 2658 C CA . LEU B 1 19 ? 13.164 47.812 22.703 1 87.69 19 LEU B CA 1
ATOM 2659 C C . LEU B 1 19 ? 12.305 47.406 23.906 1 87.69 19 LEU B C 1
ATOM 2661 O O . LEU B 1 19 ? 12.797 47.312 25.031 1 87.69 19 LEU B O 1
ATOM 2665 N N . LEU B 1 20 ? 11.047 47.219 23.656 1 91.62 20 LEU B N 1
ATOM 2666 C CA . LEU B 1 20 ? 10.156 46.812 24.75 1 91.62 20 LEU B CA 1
ATOM 2667 C C . LEU B 1 20 ? 10.57 45.438 25.281 1 91.62 20 LEU B C 1
ATOM 2669 O O . LEU B 1 20 ? 10.531 45.219 26.5 1 91.62 20 LEU B O 1
ATOM 2673 N N . LYS B 1 21 ? 10.961 44.594 24.422 1 91.81 21 LYS B N 1
ATOM 2674 C CA . LYS B 1 21 ? 11.391 43.25 24.859 1 91.81 21 LYS B CA 1
ATOM 2675 C C . LYS B 1 21 ? 12.516 43.344 25.891 1 91.81 21 LYS B C 1
ATOM 2677 O O . LYS B 1 21 ? 12.484 42.656 26.906 1 91.81 21 LYS B O 1
ATOM 2682 N N . ARG B 1 22 ? 13.406 44.25 25.656 1 93.44 22 ARG B N 1
ATOM 2683 C CA . ARG B 1 22 ? 14.555 44.406 26.547 1 93.44 22 ARG B CA 1
ATOM 2684 C C . ARG B 1 22 ? 14.141 45.031 27.875 1 93.44 22 ARG B C 1
ATOM 2686 O O . ARG B 1 22 ? 14.805 44.812 28.891 1 93.44 22 ARG B O 1
ATOM 2693 N N . ASN B 1 23 ? 13.031 45.719 27.828 1 95.75 23 ASN B N 1
ATOM 2694 C CA . ASN B 1 23 ? 12.656 46.5 29 1 95.75 23 ASN B CA 1
ATOM 2695 C C . ASN B 1 23 ? 11.352 45.969 29.609 1 95.75 23 ASN B C 1
ATOM 2697 O O . ASN B 1 23 ? 10.828 46.562 30.562 1 95.75 23 ASN B O 1
ATOM 2701 N N . ILE B 1 24 ? 10.836 44.938 29.203 1 96.19 24 ILE B N 1
ATOM 2702 C CA . ILE B 1 24 ? 9.484 44.5 29.547 1 96.19 24 ILE B CA 1
ATOM 2703 C C . ILE B 1 24 ? 9.406 44.188 31.031 1 96.19 24 ILE B C 1
ATOM 2705 O O . ILE B 1 24 ? 8.406 44.469 31.688 1 96.19 24 ILE B O 1
ATOM 2709 N N . LYS B 1 25 ? 10.383 43.594 31.609 1 96.56 25 LYS B N 1
ATOM 2710 C CA . LYS B 1 25 ? 10.398 43.281 33.031 1 96.56 25 LYS B CA 1
ATOM 2711 C C . LYS B 1 25 ? 10.328 44.531 33.875 1 96.56 25 LYS B C 1
ATOM 2713 O O . LYS B 1 25 ? 9.594 44.594 34.875 1 96.56 25 LYS B O 1
ATOM 2718 N N . TYR B 1 26 ? 11.07 45.531 33.438 1 97.31 26 TYR B N 1
ATOM 2719 C CA . TYR B 1 26 ? 11.078 46.812 34.125 1 97.31 26 TYR B CA 1
ATOM 2720 C C . TYR B 1 26 ? 9.711 47.469 34.031 1 97.31 26 TYR B C 1
ATOM 2722 O O . TYR B 1 26 ? 9.172 47.938 35.031 1 97.31 26 TYR B O 1
ATOM 2730 N N . VAL B 1 27 ? 9.195 47.562 32.844 1 97.25 27 VAL B N 1
ATOM 2731 C CA . VAL B 1 27 ? 7.918 48.219 32.594 1 97.25 27 VAL B CA 1
ATOM 2732 C C . VAL B 1 27 ? 6.828 47.562 33.438 1 97.25 27 VAL B C 1
ATOM 2734 O O . VAL B 1 27 ? 6.027 48.219 34.094 1 97.25 27 VAL B O 1
ATOM 2737 N N . ARG B 1 28 ? 6.832 46.25 33.469 1 97.75 28 ARG B N 1
ATOM 2738 C CA . ARG B 1 28 ? 5.824 45.5 34.219 1 97.75 28 ARG B CA 1
ATOM 2739 C C . ARG B 1 28 ? 5.965 45.719 35.719 1 97.75 28 ARG B C 1
ATOM 2741 O O . ARG B 1 28 ? 4.961 45.875 36.438 1 97.75 28 ARG B O 1
ATOM 2748 N N . ARG B 1 29 ? 7.18 45.781 36.188 1 97.69 29 ARG B N 1
ATOM 2749 C CA . ARG B 1 29 ? 7.418 46.094 37.594 1 97.69 29 ARG B CA 1
ATOM 2750 C C . ARG B 1 29 ? 6.871 47.469 37.969 1 97.69 29 ARG B C 1
ATOM 2752 O O . ARG B 1 29 ? 6.223 47.625 39 1 97.69 29 ARG B O 1
ATOM 2759 N N . GLU B 1 30 ? 7.133 48.375 37.125 1 97.5 30 GLU B N 1
ATOM 2760 C CA . GLU B 1 30 ? 6.77 49.781 37.406 1 97.5 30 GLU B CA 1
ATOM 2761 C C . GLU B 1 30 ? 5.254 49.969 37.406 1 97.5 30 GLU B C 1
ATOM 2763 O O . GLU B 1 30 ? 4.703 50.594 38.312 1 97.5 30 GLU B O 1
ATOM 2768 N N . TYR B 1 31 ? 4.539 49.438 36.375 1 97.25 31 TYR B N 1
ATOM 2769 C CA . TYR B 1 31 ? 3.102 49.688 36.375 1 97.25 31 TYR B CA 1
ATOM 2770 C C . TYR B 1 31 ? 2.41 48.844 37.438 1 97.25 31 TYR B C 1
ATOM 2772 O O . TYR B 1 31 ? 1.355 49.219 37.938 1 97.25 31 TYR B O 1
ATOM 2780 N N . LYS B 1 32 ? 2.961 47.656 37.812 1 97.75 32 LYS B N 1
ATOM 2781 C CA . LYS B 1 32 ? 2.377 46.844 38.875 1 97.75 32 LYS B CA 1
ATOM 2782 C C . LYS B 1 32 ? 2.434 47.594 40.219 1 97.75 32 LYS B C 1
ATOM 2784 O O . LYS B 1 32 ? 1.496 47.5 41.031 1 97.75 32 LYS B O 1
ATOM 2789 N N . LYS B 1 33 ? 3.49 48.25 40.406 1 97.62 33 LYS B N 1
ATOM 2790 C CA . LYS B 1 33 ? 3.621 49.031 41.625 1 97.62 33 LYS B CA 1
ATOM 2791 C C . LYS B 1 33 ? 2.512 50.094 41.719 1 97.62 33 LYS B C 1
ATOM 2793 O O . LYS B 1 33 ? 1.992 50.344 42.812 1 97.62 33 LYS B O 1
ATOM 2798 N N . LYS B 1 34 ? 2.141 50.625 40.625 1 97.5 34 LYS B N 1
ATOM 2799 C CA . LYS B 1 34 ? 1.183 51.719 40.594 1 97.5 34 LYS B CA 1
ATOM 2800 C C . LYS B 1 34 ? -0.251 51.219 40.688 1 97.5 34 LYS B C 1
ATOM 2802 O O . LYS B 1 34 ? -1.185 52 40.875 1 97.5 34 LYS B O 1
ATOM 2807 N N . LEU B 1 35 ? -0.454 49.906 40.656 1 98.06 35 LEU B N 1
ATOM 2808 C CA . LEU B 1 35 ? -1.787 49.344 40.75 1 98.06 35 LEU B CA 1
ATOM 2809 C C . LEU B 1 35 ? -2.393 49.594 42.125 1 98.06 35 LEU B C 1
ATOM 2811 O O . LEU B 1 35 ? -3.617 49.656 42.281 1 98.06 35 LEU B O 1
ATOM 2815 N N . THR B 1 36 ? -1.521 49.812 43.125 1 97.69 36 THR B N 1
ATOM 2816 C CA . THR B 1 36 ? -2.004 50.031 44.469 1 97.69 36 THR B CA 1
ATOM 2817 C C . THR B 1 36 ? -1.787 51.5 44.906 1 97.69 36 THR B C 1
ATOM 2819 O O . THR B 1 36 ? -1.848 51.812 46.094 1 97.69 36 THR B O 1
ATOM 2822 N N . SER B 1 37 ? -1.506 52.312 43.969 1 97.31 37 SER B N 1
ATOM 2823 C CA . SER B 1 37 ? -1.249 53.719 44.281 1 97.31 37 SER B CA 1
ATOM 2824 C C . SER B 1 37 ? -2.459 54.344 44.938 1 97.31 37 SER B C 1
ATOM 2826 O O . SER B 1 37 ? -3.602 54 44.625 1 97.31 37 SER B O 1
ATOM 2828 N N . GLN B 1 38 ? -2.258 55.438 45.75 1 95.88 38 GLN B N 1
ATOM 2829 C CA . GLN B 1 38 ? -3.344 56.188 46.344 1 95.88 38 GLN B CA 1
ATOM 2830 C C . GLN B 1 38 ? -3.912 57.219 45.344 1 95.88 38 GLN B C 1
ATOM 2832 O O . GLN B 1 38 ? -5.059 57.625 45.469 1 95.88 38 GLN B O 1
ATOM 2837 N N . ASN B 1 39 ? -3.102 57.531 44.406 1 95.56 39 ASN B N 1
ATOM 2838 C CA . ASN B 1 39 ? -3.541 58.406 43.344 1 95.56 39 ASN B CA 1
ATOM 2839 C C . ASN B 1 39 ? -4.355 57.656 42.312 1 95.56 39 ASN B C 1
ATOM 2841 O O . ASN B 1 39 ? -3.83 56.781 41.625 1 95.56 39 ASN B O 1
ATOM 2845 N N . ILE B 1 40 ? -5.57 58.094 42.125 1 93.88 40 ILE B N 1
ATOM 2846 C CA . ILE B 1 40 ? -6.504 57.375 41.281 1 93.88 40 ILE B CA 1
ATOM 2847 C C . ILE B 1 40 ? -6.023 57.438 39.812 1 93.88 40 ILE B C 1
ATOM 2849 O O . ILE B 1 40 ? -6.203 56.5 39.062 1 93.88 40 ILE B O 1
ATOM 2853 N N . VAL B 1 41 ? -5.383 58.5 39.438 1 95.44 41 VAL B N 1
ATOM 2854 C CA . VAL B 1 41 ? -4.898 58.656 38.062 1 95.44 41 VAL B CA 1
ATOM 2855 C C . VAL B 1 41 ? -3.807 57.625 37.781 1 95.44 41 VAL B C 1
ATOM 2857 O O . VAL B 1 41 ? -3.797 57 36.719 1 95.44 41 VAL B O 1
ATOM 2860 N N . ASP B 1 42 ? -2.986 57.406 38.75 1 96.38 42 ASP B N 1
ATOM 2861 C CA . ASP B 1 42 ? -1.923 56.406 38.656 1 96.38 42 ASP B CA 1
ATOM 2862 C C . ASP B 1 42 ? -2.494 55 38.562 1 96.38 42 ASP B C 1
ATOM 2864 O O . ASP B 1 42 ? -2.002 54.156 37.812 1 96.38 42 ASP B O 1
ATOM 2868 N N . ARG B 1 43 ? -3.473 54.75 39.312 1 96.94 43 ARG B N 1
ATOM 2869 C CA . ARG B 1 43 ? -4.102 53.438 39.312 1 96.94 43 ARG B CA 1
ATOM 2870 C C . ARG B 1 43 ? -4.777 53.156 37.969 1 96.94 43 ARG B C 1
ATOM 2872 O O . ARG B 1 43 ? -4.734 52.031 37.469 1 96.94 43 ARG B O 1
ATOM 2879 N N . GLU B 1 44 ? -5.414 54.188 37.438 1 97.75 44 GLU B N 1
ATOM 2880 C CA . GLU B 1 44 ? -6.051 54.062 36.125 1 97.75 44 GLU B CA 1
ATOM 2881 C C . GLU B 1 44 ? -5.023 53.75 35.062 1 97.75 44 GLU B C 1
ATOM 2883 O O . GLU B 1 44 ? -5.219 52.844 34.25 1 97.75 44 GLU B O 1
ATOM 2888 N N . LYS B 1 45 ? -3.912 54.5 35.094 1 97.31 45 LYS B N 1
ATOM 2889 C CA . LYS B 1 45 ? -2.842 54.281 34.125 1 97.31 45 LYS B CA 1
ATOM 2890 C C . LYS B 1 45 ? -2.295 52.875 34.219 1 97.31 45 LYS B C 1
ATOM 2892 O O . LYS B 1 45 ? -2.17 52.188 33.219 1 97.31 45 LYS B O 1
ATOM 2897 N N . ALA B 1 46 ? -2.025 52.469 35.438 1 98.12 46 ALA B N 1
ATOM 2898 C CA . ALA B 1 46 ? -1.439 51.125 35.656 1 98.12 46 ALA B CA 1
ATOM 2899 C C . ALA B 1 46 ? -2.383 50.031 35.188 1 98.12 46 ALA B C 1
ATOM 2901 O O . ALA B 1 46 ? -1.953 49.062 34.562 1 98.12 46 ALA B O 1
ATOM 2902 N N . THR B 1 47 ? -3.656 50.188 35.5 1 98.38 47 THR B N 1
ATOM 2903 C CA . THR B 1 47 ? -4.648 49.188 35.125 1 98.38 47 THR B CA 1
ATOM 2904 C C . THR B 1 47 ? -4.793 49.094 33.594 1 98.38 47 THR B C 1
ATOM 2906 O O . THR B 1 47 ? -4.844 48 33.031 1 98.38 47 THR B O 1
ATOM 2909 N N . ALA B 1 48 ? -4.773 50.25 32.938 1 98 48 ALA B N 1
ATOM 2910 C CA . ALA B 1 48 ? -4.859 50.312 31.484 1 98 48 ALA B CA 1
ATOM 2911 C C . ALA B 1 48 ? -3.65 49.625 30.844 1 98 48 ALA B C 1
ATOM 2913 O O . ALA B 1 48 ? -3.793 48.812 29.922 1 98 48 ALA B O 1
ATOM 2914 N N . VAL B 1 49 ? -2.469 49.906 31.375 1 98 49 VAL B N 1
ATOM 2915 C CA . VAL B 1 49 ? -1.25 49.312 30.828 1 98 49 VAL B CA 1
ATOM 2916 C C . VAL B 1 49 ? -1.289 47.781 31.016 1 98 49 VAL B C 1
ATOM 2918 O O . VAL B 1 49 ? -0.886 47.031 30.125 1 98 49 VAL B O 1
ATOM 2921 N N . TYR B 1 50 ? -1.775 47.375 32.156 1 98.19 50 TYR B N 1
ATOM 2922 C CA . TYR B 1 50 ? -1.928 45.938 32.406 1 98.19 50 TYR B CA 1
ATOM 2923 C C . TYR B 1 50 ? -2.805 45.281 31.344 1 98.19 50 TYR B C 1
ATOM 2925 O O . TYR B 1 50 ? -2.445 44.25 30.797 1 98.19 50 TYR B O 1
ATOM 2933 N N . LEU B 1 51 ? -3.912 45.875 31.047 1 97.62 51 LEU B N 1
ATOM 2934 C CA . LEU B 1 51 ? -4.852 45.344 30.078 1 97.62 51 LEU B CA 1
ATOM 2935 C C . LEU B 1 51 ? -4.234 45.312 28.688 1 97.62 51 LEU B C 1
ATOM 2937 O O . LEU B 1 51 ? -4.375 44.344 27.953 1 97.62 51 LEU B O 1
ATOM 2941 N N . ILE B 1 52 ? -3.535 46.344 28.328 1 97.44 52 ILE B N 1
ATOM 2942 C CA . ILE B 1 52 ? -2.896 46.438 27.016 1 97.44 52 ILE B CA 1
ATOM 2943 C C . ILE B 1 52 ? -1.774 45.406 26.922 1 97.44 52 ILE B C 1
ATOM 2945 O O . ILE B 1 52 ? -1.646 44.719 25.906 1 97.44 52 ILE B O 1
ATOM 2949 N N . ASP B 1 53 ? -1.029 45.25 27.953 1 97.06 53 ASP B N 1
ATOM 2950 C CA . ASP B 1 53 ? 0.101 44.344 27.984 1 97.06 53 ASP B CA 1
ATOM 2951 C C . ASP B 1 53 ? -0.371 42.906 27.906 1 97.06 53 ASP B C 1
ATOM 2953 O O . ASP B 1 53 ? 0.157 42.094 27.125 1 97.06 53 ASP B O 1
ATOM 2957 N N . LYS B 1 54 ? -1.432 42.562 28.578 1 96.31 54 LYS B N 1
ATOM 2958 C CA . LYS B 1 54 ? -1.835 41.188 28.734 1 96.31 54 LYS B CA 1
ATOM 2959 C C . LYS B 1 54 ? -2.809 40.781 27.625 1 96.31 54 LYS B C 1
ATOM 2961 O O . LYS B 1 54 ? -2.832 39.625 27.203 1 96.31 54 LYS B O 1
ATOM 2966 N N . LEU B 1 55 ? -3.572 41.719 27.172 1 96 55 LEU B N 1
ATOM 2967 C CA . LEU B 1 55 ? -4.648 41.344 26.266 1 96 55 LEU B CA 1
ATOM 2968 C C . LEU B 1 55 ? -4.402 41.938 24.875 1 96 55 LEU B C 1
ATOM 2970 O O . LEU B 1 55 ? -5.172 41.688 23.953 1 96 55 LEU B O 1
ATOM 2974 N N . SER B 1 56 ? -3.355 42.719 24.672 1 95 56 SER B N 1
ATOM 2975 C CA . SER B 1 56 ? -2.986 43.344 23.406 1 95 56 SER B CA 1
ATOM 2976 C C . SER B 1 56 ? -4.113 44.219 22.875 1 95 56 SER B C 1
ATOM 2978 O O . SER B 1 56 ? -4.391 44.219 21.672 1 95 56 SER B O 1
ATOM 2980 N N . LEU B 1 57 ? -4.777 44.906 23.828 1 95.5 57 LEU B N 1
ATOM 2981 C CA . LEU B 1 57 ? -5.824 45.844 23.438 1 95.5 57 LEU B CA 1
ATOM 2982 C C . LEU B 1 57 ? -5.23 47.062 22.75 1 95.5 57 LEU B C 1
ATOM 2984 O O . LEU B 1 57 ? -4.141 47.531 23.109 1 95.5 57 LEU B O 1
ATOM 2988 N N . ARG B 1 58 ? -5.918 47.531 21.766 1 93.69 58 ARG B N 1
ATOM 2989 C CA . ARG B 1 58 ? -5.555 48.844 21.219 1 93.69 58 ARG B CA 1
ATOM 2990 C C . ARG B 1 58 ? -5.859 49.938 22.219 1 93.69 58 ARG B C 1
ATOM 2992 O O . ARG B 1 58 ? -6.777 49.812 23.031 1 93.69 58 ARG B O 1
ATOM 2999 N N . ALA B 1 59 ? -5.082 51.031 22.188 1 93.19 59 ALA B N 1
ATOM 3000 C CA . ALA B 1 59 ? -5.27 52.125 23.141 1 93.19 59 ALA B CA 1
ATOM 3001 C C . ALA B 1 59 ? -6.594 52.844 22.891 1 93.19 59 ALA B C 1
ATOM 3003 O O . ALA B 1 59 ? -7.316 53.156 23.844 1 93.19 59 ALA B O 1
ATOM 3004 N N . GLY B 1 60 ? -7.016 52.969 21.703 1 85.88 60 GLY B N 1
ATOM 3005 C CA . GLY B 1 60 ? -8.219 53.688 21.328 1 85.88 60 GLY B CA 1
ATOM 3006 C C . GLY B 1 60 ? -7.977 55.156 21.047 1 85.88 60 GLY B C 1
ATOM 3007 O O . GLY B 1 60 ? -7.016 55.75 21.562 1 85.88 60 GLY B O 1
ATOM 3008 N N . ASN B 1 61 ? -8.539 55.688 19.922 1 69.44 61 ASN B N 1
ATOM 3009 C CA . ASN B 1 61 ? -8.438 57.125 19.625 1 69.44 61 ASN B CA 1
ATOM 3010 C C . ASN B 1 61 ? -9.68 57.875 20.094 1 69.44 61 ASN B C 1
ATOM 3012 O O . ASN B 1 61 ? -10.719 57.25 20.359 1 69.44 61 ASN B O 1
ATOM 3016 N N . GLU B 1 62 ? -9.5 59.25 20.516 1 57.25 62 GLU B N 1
ATOM 3017 C CA . GLU B 1 62 ? -10.602 60.125 20.891 1 57.25 62 GLU B CA 1
ATOM 3018 C C . GLU B 1 62 ? -11.695 60.125 19.828 1 57.25 62 GLU B C 1
ATOM 3020 O O . GLU B 1 62 ? -11.398 60.031 18.625 1 57.25 62 GLU B O 1
ATOM 3025 N N . LYS B 1 63 ? -12.891 59.688 20.25 1 59.03 63 LYS B N 1
ATOM 3026 C CA . LYS B 1 63 ? -14.148 59.625 19.5 1 59.03 63 LYS B CA 1
ATOM 3027 C C . LYS B 1 63 ? -14.305 60.812 18.562 1 59.03 63 LYS B C 1
ATOM 3029 O O . LYS B 1 63 ? -14.141 61.969 18.984 1 59.03 63 LYS B O 1
ATOM 3034 N N . ASP B 1 64 ? -13.945 60.719 17.328 1 53.69 64 ASP B N 1
ATOM 3035 C CA . ASP B 1 64 ? -14.477 61.781 16.469 1 53.69 64 ASP B CA 1
ATOM 3036 C C . ASP B 1 64 ? -15.969 61.594 16.219 1 53.69 64 ASP B C 1
ATOM 3038 O O . ASP B 1 64 ? -16.469 60.469 16.188 1 53.69 64 ASP B O 1
ATOM 3042 N N . ALA B 1 65 ? -16.703 62.688 16.094 1 52.56 65 ALA B N 1
ATOM 3043 C CA . ALA B 1 65 ? -18.109 62.844 15.742 1 52.56 65 ALA B CA 1
ATOM 3044 C C . ALA B 1 65 ? -18.422 62.25 14.375 1 52.56 65 ALA B C 1
ATOM 3046 O O . ALA B 1 65 ? -17.75 62.531 13.391 1 52.56 65 ALA B O 1
ATOM 3047 N N . GLY B 1 66 ? -19.078 61 14.391 1 57.66 66 GLY B N 1
ATOM 3048 C CA . GLY B 1 66 ? -19.625 60.469 13.156 1 57.66 66 GLY B CA 1
ATOM 3049 C C . GLY B 1 66 ? -19.172 59.062 12.859 1 57.66 66 GLY B C 1
ATOM 3050 O O . GLY B 1 66 ? -19.672 58.406 11.922 1 57.66 66 GLY B O 1
ATOM 3051 N N . THR B 1 67 ? -18.156 58.719 13.523 1 63.47 67 THR B N 1
ATOM 3052 C CA . THR B 1 67 ? -17.594 57.406 13.18 1 63.47 67 THR B CA 1
ATOM 3053 C C . THR B 1 67 ? -18.219 56.312 14.023 1 63.47 67 THR B C 1
ATOM 3055 O O . THR B 1 67 ? -18.906 56.594 15.008 1 63.47 67 THR B O 1
ATOM 3058 N N . ALA B 1 68 ? -18.203 55.125 13.594 1 74 68 ALA B N 1
ATOM 3059 C CA . ALA B 1 68 ? -18.703 53.969 14.328 1 74 68 ALA B CA 1
ATOM 3060 C C . ALA B 1 68 ? -18.25 53.969 15.781 1 74 68 ALA B C 1
ATOM 3062 O O . ALA B 1 68 ? -17.188 54.531 16.094 1 74 68 ALA B O 1
ATOM 3063 N N . ASP B 1 69 ? -19.156 53.719 16.656 1 87.25 69 ASP B N 1
ATOM 3064 C CA . ASP B 1 69 ? -18.906 53.688 18.094 1 87.25 69 ASP B CA 1
ATOM 3065 C C . ASP B 1 69 ? -17.891 52.594 18.438 1 87.25 69 ASP B C 1
ATOM 3067 O O . ASP B 1 69 ? -18.25 51.594 19.062 1 87.25 69 ASP B O 1
ATOM 3071 N N . THR B 1 70 ? -16.641 52.719 17.922 1 92.5 70 THR B N 1
ATOM 3072 C CA . THR B 1 70 ? -15.555 51.812 18.203 1 92.5 70 THR B CA 1
ATOM 3073 C C . THR B 1 70 ? -14.695 52.312 19.359 1 92.5 70 THR B C 1
ATOM 3075 O O . THR B 1 70 ? -14.516 53.531 19.516 1 92.5 70 THR B O 1
ATOM 3078 N N . VAL B 1 71 ? -14.273 51.438 20.234 1 93.94 71 VAL B N 1
ATOM 3079 C CA . VAL B 1 71 ? -13.508 51.875 21.391 1 93.94 71 VAL B CA 1
ATOM 3080 C C . VAL B 1 71 ? -12.227 51.062 21.5 1 93.94 71 VAL B C 1
ATOM 3082 O O . VAL B 1 71 ? -12.07 50.031 20.797 1 93.94 71 VAL B O 1
ATOM 3085 N N . GLY B 1 72 ? -11.273 51.562 22.203 1 94.69 72 GLY B N 1
ATOM 3086 C CA . GLY B 1 72 ? -10.07 50.875 22.672 1 94.69 72 GLY B CA 1
ATOM 3087 C C . GLY B 1 72 ? -9.93 50.938 24.188 1 94.69 72 GLY B C 1
ATOM 3088 O O . GLY B 1 72 ? -10.867 51.281 24.906 1 94.69 72 GLY B O 1
ATOM 3089 N N . CYS B 1 73 ? -8.844 50.594 24.672 1 96.56 73 CYS B N 1
ATOM 3090 C CA . CYS B 1 73 ? -8.625 50.469 26.094 1 96.56 73 CYS B CA 1
ATOM 3091 C C . CYS B 1 73 ? -8.969 51.75 26.828 1 96.56 73 CYS B C 1
ATOM 3093 O O . CYS B 1 73 ? -9.703 51.719 27.828 1 96.56 73 CYS B O 1
ATOM 3095 N N . CYS B 1 74 ? -8.578 52.906 26.359 1 96 74 CYS B N 1
ATOM 3096 C CA . CYS B 1 74 ? -8.703 54.156 27.062 1 96 74 CYS B CA 1
ATOM 3097 C C . CYS B 1 74 ? -10.094 54.75 26.891 1 96 74 CYS B C 1
ATOM 3099 O O . CYS B 1 74 ? -10.445 55.75 27.547 1 96 74 CYS B O 1
ATOM 3101 N N . SER B 1 75 ? -10.898 54.188 25.984 1 94.81 75 SER B N 1
ATOM 3102 C CA . SER B 1 75 ? -12.219 54.75 25.734 1 94.81 75 SER B CA 1
ATOM 3103 C C . SER B 1 75 ? -13.32 53.75 26.109 1 94.81 75 SER B C 1
ATOM 3105 O O . SER B 1 75 ? -14.477 53.938 25.703 1 94.81 75 SER B O 1
ATOM 3107 N N . LEU B 1 76 ? -12.906 52.812 26.859 1 96.38 76 LEU B N 1
ATOM 3108 C CA . LEU B 1 76 ? -13.906 51.844 27.312 1 96.38 76 LEU B CA 1
ATOM 3109 C C . LEU B 1 76 ? -14.938 52.5 28.203 1 96.38 76 LEU B C 1
ATOM 3111 O O . LEU B 1 76 ? -14.602 53.406 28.984 1 96.38 76 LEU B O 1
ATOM 3115 N N . ARG B 1 77 ? -16.094 52.031 28.062 1 97.19 77 ARG B N 1
ATOM 3116 C CA . ARG B 1 77 ? -17.172 52.406 28.953 1 97.19 77 ARG B CA 1
ATOM 3117 C C . ARG B 1 77 ? -17.547 51.281 29.906 1 97.19 77 ARG B C 1
ATOM 3119 O O . ARG B 1 77 ? -17.125 50.156 29.703 1 97.19 77 ARG B O 1
ATOM 3126 N N . VAL B 1 78 ? -18.297 51.656 30.906 1 98.06 78 VAL B N 1
ATOM 3127 C CA . VAL B 1 78 ? -18.688 50.719 31.938 1 98.06 78 VAL B CA 1
ATOM 3128 C C . VAL B 1 78 ? -19.438 49.562 31.297 1 98.06 78 VAL B C 1
ATOM 3130 O O . VAL B 1 78 ? -19.25 48.406 31.672 1 98.06 78 VAL B O 1
ATOM 3133 N N . GLU B 1 79 ? -20.172 49.75 30.234 1 98.06 79 GLU B N 1
ATOM 3134 C CA . GLU B 1 79 ? -21.016 48.719 29.594 1 98.06 79 GLU B CA 1
ATOM 3135 C C . GLU B 1 79 ? -20.172 47.688 28.859 1 98.06 79 GLU B C 1
ATOM 3137 O O . GLU B 1 79 ? -20.656 46.594 28.547 1 98.06 79 GLU B O 1
ATOM 3142 N N . HIS B 1 80 ? -18.984 48.031 28.609 1 98.06 80 HIS B N 1
ATOM 3143 C CA . HIS B 1 80 ? -18.141 47.125 27.828 1 98.06 80 HIS B CA 1
ATOM 3144 C C . HIS B 1 80 ? -17.438 46.094 28.703 1 98.06 80 HIS B C 1
ATOM 3146 O O . HIS B 1 80 ? -16.75 45.219 28.219 1 98.06 80 HIS B O 1
ATOM 3152 N N . VAL B 1 81 ? -17.609 46.25 30.078 1 98.31 81 VAL B N 1
ATOM 3153 C CA . VAL B 1 81 ? -16.844 45.438 31.016 1 98.31 81 VAL B CA 1
ATOM 3154 C C . VAL B 1 81 ? -17.797 44.781 32.031 1 98.31 81 VAL B C 1
ATOM 3156 O O . VAL B 1 81 ? -18.672 45.438 32.594 1 98.31 81 VAL B O 1
ATOM 3159 N N . THR B 1 82 ? -17.672 43.5 32.188 1 98.19 82 THR B N 1
ATOM 3160 C CA . THR B 1 82 ? -18.375 42.75 33.219 1 98.19 82 THR B CA 1
ATOM 3161 C C . THR B 1 82 ? -17.391 42.062 34.156 1 98.19 82 THR B C 1
ATOM 3163 O O . THR B 1 82 ? -16.406 41.469 33.719 1 98.19 82 THR B O 1
ATOM 3166 N N . LEU B 1 83 ? -17.656 42.188 35.438 1 98.25 83 LEU B N 1
ATOM 3167 C CA . LEU B 1 83 ? -16.766 41.594 36.469 1 98.25 83 LEU B CA 1
ATOM 3168 C C . LEU B 1 83 ? -17.422 40.406 37.156 1 98.25 83 LEU B C 1
ATOM 3170 O O . LEU B 1 83 ? -18.562 40.5 37.625 1 98.25 83 LEU B O 1
ATOM 3174 N N . ASP B 1 84 ? -16.703 39.344 37.125 1 97.94 84 ASP B N 1
ATOM 3175 C CA . ASP B 1 84 ? -17.156 38.125 37.812 1 97.94 84 ASP B CA 1
ATOM 3176 C C . ASP B 1 84 ? -16.094 37.625 38.812 1 97.94 84 ASP B C 1
ATOM 3178 O O . ASP B 1 84 ? -14.992 37.281 38.406 1 97.94 84 ASP B O 1
ATOM 3182 N N . LYS B 1 85 ? -16.406 37.594 40.062 1 97.25 85 LYS B N 1
ATOM 3183 C CA . LYS B 1 85 ? -15.461 37.094 41.062 1 97.25 85 LYS B CA 1
ATOM 3184 C C . LYS B 1 85 ? -15.055 35.656 40.75 1 97.25 85 LYS B C 1
ATOM 3186 O O . LYS B 1 85 ? -13.906 35.25 41 1 97.25 85 LYS B O 1
ATOM 3191 N N . GLU B 1 86 ? -16 34.906 40.281 1 96.5 86 GLU B N 1
ATOM 3192 C CA . GLU B 1 86 ? -15.758 33.531 39.812 1 96.5 86 GLU B CA 1
ATOM 3193 C C . GLU B 1 86 ? -16.562 33.219 38.562 1 96.5 86 GLU B C 1
ATOM 3195 O O . GLU B 1 86 ? -17.75 33.531 38.469 1 96.5 86 GLU B O 1
ATOM 3200 N N . LYS B 1 87 ? -15.836 32.688 37.562 1 95.81 87 LYS B N 1
ATOM 3201 C CA . LYS B 1 87 ? -16.469 32.281 36.312 1 95.81 87 LYS B CA 1
ATOM 3202 C C . LYS B 1 87 ? -15.734 31.109 35.688 1 95.81 87 LYS B C 1
ATOM 3204 O O . LYS B 1 87 ? -14.516 31.156 35.469 1 95.81 87 LYS B O 1
ATOM 3209 N N . ASP B 1 88 ? -16.484 30.062 35.438 1 93.88 88 ASP B N 1
ATOM 3210 C CA . ASP B 1 88 ? -15.977 28.875 34.75 1 93.88 88 ASP B CA 1
ATOM 3211 C C . ASP B 1 88 ? -14.734 28.328 35.469 1 93.88 88 ASP B C 1
ATOM 3213 O O . ASP B 1 88 ? -13.734 28.016 34.812 1 93.88 88 ASP B O 1
ATOM 3217 N N . GLY B 1 89 ? -14.688 28.422 36.812 1 95.44 89 GLY B N 1
ATOM 3218 C CA . GLY B 1 89 ? -13.625 27.828 37.594 1 95.44 89 GLY B CA 1
ATOM 3219 C C . GLY B 1 89 ? -12.43 28.75 37.781 1 95.44 89 GLY B C 1
ATOM 3220 O O . GLY B 1 89 ? -11.398 28.344 38.312 1 95.44 89 GLY B O 1
ATOM 3221 N N . GLN B 1 90 ? -12.461 29.953 37.25 1 96.94 90 GLN B N 1
ATOM 3222 C CA . GLN B 1 90 ? -11.383 30.922 37.375 1 96.94 90 GLN B CA 1
ATOM 3223 C C . GLN B 1 90 ? -11.805 32.094 38.281 1 96.94 90 GLN B C 1
ATOM 3225 O O . GLN B 1 90 ? -12.969 32.469 38.281 1 96.94 90 GLN B O 1
ATOM 3230 N N . ASP B 1 91 ? -10.75 32.562 38.969 1 97.62 91 ASP B N 1
ATOM 3231 C CA . ASP B 1 91 ? -11.016 33.688 39.875 1 97.62 91 ASP B CA 1
ATOM 3232 C C . ASP B 1 91 ? -10.758 35.031 39.188 1 97.62 91 ASP B C 1
ATOM 3234 O O . ASP B 1 91 ? -9.867 35.125 38.344 1 97.62 91 ASP B O 1
ATOM 3238 N N . PHE B 1 92 ? -11.602 36.062 39.531 1 98.19 92 PHE B N 1
ATOM 3239 C CA . PHE B 1 92 ? -11.43 37.469 39.125 1 98.19 92 PHE B CA 1
ATOM 3240 C C . PHE B 1 92 ? -11.398 37.594 37.594 1 98.19 92 PHE B C 1
ATOM 3242 O O . PHE B 1 92 ? -10.391 38 37.031 1 98.19 92 PHE B O 1
ATOM 3249 N N . VAL B 1 93 ? -12.555 37.219 37.031 1 98.38 93 VAL B N 1
ATOM 3250 C CA . VAL B 1 93 ? -12.664 37.188 35.594 1 98.38 93 VAL B CA 1
ATOM 3251 C C . VAL B 1 93 ? -13.258 38.5 35.094 1 98.38 93 VAL B C 1
ATOM 3253 O O . VAL B 1 93 ? -14.266 38.969 35.625 1 98.38 93 VAL B O 1
ATOM 3256 N N . VAL B 1 94 ? -12.625 39.094 34.156 1 98.44 94 VAL B N 1
ATOM 3257 C CA . VAL B 1 94 ? -13.117 40.281 33.469 1 98.44 94 VAL B CA 1
ATOM 3258 C C . VAL B 1 94 ? -13.547 39.906 32.062 1 98.44 94 VAL B C 1
ATOM 3260 O O . VAL B 1 94 ? -12.789 39.312 31.312 1 98.44 94 VAL B O 1
ATOM 3263 N N . SER B 1 95 ? -14.773 40.25 31.734 1 98.19 95 SER B N 1
ATOM 3264 C CA . SER B 1 95 ? -15.289 40 30.391 1 98.19 95 SER B CA 1
ATOM 3265 C C . SER B 1 95 ? -15.445 41.312 29.609 1 98.19 95 SER B C 1
ATOM 3267 O O . SER B 1 95 ? -15.953 42.281 30.141 1 98.19 95 SER B O 1
ATOM 3269 N N . PHE B 1 96 ? -14.953 41.25 28.469 1 98 96 PHE B N 1
ATOM 3270 C CA . PHE B 1 96 ? -15.039 42.406 27.594 1 98 96 PHE B CA 1
ATOM 3271 C C . PHE B 1 96 ? -15.977 42.125 26.422 1 98 96 PHE B C 1
ATOM 3273 O O . PHE B 1 96 ? -15.992 41 25.875 1 98 96 PHE B O 1
ATOM 3280 N N . ASP B 1 97 ? -16.75 43.031 26.031 1 97.56 97 ASP B N 1
ATOM 3281 C CA . ASP B 1 97 ? -17.625 42.969 24.859 1 97.56 97 ASP B CA 1
ATOM 3282 C C . ASP B 1 97 ? -17.812 44.375 24.266 1 97.56 97 ASP B C 1
ATOM 3284 O O . ASP B 1 97 ? -18.578 45.188 24.797 1 97.56 97 ASP B O 1
ATOM 3288 N N . PHE B 1 98 ? -17.125 44.656 23.172 1 96.38 98 PHE B N 1
ATOM 3289 C CA . PHE B 1 98 ? -17.188 45.969 22.547 1 96.38 98 PHE B CA 1
ATOM 3290 C C . PHE B 1 98 ? -16.781 45.906 21.078 1 96.38 98 PHE B C 1
ATOM 3292 O O . PHE B 1 98 ? -16.219 44.875 20.641 1 96.38 98 PHE B O 1
ATOM 3299 N N . LEU B 1 99 ? -17.047 46.875 20.312 1 94.31 99 LEU B N 1
ATOM 3300 C CA . LEU B 1 99 ? -16.594 47 18.922 1 94.31 99 LEU B CA 1
ATOM 3301 C C . LEU B 1 99 ? -15.273 47.75 18.844 1 94.31 99 LEU B C 1
ATOM 3303 O O . LEU B 1 99 ? -15.18 48.906 19.312 1 94.31 99 LEU B O 1
ATOM 3307 N N . GLY B 1 100 ? -14.312 47 18.359 1 92.5 100 GLY B N 1
ATOM 3308 C CA . GLY B 1 100 ? -13.008 47.625 18.172 1 92.5 100 GLY B CA 1
ATOM 3309 C C . GLY B 1 100 ? -12.812 48.219 16.797 1 92.5 100 GLY B C 1
ATOM 3310 O O . GLY B 1 100 ? -13.789 48.531 16.094 1 92.5 100 GLY B O 1
ATOM 3311 N N . LYS B 1 101 ? -11.586 48.438 16.484 1 88.12 101 LYS B N 1
ATOM 3312 C CA . LYS B 1 101 ? -11.211 49 15.188 1 88.12 101 LYS B CA 1
ATOM 3313 C C . LYS B 1 101 ? -11.875 48.25 14.039 1 88.12 101 LYS B C 1
ATOM 3315 O O . LYS B 1 101 ? -11.961 47.031 14.055 1 88.12 101 LYS B O 1
ATOM 3320 N N . ASP B 1 102 ? -12.398 48.969 13.016 1 86.44 102 ASP B N 1
ATOM 3321 C CA . ASP B 1 102 ? -13.055 48.438 11.82 1 86.44 102 ASP B CA 1
ATOM 3322 C C . ASP B 1 102 ? -14.328 47.688 12.188 1 86.44 102 ASP B C 1
ATOM 3324 O O . ASP B 1 102 ? -14.719 46.75 11.484 1 86.44 102 ASP B O 1
ATOM 3328 N N . SER B 1 103 ? -14.836 47.938 13.438 1 90.06 103 SER B N 1
ATOM 3329 C CA . SER B 1 103 ? -16.109 47.406 13.938 1 90.06 103 SER B CA 1
ATOM 3330 C C . SER B 1 103 ? -16.047 45.906 14.141 1 90.06 103 SER B C 1
ATOM 3332 O O . SER B 1 103 ? -17.047 45.188 13.938 1 90.06 103 SER B O 1
ATOM 3334 N N . ILE B 1 104 ? -14.883 45.5 14.391 1 91.25 104 ILE B N 1
ATOM 3335 C CA . ILE B 1 104 ? -14.734 44.094 14.75 1 91.25 104 ILE B CA 1
ATOM 3336 C C . ILE B 1 104 ? -15.031 43.906 16.234 1 91.25 104 ILE B C 1
ATOM 3338 O O . ILE B 1 104 ? -14.438 44.562 17.078 1 91.25 104 ILE B O 1
ATOM 3342 N N . ARG B 1 105 ? -15.906 42.969 16.469 1 93.31 105 ARG B N 1
ATOM 3343 C CA . ARG B 1 105 ? -16.312 42.75 17.844 1 93.31 105 ARG B CA 1
ATOM 3344 C C . ARG B 1 105 ? -15.234 42.031 18.625 1 93.31 105 ARG B C 1
ATOM 3346 O O . ARG B 1 105 ? -14.648 41.062 18.125 1 93.31 105 ARG B O 1
ATOM 3353 N N . TYR B 1 106 ? -14.961 42.562 19.75 1 95.25 106 TYR B N 1
ATOM 3354 C CA . TYR B 1 106 ? -14.023 41.938 20.672 1 95.25 106 TYR B CA 1
ATOM 3355 C C . TYR B 1 106 ? -14.758 41.344 21.875 1 95.25 106 TYR B C 1
ATOM 3357 O O . TYR B 1 106 ? -15.367 42.062 22.656 1 95.25 106 TYR B O 1
ATOM 3365 N N . ILE B 1 107 ? -14.773 40.031 21.953 1 95.19 107 ILE B N 1
ATOM 3366 C CA . ILE B 1 107 ? -15.352 39.312 23.078 1 95.19 107 ILE B CA 1
ATOM 3367 C C . ILE B 1 107 ? -14.289 38.406 23.719 1 95.19 107 ILE B C 1
ATOM 3369 O O . ILE B 1 107 ? -13.734 37.531 23.078 1 95.19 107 ILE B O 1
ATOM 3373 N N . ASN B 1 108 ? -14.047 38.719 24.953 1 95.38 108 ASN B N 1
ATOM 3374 C CA . ASN B 1 108 ? -13.031 37.969 25.672 1 95.38 108 ASN B CA 1
ATOM 3375 C C . ASN B 1 108 ? -13.297 37.938 27.172 1 95.38 108 ASN B C 1
ATOM 3377 O O . ASN B 1 108 ? -13.789 38.938 27.734 1 95.38 108 ASN B O 1
ATOM 3381 N N . SER B 1 109 ? -13.141 36.844 27.797 1 96.69 109 SER B N 1
ATOM 3382 C CA . SER B 1 109 ? -13.195 36.688 29.234 1 96.69 109 SER B CA 1
ATOM 3383 C C . SER B 1 109 ? -11.883 36.125 29.781 1 96.69 109 SER B C 1
ATOM 3385 O O . SER B 1 109 ? -11.477 35.031 29.406 1 96.69 109 SER B O 1
ATOM 3387 N N . VAL B 1 110 ? -11.266 36.844 30.625 1 96.69 110 VAL B N 1
ATOM 3388 C CA . VAL B 1 110 ? -9.93 36.438 31.047 1 96.69 110 VAL B CA 1
ATOM 3389 C C . VAL B 1 110 ? -9.781 36.656 32.562 1 96.69 110 VAL B C 1
ATOM 3391 O O . VAL B 1 110 ? -10.297 37.625 33.094 1 96.69 110 VAL B O 1
ATOM 3394 N N . PRO B 1 111 ? -9.117 35.719 33.219 1 97.88 111 PRO B N 1
ATOM 3395 C CA . PRO B 1 111 ? -8.75 35.969 34.594 1 97.88 111 PRO B CA 1
ATOM 3396 C C . PRO B 1 111 ? -7.691 37.062 34.719 1 97.88 111 PRO B C 1
ATOM 3398 O O . PRO B 1 111 ? -6.777 37.156 33.906 1 97.88 111 PRO B O 1
ATOM 3401 N N . VAL B 1 112 ? -7.844 37.906 35.688 1 97.75 112 VAL B N 1
ATOM 3402 C CA . VAL B 1 112 ? -6.867 38.969 35.938 1 97.75 112 VAL B CA 1
ATOM 3403 C C . VAL B 1 112 ? -6.367 38.906 37.375 1 97.75 112 VAL B C 1
ATOM 3405 O O . VAL B 1 112 ? -6.902 38.156 38.188 1 97.75 112 VAL B O 1
ATOM 3408 N N . GLU B 1 113 ? -5.316 39.625 37.594 1 97 113 GLU B N 1
ATOM 3409 C CA . GLU B 1 113 ? -4.832 39.75 38.969 1 97 113 GLU B CA 1
ATOM 3410 C C . GLU B 1 113 ? -5.879 40.406 39.875 1 97 113 GLU B C 1
ATOM 3412 O O . GLU B 1 113 ? -6.613 41.281 39.438 1 97 113 GLU B O 1
ATOM 3417 N N . LYS B 1 114 ? -5.852 40.031 41.125 1 97.81 114 LYS B N 1
ATOM 3418 C CA . LYS B 1 114 ? -6.848 40.469 42.094 1 97.81 114 LYS B CA 1
ATOM 3419 C C . LYS B 1 114 ? -6.895 42 42.188 1 97.81 114 LYS B C 1
ATOM 3421 O O . LYS B 1 114 ? -7.973 42.594 42.188 1 97.81 114 LYS B O 1
ATOM 3426 N N . GLN B 1 115 ? -5.781 42.625 42.219 1 98.19 115 GLN B N 1
ATOM 3427 C CA . GLN B 1 115 ? -5.719 44.094 42.344 1 98.19 115 GLN B CA 1
ATOM 3428 C C . GLN B 1 115 ? -6.328 44.781 41.125 1 98.19 115 GLN B C 1
ATOM 3430 O O . GLN B 1 115 ? -6.961 45.812 41.25 1 98.19 115 GLN B O 1
ATOM 3435 N N . VAL B 1 116 ? -6.109 44.219 39.969 1 98.44 116 VAL B N 1
ATOM 3436 C CA . VAL B 1 116 ? -6.676 44.781 38.75 1 98.44 116 VAL B CA 1
ATOM 3437 C C . VAL B 1 116 ? -8.195 44.688 38.781 1 98.44 116 VAL B C 1
ATOM 3439 O O . VAL B 1 116 ? -8.898 45.656 38.438 1 98.44 116 VAL B O 1
ATOM 3442 N N . PHE B 1 117 ? -8.664 43.562 39.219 1 98.31 117 PHE B N 1
ATOM 3443 C CA . PHE B 1 117 ? -10.094 43.344 39.375 1 98.31 117 PHE B CA 1
ATOM 3444 C C . PHE B 1 117 ? -10.688 44.375 40.344 1 98.31 117 PHE B C 1
ATOM 3446 O O . PHE B 1 117 ? -11.711 45 40.031 1 98.31 117 PHE B O 1
ATOM 3453 N N . LYS B 1 118 ? -10.039 44.562 41.438 1 98.19 118 LYS B N 1
ATOM 3454 C CA . LYS B 1 118 ? -10.484 45.5 42.469 1 98.19 118 LYS B CA 1
ATOM 3455 C C . LYS B 1 118 ? -10.508 46.938 41.906 1 98.19 118 LYS B C 1
ATOM 3457 O O . LYS B 1 118 ? -11.438 47.688 42.156 1 98.19 118 LYS B O 1
ATOM 3462 N N . ASN B 1 119 ? -9.516 47.25 41.188 1 98.5 119 ASN B N 1
ATOM 3463 C CA . ASN B 1 119 ? -9.453 48.594 40.594 1 98.5 119 ASN B CA 1
ATOM 3464 C C . ASN B 1 119 ? -10.617 48.812 39.625 1 98.5 119 ASN B C 1
ATOM 3466 O O . ASN B 1 119 ? -11.266 49.844 39.688 1 98.5 119 ASN B O 1
ATOM 3470 N N . LEU B 1 120 ? -10.844 47.812 38.75 1 98.38 120 LEU B N 1
ATOM 3471 C CA . LEU B 1 120 ? -11.93 47.938 37.781 1 98.38 120 LEU B CA 1
ATOM 3472 C C . LEU B 1 120 ? -13.273 48.125 38.5 1 98.38 120 LEU B C 1
ATOM 3474 O O . LEU B 1 120 ? -14.102 48.906 38.062 1 98.38 120 LEU B O 1
ATOM 3478 N N . LYS B 1 121 ? -13.406 47.375 39.531 1 97.94 121 LYS B N 1
ATOM 3479 C CA . LYS B 1 121 ? -14.625 47.531 40.344 1 97.94 121 LYS B CA 1
ATOM 3480 C C . LYS B 1 121 ? -14.766 48.938 40.875 1 97.94 121 LYS B C 1
ATOM 3482 O O . LYS B 1 121 ? -15.844 49.531 40.781 1 97.94 121 LYS B O 1
ATOM 3487 N N . LEU B 1 122 ? -13.703 49.438 41.375 1 97.69 122 LEU B N 1
ATOM 3488 C CA . LEU B 1 122 ? -13.68 50.781 41.938 1 97.69 122 LEU B CA 1
ATOM 3489 C C . LEU B 1 122 ? -13.984 51.812 40.844 1 97.69 122 LEU B C 1
ATOM 3491 O O . LEU B 1 122 ? -14.727 52.781 41.094 1 97.69 122 LEU B O 1
ATOM 3495 N N . PHE B 1 123 ? -13.445 51.625 39.656 1 97.94 123 PHE B N 1
ATOM 3496 C CA . PHE B 1 123 ? -13.609 52.594 38.562 1 97.94 123 PHE B CA 1
ATOM 3497 C C . PHE B 1 123 ? -15.055 52.594 38.094 1 97.94 123 PHE B C 1
ATOM 3499 O O . PHE B 1 123 ? -15.484 53.562 37.438 1 97.94 123 PHE B O 1
ATOM 3506 N N . MET B 1 124 ? -15.758 51.531 38.312 1 97.62 124 MET B N 1
ATOM 3507 C CA . MET B 1 124 ? -17.125 51.406 37.812 1 97.62 124 MET B CA 1
ATOM 3508 C C . MET B 1 124 ? -18.125 51.875 38.812 1 97.62 124 MET B C 1
ATOM 3510 O O . MET B 1 124 ? -19.312 52.094 38.5 1 97.62 124 MET B O 1
ATOM 3514 N N . GLU B 1 125 ? -17.672 52.125 40.031 1 96.06 125 GLU B N 1
ATOM 3515 C CA . GLU B 1 125 ? -18.578 52.5 41.094 1 96.06 125 GLU B CA 1
ATOM 3516 C C . GLU B 1 125 ? -19.234 53.844 40.812 1 96.06 125 GLU B C 1
ATOM 3518 O O . GLU B 1 125 ? -18.578 54.781 40.375 1 96.06 125 GLU B O 1
ATOM 3523 N N . ASN B 1 126 ? -20.5 53.969 41.094 1 96 126 ASN B N 1
ATOM 3524 C CA . ASN B 1 126 ? -21.328 55.156 40.969 1 96 126 ASN B CA 1
ATOM 3525 C C . ASN B 1 126 ? -21.344 55.688 39.531 1 96 126 ASN B C 1
ATOM 3527 O O . ASN B 1 126 ? -21.312 56.906 39.312 1 96 126 ASN B O 1
ATOM 3531 N N . LYS B 1 127 ? -21.25 54.781 38.531 1 97.12 127 LYS B N 1
ATOM 3532 C CA . LYS B 1 127 ? -21.297 55.156 37.094 1 97.12 127 LYS B CA 1
ATOM 3533 C C . LYS B 1 127 ? -22.438 54.438 36.375 1 97.12 127 LYS B C 1
ATOM 3535 O O . LYS B 1 127 ? -22.844 53.375 36.781 1 97.12 127 LYS B O 1
ATOM 3540 N N . GLN B 1 128 ? -22.906 55.062 35.375 1 97.5 128 GLN B N 1
ATOM 3541 C CA . GLN B 1 128 ? -23.875 54.469 34.5 1 97.5 128 GLN B CA 1
ATOM 3542 C C . GLN B 1 128 ? -23.203 53.688 33.375 1 97.5 128 GLN B C 1
ATOM 3544 O O . GLN B 1 128 ? -22.016 53.906 33.094 1 97.5 128 GLN B O 1
ATOM 3549 N N . PRO B 1 129 ? -23.891 52.812 32.688 1 96.44 129 PRO B N 1
ATOM 3550 C CA . PRO B 1 129 ? -23.297 51.969 31.656 1 96.44 129 PRO B CA 1
ATOM 3551 C C . PRO B 1 129 ? -22.641 52.781 30.547 1 96.44 129 PRO B C 1
ATOM 3553 O O . PRO B 1 129 ? -21.594 52.375 30 1 96.44 129 PRO B O 1
ATOM 3556 N N . GLY B 1 130 ? -23.047 53.938 30.281 1 95.75 130 GLY B N 1
ATOM 3557 C CA . GLY B 1 130 ? -22.547 54.75 29.188 1 95.75 130 GLY B CA 1
ATOM 3558 C C . GLY B 1 130 ? -21.375 55.625 29.578 1 95.75 130 GLY B C 1
ATOM 3559 O O . GLY B 1 130 ? -20.75 56.25 28.719 1 95.75 130 GLY B O 1
ATOM 3560 N N . ASP B 1 131 ? -21.031 55.625 30.875 1 96.81 131 ASP B N 1
ATOM 3561 C CA . ASP B 1 131 ? -19.922 56.438 31.375 1 96.81 131 ASP B CA 1
ATOM 3562 C C . ASP B 1 131 ? -18.578 55.812 31.047 1 96.81 131 ASP B C 1
ATOM 3564 O O . ASP B 1 131 ? -18.469 54.594 30.922 1 96.81 131 ASP B O 1
ATOM 3568 N N . ASP B 1 132 ? -17.609 56.656 30.969 1 95.88 132 ASP B N 1
ATOM 3569 C CA . ASP B 1 132 ? -16.25 56.188 30.719 1 95.88 132 ASP B CA 1
ATOM 3570 C C . ASP B 1 132 ? -15.742 55.344 31.891 1 95.88 132 ASP B C 1
ATOM 3572 O O . ASP B 1 132 ? -15.992 55.656 33.062 1 95.88 132 ASP B O 1
ATOM 3576 N N . LEU B 1 133 ? -15.102 54.312 31.594 1 97.19 133 LEU B N 1
ATOM 3577 C CA . LEU B 1 133 ? -14.5 53.469 32.594 1 97.19 133 LEU B CA 1
ATOM 3578 C C . LEU B 1 133 ? -13.398 54.219 33.344 1 97.19 133 LEU B C 1
ATOM 3580 O O . LEU B 1 133 ? -13.359 54.219 34.594 1 97.19 133 LEU B O 1
ATOM 3584 N N . PHE B 1 134 ? -12.547 54.875 32.562 1 97 134 PHE B N 1
ATOM 3585 C CA . PHE B 1 134 ? -11.477 55.688 33.125 1 97 134 PHE B CA 1
ATOM 3586 C C . PHE B 1 134 ? -11.836 57.156 33.062 1 97 134 PHE B C 1
ATOM 3588 O O . PHE B 1 134 ? -12.148 57.688 32 1 97 134 PHE B O 1
ATOM 3595 N N . ASP B 1 135 ? -11.688 57.844 34.156 1 94.88 135 ASP B N 1
ATOM 3596 C CA . ASP B 1 135 ? -12.109 59.25 34.25 1 94.88 135 ASP B CA 1
ATOM 3597 C C . ASP B 1 135 ? -10.984 60.188 33.812 1 94.88 135 ASP B C 1
ATOM 3599 O O . ASP B 1 135 ? -11.234 61.188 33.188 1 94.88 135 ASP B O 1
ATOM 3603 N N . SER B 1 136 ? -9.805 59.812 34.156 1 92.25 136 SER B N 1
ATOM 3604 C CA . SER B 1 136 ? -8.703 60.781 34.031 1 92.25 136 SER B CA 1
ATOM 3605 C C . SER B 1 136 ? -7.676 60.312 33.031 1 92.25 136 SER B C 1
ATOM 3607 O O . SER B 1 136 ? -6.559 60.812 32.969 1 92.25 136 SER B O 1
ATOM 3609 N N . LEU B 1 137 ? -8.086 59.281 32.25 1 93.19 137 LEU B N 1
ATOM 3610 C CA . LEU B 1 137 ? -7.109 58.656 31.375 1 93.19 137 LEU B CA 1
ATOM 3611 C C . LEU B 1 137 ? -7.52 58.812 29.922 1 93.19 137 LEU B C 1
ATOM 3613 O O . LEU B 1 137 ? -8.695 58.656 29.578 1 93.19 137 LEU B O 1
ATOM 3617 N N . ASN B 1 138 ? -6.617 59.25 29.094 1 92.75 138 ASN B N 1
ATOM 3618 C CA . ASN B 1 138 ? -6.746 59.188 27.641 1 92.75 138 ASN B CA 1
ATOM 3619 C C . ASN B 1 138 ? -5.461 58.688 26.984 1 92.75 138 ASN B C 1
ATOM 3621 O O . ASN B 1 138 ? -4.473 58.438 27.672 1 92.75 138 ASN B O 1
ATOM 3625 N N . THR B 1 139 ? -5.496 58.531 25.734 1 93.88 139 THR B N 1
ATOM 3626 C CA . THR B 1 139 ? -4.387 57.906 25.016 1 93.88 139 THR B CA 1
ATOM 3627 C C . THR B 1 139 ? -3.119 58.75 25.141 1 93.88 139 THR B C 1
ATOM 3629 O O . THR B 1 139 ? -2.023 58.219 25.297 1 93.88 139 THR B O 1
ATOM 3632 N N . THR B 1 140 ? -3.311 60 25.125 1 94.25 140 THR B N 1
ATOM 3633 C CA . THR B 1 140 ? -2.178 60.906 25.234 1 94.25 140 THR B CA 1
ATOM 3634 C C . THR B 1 140 ? -1.478 60.75 26.578 1 94.25 140 THR B C 1
ATOM 3636 O O . THR B 1 140 ? -0.253 60.625 26.641 1 94.25 140 THR B O 1
ATOM 3639 N N . LEU B 1 141 ? -2.275 60.75 27.609 1 94.31 141 LEU B N 1
ATOM 3640 C CA . LEU B 1 141 ? -1.736 60.625 28.953 1 94.31 141 LEU B CA 1
ATOM 3641 C C . LEU B 1 141 ? -1.071 59.281 29.172 1 94.31 141 LEU B C 1
ATOM 3643 O O . LEU B 1 141 ? -0.015 59.188 29.797 1 94.31 141 LEU B O 1
ATOM 3647 N N . LEU B 1 142 ? -1.704 58.312 28.625 1 96.25 142 LEU B N 1
ATOM 3648 C CA . LEU B 1 142 ? -1.146 56.969 28.75 1 96.25 142 LEU B CA 1
ATOM 3649 C C . LEU B 1 142 ? 0.205 56.875 28.047 1 96.25 142 LEU B C 1
ATOM 3651 O O . LEU B 1 142 ? 1.173 56.375 28.625 1 96.25 142 LEU B O 1
ATOM 3655 N N . ASN B 1 143 ? 0.287 57.406 26.844 1 95.38 143 ASN B N 1
ATOM 3656 C CA . ASN B 1 143 ? 1.529 57.375 26.078 1 95.38 143 ASN B CA 1
ATOM 3657 C C . ASN B 1 143 ? 2.623 58.219 26.734 1 95.38 143 ASN B C 1
ATOM 3659 O O . ASN B 1 143 ? 3.801 57.844 26.688 1 95.38 143 ASN B O 1
ATOM 3663 N N . LYS B 1 144 ? 2.242 59.25 27.359 1 95.75 144 LYS B N 1
ATOM 3664 C CA . LYS B 1 144 ? 3.213 60.062 28.094 1 95.75 144 LYS B CA 1
ATOM 3665 C C . LYS B 1 144 ? 3.793 59.25 29.266 1 95.75 144 LYS B C 1
ATOM 3667 O O . LYS B 1 144 ? 5.008 59.25 29.484 1 95.75 144 LYS B O 1
ATOM 3672 N N . TYR B 1 145 ? 2.947 58.625 29.969 1 95.81 145 TYR B N 1
ATOM 3673 C CA . TYR B 1 145 ? 3.375 57.781 31.094 1 95.81 145 TYR B CA 1
ATOM 3674 C C . TYR B 1 145 ? 4.348 56.719 30.625 1 95.81 145 TYR B C 1
ATOM 3676 O O . TYR B 1 145 ? 5.395 56.5 31.25 1 95.81 145 TYR B O 1
ATOM 3684 N N . LEU B 1 146 ? 4.035 56.062 29.516 1 96.12 146 LEU B N 1
ATOM 3685 C CA . LEU B 1 146 ? 4.875 55 29 1 96.12 146 LEU B CA 1
ATOM 3686 C C . LEU B 1 146 ? 6.211 55.531 28.5 1 96.12 146 LEU B C 1
ATOM 3688 O O . LEU B 1 146 ? 7.262 54.938 28.75 1 96.12 146 LEU B O 1
ATOM 3692 N N . ASN B 1 147 ? 6.109 56.688 27.875 1 95.38 147 ASN B N 1
ATOM 3693 C CA . ASN B 1 147 ? 7.328 57.344 27.391 1 95.38 147 ASN B CA 1
ATOM 3694 C C . ASN B 1 147 ? 8.242 57.719 28.562 1 95.38 147 ASN B C 1
ATOM 3696 O O . ASN B 1 147 ? 9.469 57.688 28.422 1 95.38 147 ASN B O 1
ATOM 3700 N N . ASP B 1 148 ? 7.648 58.062 29.641 1 95.81 148 ASP B N 1
ATOM 3701 C CA . ASP B 1 148 ? 8.414 58.406 30.844 1 95.81 148 ASP B CA 1
ATOM 3702 C C . ASP B 1 148 ? 9.117 57.188 31.422 1 95.81 148 ASP B C 1
ATOM 3704 O O . ASP B 1 148 ? 10.18 57.312 32.031 1 95.81 148 ASP B O 1
ATOM 3708 N N . LEU B 1 149 ? 8.562 56.062 31.297 1 94.44 149 LEU B N 1
ATOM 3709 C CA . LEU B 1 149 ? 9.188 54.844 31.766 1 94.44 149 LEU B CA 1
ATOM 3710 C C . LEU B 1 149 ? 10.344 54.438 30.859 1 94.44 149 LEU B C 1
ATOM 3712 O O . LEU B 1 149 ? 11.453 54.188 31.344 1 94.44 149 LEU B O 1
ATOM 3716 N N . VAL B 1 150 ? 10.016 54.312 29.625 1 93.56 150 VAL B N 1
ATOM 3717 C CA . VAL B 1 150 ? 11 54 28.594 1 93.56 150 VAL B CA 1
ATOM 3718 C C . VAL B 1 150 ? 10.828 54.938 27.406 1 93.56 150 VAL B C 1
ATOM 3720 O O . VAL B 1 150 ? 9.742 55 26.812 1 93.56 150 VAL B O 1
ATOM 3723 N N . GLN B 1 151 ? 11.891 55.531 27.047 1 92 151 GLN B N 1
ATOM 3724 C CA . GLN B 1 151 ? 11.828 56.531 25.984 1 92 151 GLN B CA 1
ATOM 3725 C C . GLN B 1 151 ? 11.281 55.906 24.703 1 92 151 GLN B C 1
ATOM 3727 O O . GLN B 1 151 ? 11.703 54.812 24.297 1 92 151 GLN B O 1
ATOM 3732 N N . CYS B 1 152 ? 10.211 56.562 24.078 1 87.62 152 CYS B N 1
ATOM 3733 C CA . CYS B 1 152 ? 9.617 56.219 22.781 1 87.62 152 CYS B CA 1
ATOM 3734 C C . CYS B 1 152 ? 8.625 55.062 22.922 1 87.62 152 CYS B C 1
ATOM 3736 O O . CYS B 1 152 ? 8.047 54.625 21.938 1 87.62 152 CYS B O 1
ATOM 3738 N N . LEU B 1 153 ? 8.492 54.594 24.156 1 92.5 153 LEU B N 1
ATOM 3739 C CA . LEU B 1 153 ? 7.52 53.531 24.359 1 92.5 153 LEU B CA 1
ATOM 3740 C C . LEU B 1 153 ? 6.094 54.062 24.25 1 92.5 153 LEU B C 1
ATOM 3742 O O . LEU B 1 153 ? 5.785 55.125 24.781 1 92.5 153 LEU B O 1
ATOM 3746 N N . THR B 1 154 ? 5.262 53.375 23.453 1 91.75 154 THR B N 1
ATOM 3747 C CA . THR B 1 154 ? 3.844 53.688 23.328 1 91.75 154 THR B CA 1
ATOM 3748 C C . THR B 1 154 ? 2.986 52.469 23.562 1 91.75 154 THR B C 1
ATOM 3750 O O . THR B 1 154 ? 3.498 51.344 23.562 1 91.75 154 THR B O 1
ATOM 3753 N N . ALA B 1 155 ? 1.711 52.719 23.703 1 92.81 155 ALA B N 1
ATOM 3754 C CA . ALA B 1 155 ? 0.763 51.625 23.938 1 92.81 155 ALA B CA 1
ATOM 3755 C C . ALA B 1 155 ? 0.778 50.625 22.781 1 92.81 155 ALA B C 1
ATOM 3757 O O . ALA B 1 155 ? 0.648 49.438 22.984 1 92.81 155 ALA B O 1
ATOM 3758 N N . LYS B 1 156 ? 0.961 51.125 21.578 1 89.31 156 LYS B N 1
ATOM 3759 C CA . LYS B 1 156 ? 0.96 50.281 20.391 1 89.31 156 LYS B CA 1
ATOM 3760 C C . LYS B 1 156 ? 2.105 49.281 20.438 1 89.31 156 LYS B C 1
ATOM 3762 O O . LYS B 1 156 ? 1.99 48.188 19.891 1 89.31 156 LYS B O 1
ATOM 3767 N N . GLY B 1 157 ? 3.125 49.594 21.062 1 90.94 157 GLY B N 1
ATOM 3768 C CA . GLY B 1 157 ? 4.301 48.75 21.156 1 90.94 157 GLY B CA 1
ATOM 3769 C C . GLY B 1 157 ? 4.027 47.438 21.844 1 90.94 157 GLY B C 1
ATOM 3770 O O . GLY B 1 157 ? 4.621 46.406 21.5 1 90.94 157 GLY B O 1
ATOM 3771 N N . PHE B 1 158 ? 3.113 47.375 22.766 1 94.06 158 PHE B N 1
ATOM 3772 C CA . PHE B 1 158 ? 2.805 46.156 23.5 1 94.06 158 PHE B CA 1
ATOM 3773 C C . PHE B 1 158 ? 2.166 45.125 22.594 1 94.06 158 PHE B C 1
ATOM 3775 O O . PHE B 1 158 ? 2.514 43.938 22.656 1 94.06 158 PHE B O 1
ATOM 3782 N N . ARG B 1 159 ? 1.272 45.594 21.766 1 92.31 159 ARG B N 1
ATOM 3783 C CA . ARG B 1 159 ? 0.605 44.688 20.859 1 92.31 159 ARG B CA 1
ATOM 3784 C C . ARG B 1 159 ? 1.599 44.062 19.875 1 92.31 159 ARG B C 1
ATOM 3786 O O . ARG B 1 159 ? 1.575 42.875 19.625 1 92.31 159 ARG B O 1
ATOM 3793 N N . THR B 1 160 ? 2.502 44.875 19.359 1 92.12 160 THR B N 1
ATOM 3794 C CA . THR B 1 160 ? 3.527 44.406 18.438 1 92.12 160 THR B CA 1
ATOM 3795 C C . THR B 1 160 ? 4.484 43.438 19.125 1 92.12 160 THR B C 1
ATOM 3797 O O . THR B 1 160 ? 4.812 42.375 18.594 1 92.12 160 THR B O 1
ATOM 3800 N N . TYR B 1 161 ? 4.863 43.844 20.281 1 93.75 161 TYR B N 1
ATOM 3801 C CA . TYR B 1 161 ? 5.727 42.969 21.094 1 93.75 161 TYR B CA 1
ATOM 3802 C C . TYR B 1 161 ? 5.07 41.625 21.328 1 93.75 161 TYR B C 1
ATOM 3804 O O . TYR B 1 161 ? 5.703 40.562 21.141 1 93.75 161 TYR B O 1
ATOM 3812 N N . ASN B 1 162 ? 3.863 41.594 21.75 1 95.44 162 ASN B N 1
ATOM 3813 C CA . ASN B 1 162 ? 3.139 40.375 22.031 1 95.44 162 ASN B CA 1
ATOM 3814 C C . ASN B 1 162 ? 2.992 39.5 20.766 1 95.44 162 ASN B C 1
ATOM 3816 O O . ASN B 1 162 ? 3.1 38.281 20.828 1 95.44 162 ASN B O 1
ATOM 3820 N N . ALA B 1 163 ? 2.729 40.188 19.656 1 94.88 163 ALA B N 1
ATOM 3821 C CA . ALA B 1 163 ? 2.605 39.469 18.391 1 94.88 163 ALA B CA 1
ATOM 3822 C C . ALA B 1 163 ? 3.908 38.781 18.016 1 94.88 163 ALA B C 1
ATOM 3824 O O . ALA B 1 163 ? 3.904 37.594 17.656 1 94.88 163 ALA B O 1
ATOM 3825 N N . PHE B 1 164 ? 5.043 39.562 18.172 1 94.12 164 PHE B N 1
ATOM 3826 C CA . PHE B 1 164 ? 6.348 39 17.828 1 94.12 164 PHE B CA 1
ATOM 3827 C C . PHE B 1 164 ? 6.676 37.812 18.734 1 94.12 164 PHE B C 1
ATOM 3829 O O . PHE B 1 164 ? 7.082 36.75 18.25 1 94.12 164 PHE B O 1
ATOM 3836 N N . ASN B 1 165 ? 6.465 38.062 19.938 1 94.56 165 ASN B N 1
ATOM 3837 C CA . ASN B 1 165 ? 6.777 37.031 20.922 1 94.56 165 ASN B CA 1
ATOM 3838 C C . ASN B 1 165 ? 5.941 35.781 20.672 1 94.56 165 ASN B C 1
ATOM 3840 O O . ASN B 1 165 ? 6.465 34.656 20.719 1 94.56 165 ASN B O 1
ATOM 3844 N N . THR B 1 166 ? 4.691 35.906 20.453 1 96.31 166 THR B N 1
ATOM 3845 C CA . THR B 1 166 ? 3.795 34.781 20.203 1 96.31 166 THR B CA 1
ATOM 3846 C C . THR B 1 166 ? 4.195 34.031 18.938 1 96.31 166 THR B C 1
ATOM 3848 O O . THR B 1 166 ? 4.25 32.781 18.938 1 96.31 166 THR B O 1
ATOM 3851 N N . LEU B 1 167 ? 4.496 34.75 17.859 1 95.69 167 LEU B N 1
ATOM 3852 C CA . LEU B 1 167 ? 4.906 34.094 16.609 1 95.69 167 LEU B CA 1
ATOM 3853 C C . LEU B 1 167 ? 6.16 33.25 16.828 1 95.69 167 LEU B C 1
ATOM 3855 O O . LEU B 1 167 ? 6.195 32.062 16.453 1 95.69 167 LEU B O 1
ATOM 3859 N N . GLN B 1 168 ? 7.137 33.875 17.469 1 95.12 168 GLN B N 1
ATOM 3860 C CA . GLN B 1 168 ? 8.406 33.188 17.719 1 95.12 168 GLN B CA 1
ATOM 3861 C C . GLN B 1 168 ? 8.195 31.938 18.547 1 95.12 168 GLN B C 1
ATOM 3863 O O . GLN B 1 168 ? 8.672 30.859 18.172 1 95.12 168 GLN B O 1
ATOM 3868 N N . GLU B 1 169 ? 7.477 32.094 19.594 1 96.44 169 GLU B N 1
ATOM 3869 C CA . GLU B 1 169 ? 7.234 30.953 20.484 1 96.44 169 GLU B CA 1
ATOM 3870 C C . GLU B 1 169 ? 6.48 29.828 19.781 1 96.44 169 GLU B C 1
ATOM 3872 O O . GLU B 1 169 ? 6.832 28.656 19.922 1 96.44 169 GLU B O 1
ATOM 3877 N N . GLN B 1 170 ? 5.484 30.172 19.047 1 97.31 170 GLN B N 1
ATOM 3878 C CA . GLN B 1 170 ? 4.672 29.172 18.359 1 97.31 170 GLN B CA 1
ATOM 3879 C C . GLN B 1 170 ? 5.465 28.469 17.266 1 97.31 170 GLN B C 1
ATOM 3881 O O . GLN B 1 170 ? 5.332 27.266 17.078 1 97.31 170 GLN B O 1
ATOM 3886 N N . LEU B 1 171 ? 6.27 29.234 16.5 1 96.62 171 LEU B N 1
ATOM 3887 C CA . LEU B 1 171 ? 7.102 28.609 15.477 1 96.62 171 LEU B CA 1
ATOM 3888 C C . LEU B 1 171 ? 8.07 27.609 16.094 1 96.62 171 LEU B C 1
ATOM 3890 O O . LEU B 1 171 ? 8.266 26.516 15.555 1 96.62 171 LEU B O 1
ATOM 3894 N N . ASP B 1 172 ? 8.602 27.984 17.234 1 95.75 172 ASP B N 1
ATOM 3895 C CA . ASP B 1 172 ? 9.523 27.094 17.922 1 95.75 172 ASP B CA 1
ATOM 3896 C C . ASP B 1 172 ? 8.812 25.828 18.391 1 95.75 172 ASP B C 1
ATOM 3898 O O . ASP B 1 172 ? 9.383 24.734 18.344 1 95.75 172 ASP B O 1
ATOM 3902 N N . LEU B 1 173 ? 7.648 25.984 18.781 1 96.31 173 LEU B N 1
ATOM 3903 C CA . LEU B 1 173 ? 6.875 24.875 19.359 1 96.31 173 LEU B CA 1
ATOM 3904 C C . LEU B 1 173 ? 6.352 23.953 18.25 1 96.31 173 LEU B C 1
ATOM 3906 O O . LEU B 1 173 ? 6.371 22.734 18.406 1 96.31 173 LEU B O 1
ATOM 3910 N N . LEU B 1 174 ? 5.945 24.516 17.141 1 96.69 174 LEU B N 1
ATOM 3911 C CA . LEU B 1 174 ? 5.141 23.781 16.172 1 96.69 174 LEU B CA 1
ATOM 3912 C C . LEU B 1 174 ? 6.016 23.203 15.062 1 96.69 174 LEU B C 1
ATOM 3914 O O . LEU B 1 174 ? 5.609 22.281 14.367 1 96.69 174 LEU B O 1
ATOM 3918 N N . THR B 1 175 ? 7.172 23.766 14.828 1 96.31 175 THR B N 1
ATOM 3919 C CA . THR B 1 175 ? 8 23.328 13.711 1 96.31 175 THR B CA 1
ATOM 3920 C C . THR B 1 175 ? 8.938 22.203 14.141 1 96.31 175 THR B C 1
ATOM 3922 O O . THR B 1 175 ? 9.664 22.328 15.125 1 96.31 175 THR B O 1
ATOM 3925 N N . LYS B 1 176 ? 8.883 21.141 13.445 1 95.62 176 LYS B N 1
ATOM 3926 C CA . LYS B 1 176 ? 9.766 20 13.695 1 95.62 176 LYS B CA 1
ATOM 3927 C C . LYS B 1 176 ? 10.617 19.688 12.469 1 95.62 176 LYS B C 1
ATOM 3929 O O . LYS B 1 176 ? 10.195 19.938 11.336 1 95.62 176 LYS B O 1
ATOM 3934 N N . GLU B 1 177 ? 11.703 19.031 12.711 1 94.5 177 GLU B N 1
ATOM 3935 C CA . GLU B 1 177 ? 12.68 18.781 11.656 1 94.5 177 GLU B CA 1
ATOM 3936 C C . GLU B 1 177 ? 12.141 17.781 10.641 1 94.5 177 GLU B C 1
ATOM 3938 O O . GLU B 1 177 ? 12.398 17.906 9.438 1 94.5 177 GLU B O 1
ATOM 3943 N N . ASP B 1 178 ? 11.406 16.891 11.078 1 94.5 178 ASP B N 1
ATOM 3944 C CA . ASP B 1 178 ? 11 15.773 10.219 1 94.5 178 ASP B CA 1
ATOM 3945 C C . ASP B 1 178 ? 9.727 16.125 9.453 1 94.5 178 ASP B C 1
ATOM 3947 O O . ASP B 1 178 ? 9.219 15.297 8.688 1 94.5 178 ASP B O 1
ATOM 3951 N N . MET B 1 179 ? 9.297 17.344 9.57 1 93.38 179 MET B N 1
ATOM 3952 C CA . MET B 1 179 ? 8.094 17.781 8.859 1 93.38 179 MET B CA 1
ATOM 3953 C C . MET B 1 179 ? 8.391 18.016 7.387 1 93.38 179 MET B C 1
ATOM 3955 O O . MET B 1 179 ? 9.492 18.453 7.031 1 93.38 179 MET B O 1
ATOM 3959 N N . SER B 1 180 ? 7.383 17.625 6.531 1 91.69 180 SER B N 1
ATOM 3960 C CA . SER B 1 180 ? 7.453 17.984 5.121 1 91.69 180 SER B CA 1
ATOM 3961 C C . SER B 1 180 ? 7.246 19.484 4.926 1 91.69 180 SER B C 1
ATOM 3963 O O . SER B 1 180 ? 6.809 20.172 5.844 1 91.69 180 SER B O 1
ATOM 3965 N N . ILE B 1 181 ? 7.555 19.969 3.799 1 92.5 181 ILE B N 1
ATOM 3966 C CA . ILE B 1 181 ? 7.43 21.391 3.506 1 92.5 181 ILE B CA 1
ATOM 3967 C C . ILE B 1 181 ? 5.98 21.844 3.691 1 92.5 181 ILE B C 1
ATOM 3969 O O . ILE B 1 181 ? 5.707 22.812 4.395 1 92.5 181 ILE B O 1
ATOM 3973 N N . PRO B 1 182 ? 5.012 21.047 3.193 1 92.38 182 PRO B N 1
ATOM 3974 C CA . PRO B 1 182 ? 3.627 21.453 3.424 1 92.38 182 PRO B CA 1
ATOM 3975 C C . PRO B 1 182 ? 3.25 21.469 4.902 1 92.38 182 PRO B C 1
ATOM 3977 O O . PRO B 1 182 ? 2.494 22.328 5.348 1 92.38 182 PRO B O 1
ATOM 3980 N N . GLU B 1 183 ? 3.75 20.578 5.617 1 94.81 183 GLU B N 1
ATOM 3981 C CA . GLU B 1 183 ? 3.494 20.531 7.055 1 94.81 183 GLU B CA 1
ATOM 3982 C C . GLU B 1 183 ? 4.098 21.734 7.762 1 94.81 183 GLU B C 1
ATOM 3984 O O . GLU B 1 183 ? 3.494 22.297 8.68 1 94.81 183 GLU B O 1
ATOM 3989 N N . LYS B 1 184 ? 5.301 22.109 7.383 1 96.62 184 LYS B N 1
ATOM 3990 C CA . LYS B 1 184 ? 5.953 23.281 7.961 1 96.62 184 LYS B CA 1
ATOM 3991 C C . LYS B 1 184 ? 5.188 24.562 7.625 1 96.62 184 LYS B C 1
ATOM 3993 O O . LYS B 1 184 ? 5.062 25.453 8.469 1 96.62 184 LYS B O 1
ATOM 3998 N N . ILE B 1 185 ? 4.664 24.578 6.43 1 94.31 185 ILE B N 1
ATOM 3999 C CA . ILE B 1 185 ? 3.859 25.734 6.043 1 94.31 185 ILE B CA 1
ATOM 4000 C C . ILE B 1 185 ? 2.611 25.812 6.918 1 94.31 185 ILE B C 1
ATOM 4002 O O . ILE B 1 185 ? 2.234 26.891 7.383 1 94.31 185 ILE B O 1
ATOM 4006 N N . LEU B 1 186 ? 1.997 24.703 7.16 1 95.38 186 LEU B N 1
ATOM 4007 C CA . LEU B 1 186 ? 0.85 24.672 8.062 1 95.38 186 LEU B CA 1
ATOM 4008 C C . LEU B 1 186 ? 1.239 25.141 9.461 1 95.38 186 LEU B C 1
ATOM 4010 O O . LEU B 1 186 ? 0.486 25.859 10.109 1 95.38 186 LEU B O 1
ATOM 4014 N N . ALA B 1 187 ? 2.422 24.672 9.867 1 96.31 187 ALA B N 1
ATOM 4015 C CA . ALA B 1 187 ? 2.92 25.109 11.172 1 96.31 187 ALA B CA 1
ATOM 4016 C C . ALA B 1 187 ? 3.068 26.625 11.234 1 96.31 187 ALA B C 1
ATOM 4018 O O . ALA B 1 187 ? 2.688 27.25 12.227 1 96.31 187 ALA B O 1
ATOM 4019 N N . TYR B 1 188 ? 3.578 27.234 10.211 1 96.56 188 TYR B N 1
ATOM 4020 C CA . TYR B 1 188 ? 3.707 28.688 10.141 1 96.56 188 TYR B CA 1
ATOM 4021 C C . TYR B 1 188 ? 2.342 29.359 10.227 1 96.56 188 TYR B C 1
ATOM 4023 O O . TYR B 1 188 ? 2.164 30.328 10.969 1 96.56 188 TYR B O 1
ATOM 4031 N N . ASN B 1 189 ? 1.417 28.875 9.469 1 95.62 189 ASN B N 1
ATOM 4032 C CA . ASN B 1 189 ? 0.081 29.453 9.445 1 95.62 189 ASN B CA 1
ATOM 4033 C C . ASN B 1 189 ? -0.607 29.312 10.805 1 95.62 189 ASN B C 1
ATOM 4035 O O . ASN B 1 189 ? -1.329 30.219 11.234 1 95.62 189 ASN B O 1
ATOM 4039 N N . ARG B 1 190 ? -0.396 28.219 11.453 1 96.19 190 ARG B N 1
ATOM 4040 C CA . ARG B 1 190 ? -0.957 28.031 12.789 1 96.19 190 ARG B CA 1
ATOM 4041 C C . ARG B 1 190 ? -0.34 29 13.789 1 96.19 190 ARG B C 1
ATOM 4043 O O . ARG B 1 190 ? -1.035 29.531 14.664 1 96.19 190 ARG B O 1
ATOM 4050 N N . ALA B 1 191 ? 0.99 29.203 13.625 1 96.75 191 ALA B N 1
ATOM 4051 C CA . ALA B 1 191 ? 1.651 30.203 14.461 1 96.75 191 ALA B CA 1
ATOM 4052 C C . ALA B 1 191 ? 1.069 31.594 14.211 1 96.75 191 ALA B C 1
ATOM 4054 O O . ALA B 1 191 ? 0.765 32.312 15.156 1 96.75 191 ALA B O 1
ATOM 4055 N N . ASN B 1 192 ? 0.912 31.922 12.977 1 95.38 192 ASN B N 1
ATOM 4056 C CA . ASN B 1 192 ? 0.315 33.188 12.609 1 95.38 192 ASN B CA 1
ATOM 4057 C C . ASN B 1 192 ? -1.128 33.312 13.094 1 95.38 192 ASN B C 1
ATOM 4059 O O . ASN B 1 192 ? -1.589 34.375 13.445 1 95.38 192 ASN B O 1
ATOM 4063 N N . ARG B 1 193 ? -1.854 32.188 13.078 1 95.25 193 ARG B N 1
ATOM 4064 C CA . ARG B 1 193 ? -3.23 32.156 13.562 1 95.25 193 ARG B CA 1
ATOM 4065 C C . ARG B 1 193 ? -3.301 32.531 15.039 1 95.25 193 ARG B C 1
ATOM 4067 O O . ARG B 1 193 ? -4.188 33.281 15.445 1 95.25 193 ARG B O 1
ATOM 4074 N N . GLU B 1 194 ? -2.383 32.062 15.781 1 95.81 194 GLU B N 1
ATOM 4075 C CA . GLU B 1 194 ? -2.336 32.438 17.188 1 95.81 194 GLU B CA 1
ATOM 4076 C C . GLU B 1 194 ? -2.146 33.938 17.375 1 95.81 194 GLU B C 1
ATOM 4078 O O . GLU B 1 194 ? -2.736 34.531 18.266 1 95.81 194 GLU B O 1
ATOM 4083 N N . VAL B 1 195 ? -1.334 34.5 16.531 1 95.75 195 VAL B N 1
ATOM 4084 C CA . VAL B 1 195 ? -1.119 35.969 16.562 1 95.75 195 VAL B CA 1
ATOM 4085 C C . VAL B 1 195 ? -2.404 36.688 16.172 1 95.75 195 VAL B C 1
ATOM 4087 O O . VAL B 1 195 ? -2.791 37.656 16.812 1 95.75 195 VAL B O 1
ATOM 4090 N N . ALA B 1 196 ? -3.029 36.156 15.156 1 94.5 196 ALA B N 1
ATOM 4091 C CA . ALA B 1 196 ? -4.277 36.75 14.695 1 94.5 196 ALA B CA 1
ATOM 4092 C C . ALA B 1 196 ? -5.344 36.719 15.781 1 94.5 196 ALA B C 1
ATOM 4094 O O . ALA B 1 196 ? -6.109 37.656 15.945 1 94.5 196 ALA B O 1
ATOM 4095 N N . ILE B 1 197 ? -5.395 35.625 16.5 1 92.88 197 ILE B N 1
ATOM 4096 C CA . ILE B 1 197 ? -6.336 35.469 17.594 1 92.88 197 ILE B CA 1
ATOM 4097 C C . ILE B 1 197 ? -5.992 36.5 18.703 1 92.88 197 ILE B C 1
ATOM 4099 O O . ILE B 1 197 ? -6.867 37.219 19.188 1 92.88 197 ILE B O 1
ATOM 4103 N N . LEU B 1 198 ? -4.715 36.562 18.984 1 93.69 198 LEU B N 1
ATOM 4104 C CA . LEU B 1 198 ? -4.23 37.438 20.016 1 93.69 198 LEU B CA 1
ATOM 4105 C C . LEU B 1 198 ? -4.59 38.906 19.688 1 93.69 198 LEU B C 1
ATOM 4107 O O . LEU B 1 198 ? -5.008 39.656 20.578 1 93.69 198 LEU B O 1
ATOM 4111 N N . CYS B 1 199 ? -4.508 39.281 18.484 1 92.69 199 CYS B N 1
ATOM 4112 C CA . CYS B 1 199 ? -4.723 40.656 18.062 1 92.69 199 CYS B CA 1
ATOM 4113 C C . CYS B 1 199 ? -6.156 40.844 17.578 1 92.69 199 CYS B C 1
ATOM 4115 O O . CYS B 1 199 ? -6.504 41.938 17.094 1 92.69 199 CYS B O 1
ATOM 4117 N N . ASN B 1 200 ? -7.004 39.844 17.656 1 92.19 200 ASN B N 1
ATOM 4118 C CA . ASN B 1 200 ? -8.414 39.875 17.297 1 92.19 200 ASN B CA 1
ATOM 4119 C C . ASN B 1 200 ? -8.609 40.219 15.82 1 92.19 200 ASN B C 1
ATOM 4121 O O . ASN B 1 200 ? -9.469 41.031 15.469 1 92.19 200 ASN B O 1
ATOM 4125 N N . HIS B 1 201 ? -7.68 39.656 15.031 1 91.69 201 HIS B N 1
ATOM 4126 C CA . HIS B 1 201 ? -7.844 39.812 13.586 1 91.69 201 HIS B CA 1
ATOM 4127 C C . HIS B 1 201 ? -8.867 38.812 13.055 1 91.69 201 HIS B C 1
ATOM 4129 O O . HIS B 1 201 ? -8.531 37.938 12.242 1 91.69 201 HIS B O 1
ATOM 4135 N N . GLN B 1 202 ? -10.094 39 13.445 1 90.12 202 GLN B N 1
ATOM 4136 C CA . GLN B 1 202 ? -11.188 38.094 13.047 1 90.12 202 GLN B CA 1
ATOM 4137 C C . GLN B 1 202 ? -11.891 38.625 11.797 1 90.12 202 GLN B C 1
ATOM 4139 O O . GLN B 1 202 ? -11.828 39.812 11.5 1 90.12 202 GLN B O 1
ATOM 4144 N N . ARG B 1 203 ? -12.414 37.75 11.07 1 89 203 ARG B N 1
ATOM 4145 C CA . ARG B 1 203 ? -13.219 38.094 9.906 1 89 203 ARG B CA 1
ATOM 4146 C C . ARG B 1 203 ? -14.359 37.094 9.703 1 89 203 ARG B C 1
ATOM 4148 O O . ARG B 1 203 ? -14.344 36 10.266 1 89 203 ARG B O 1
ATOM 4155 N N . ALA B 1 204 ? -15.391 37.531 8.938 1 87.81 204 ALA B N 1
ATOM 4156 C CA . ALA B 1 204 ? -16.469 36.625 8.555 1 87.81 204 ALA B CA 1
ATOM 4157 C C . ALA B 1 204 ? -15.992 35.625 7.527 1 87.81 204 ALA B C 1
ATOM 4159 O O . ALA B 1 204 ? -15.062 35.875 6.766 1 87.81 204 ALA B O 1
ATOM 4160 N N . VAL B 1 205 ? -16.641 34.531 7.617 1 90.31 205 VAL B N 1
ATOM 4161 C CA . VAL B 1 205 ? -16.344 33.5 6.621 1 90.31 205 VAL B CA 1
ATOM 4162 C C . VAL B 1 205 ? -16.703 34 5.23 1 90.31 205 VAL B C 1
ATOM 4164 O O . VAL B 1 205 ? -17.781 34.562 5.031 1 90.31 205 VAL B O 1
ATOM 4167 N N . LEU B 1 206 ? -15.875 33.812 4.371 1 89 206 LEU B N 1
ATOM 4168 C CA . LEU B 1 206 ? -16.078 34.312 3.014 1 89 206 LEU B CA 1
ATOM 4169 C C . LEU B 1 206 ? -17.203 33.531 2.326 1 89 206 LEU B C 1
ATOM 4171 O O . LEU B 1 206 ? -17.406 32.344 2.58 1 89 206 LEU B O 1
ATOM 4175 N N . LYS B 1 207 ? -18.094 34.094 1.525 1 89.31 207 LYS B N 1
ATOM 4176 C CA . LYS B 1 207 ? -19.234 33.5 0.847 1 89.31 207 LYS B CA 1
ATOM 4177 C C . LYS B 1 207 ? -18.828 32.312 0.018 1 89.31 207 LYS B C 1
ATOM 4179 O O . LYS B 1 207 ? -19.531 31.281 0.007 1 89.31 207 LYS B O 1
ATOM 4184 N N . GLY B 1 208 ? -17.672 32.219 -0.551 1 90.88 208 GLY B N 1
ATOM 4185 C CA . GLY B 1 208 ? -17.234 31.125 -1.414 1 90.88 208 GLY B CA 1
ATOM 4186 C C . GLY B 1 208 ? -16.453 30.062 -0.677 1 90.88 208 GLY B C 1
ATOM 4187 O O . GLY B 1 208 ? -15.961 29.109 -1.291 1 90.88 208 GLY B O 1
ATOM 4188 N N . PHE B 1 209 ? -16.547 30.125 0.613 1 92 209 PHE B N 1
ATOM 4189 C CA . PHE B 1 209 ? -15.734 29.203 1.391 1 92 209 PHE B CA 1
ATOM 4190 C C . PHE B 1 209 ? -16.297 27.781 1.309 1 92 209 PHE B C 1
ATOM 4192 O O . PHE B 1 209 ? -15.547 26.844 1.055 1 92 209 PHE B O 1
ATOM 4199 N N . SER B 1 210 ? -17.562 27.641 1.555 1 92.5 210 SER B N 1
ATOM 4200 C CA . SER B 1 210 ? -18.188 26.312 1.551 1 92.5 210 SER B CA 1
ATOM 4201 C C . SER B 1 210 ? -17.984 25.609 0.214 1 92.5 210 SER B C 1
ATOM 4203 O O . SER B 1 210 ? -17.641 24.438 0.177 1 92.5 210 SER B O 1
ATOM 4205 N N . LYS B 1 211 ? -18.25 26.297 -0.86 1 93.38 211 LYS B N 1
ATOM 4206 C CA . LYS B 1 211 ? -18.078 25.703 -2.188 1 93.38 211 LYS B CA 1
ATOM 4207 C C . LYS B 1 211 ? -16.625 25.312 -2.43 1 93.38 211 LYS B C 1
ATOM 4209 O O . LYS B 1 211 ? -16.344 24.25 -2.996 1 93.38 211 LYS B O 1
ATOM 4214 N N . SER B 1 212 ? -15.703 26.172 -2.02 1 92.69 212 SER B N 1
ATOM 4215 C CA . SER B 1 212 ? -14.281 25.891 -2.176 1 92.69 212 SER B CA 1
ATOM 4216 C C . SER B 1 212 ? -13.883 24.641 -1.398 1 92.69 212 SER B C 1
ATOM 4218 O O . SER B 1 212 ? -13.133 23.797 -1.906 1 92.69 212 SER B O 1
ATOM 4220 N N . MET B 1 213 ? -14.438 24.5 -0.217 1 93.31 213 MET B N 1
ATOM 4221 C CA . MET B 1 213 ? -14.125 23.344 0.625 1 93.31 213 MET B CA 1
ATOM 4222 C C . MET B 1 213 ? -14.711 22.062 0.029 1 93.31 213 MET B C 1
ATOM 4224 O O . MET B 1 213 ? -14.07 21.016 0.072 1 93.31 213 MET B O 1
ATOM 4228 N N . GLU B 1 214 ? -15.883 22.203 -0.481 1 93.31 214 GLU B N 1
ATOM 4229 C CA . GLU B 1 214 ? -16.516 21.047 -1.131 1 93.31 214 GLU B CA 1
ATOM 4230 C C . GLU B 1 214 ? -15.68 20.562 -2.312 1 93.31 214 GLU B C 1
ATOM 4232 O O . GLU B 1 214 ? -15.477 19.359 -2.486 1 93.31 214 GLU B O 1
ATOM 4237 N N . ASN B 1 215 ? -15.227 21.516 -3.129 1 93.12 215 ASN B N 1
ATOM 4238 C CA . ASN B 1 215 ? -14.383 21.172 -4.266 1 93.12 215 ASN B CA 1
ATOM 4239 C C . ASN B 1 215 ? -13.094 20.484 -3.818 1 93.12 215 ASN B C 1
ATOM 4241 O O . ASN B 1 215 ? -12.664 19.516 -4.426 1 93.12 215 ASN B O 1
ATOM 4245 N N . LEU B 1 216 ? -12.531 20.984 -2.754 1 92.25 216 LEU B N 1
ATOM 4246 C CA . LEU B 1 216 ? -11.289 20.422 -2.23 1 92.25 216 LEU B CA 1
ATOM 4247 C C . LEU B 1 216 ? -11.516 19.016 -1.701 1 92.25 216 LEU B C 1
ATOM 4249 O O . LEU B 1 216 ? -10.703 18.109 -1.951 1 92.25 216 LEU B O 1
ATOM 4253 N N . LYS B 1 217 ? -12.555 18.781 -1.048 1 92.69 217 LYS B N 1
ATOM 4254 C CA . LYS B 1 217 ? -12.891 17.469 -0.527 1 92.69 217 LYS B CA 1
ATOM 4255 C C . LYS B 1 217 ? -13.125 16.469 -1.662 1 92.69 217 LYS B C 1
ATOM 4257 O O . LYS B 1 217 ? -12.719 15.305 -1.57 1 92.69 217 LYS B O 1
ATOM 4262 N N . ALA B 1 218 ? -13.812 16.891 -2.67 1 93.5 218 ALA B N 1
ATOM 4263 C CA . ALA B 1 218 ? -14.047 16.047 -3.834 1 93.5 218 ALA B CA 1
ATOM 4264 C C . ALA B 1 218 ? -12.734 15.633 -4.488 1 93.5 218 ALA B C 1
ATOM 4266 O O . ALA B 1 218 ? -12.562 14.484 -4.895 1 93.5 218 ALA B O 1
ATOM 4267 N N . LYS B 1 219 ? -11.82 16.594 -4.621 1 92.06 219 LYS B N 1
ATOM 4268 C CA . LYS B 1 219 ? -10.5 16.297 -5.18 1 92.06 219 LYS B CA 1
ATOM 4269 C C . LYS B 1 219 ? -9.766 15.266 -4.34 1 92.06 219 LYS B C 1
ATOM 4271 O O . LYS B 1 219 ? -9.125 14.359 -4.879 1 92.06 219 LYS B O 1
ATOM 4276 N N . ILE B 1 220 ? -9.867 15.336 -3.039 1 92.75 220 ILE B N 1
ATOM 4277 C CA . ILE B 1 220 ? -9.219 14.422 -2.111 1 92.75 220 ILE B CA 1
ATOM 4278 C C . ILE B 1 220 ? -9.797 13.016 -2.285 1 92.75 220 ILE B C 1
ATOM 4280 O O . ILE B 1 220 ? -9.055 12.039 -2.395 1 92.75 220 ILE B O 1
ATOM 4284 N N . ASP B 1 221 ? -11.062 12.938 -2.352 1 94 221 ASP B N 1
ATOM 4285 C CA . ASP B 1 221 ? -11.734 11.656 -2.506 1 94 221 ASP B CA 1
ATOM 4286 C C . ASP B 1 221 ? -11.367 11 -3.838 1 94 221 ASP B C 1
ATOM 4288 O O . ASP B 1 221 ? -11.148 9.789 -3.9 1 94 221 ASP B O 1
ATOM 4292 N N . GLU B 1 222 ? -11.422 11.758 -4.848 1 92.56 222 GLU B N 1
ATOM 4293 C CA . GLU B 1 222 ? -11.039 11.258 -6.164 1 92.56 222 GLU B CA 1
ATOM 4294 C C . GLU B 1 222 ? -9.617 10.711 -6.152 1 92.56 222 GLU B C 1
ATOM 4296 O O . GLU B 1 222 ? -9.344 9.656 -6.73 1 92.56 222 GLU B O 1
ATOM 4301 N N . LYS B 1 223 ? -8.742 11.477 -5.527 1 90.69 223 LYS B N 1
ATOM 4302 C CA . LYS B 1 223 ? -7.348 11.047 -5.469 1 90.69 223 LYS B CA 1
ATOM 4303 C C . LYS B 1 223 ? -7.215 9.742 -4.68 1 90.69 223 LYS B C 1
ATOM 4305 O O . LYS B 1 223 ? -6.473 8.844 -5.082 1 90.69 223 LYS B O 1
ATOM 4310 N N . ARG B 1 224 ? -7.922 9.641 -3.568 1 91.69 224 ARG B N 1
ATOM 4311 C CA . ARG B 1 224 ? -7.926 8.406 -2.787 1 91.69 224 ARG B CA 1
ATOM 4312 C C . ARG B 1 224 ? -8.406 7.227 -3.625 1 91.69 224 ARG B C 1
ATOM 4314 O O . ARG B 1 224 ? -7.816 6.145 -3.582 1 91.69 224 ARG B O 1
ATOM 4321 N N . TYR B 1 225 ? -9.469 7.422 -4.344 1 93.06 225 TYR B N 1
ATOM 4322 C CA . TYR B 1 225 ? -10.031 6.398 -5.215 1 93.06 225 TYR B CA 1
ATOM 4323 C C . TYR B 1 225 ? -9.031 5.984 -6.285 1 93.06 225 TYR B C 1
ATOM 4325 O O . TYR B 1 225 ? -8.844 4.789 -6.543 1 93.06 225 TYR B O 1
ATOM 4333 N N . ARG B 1 226 ? -8.391 6.914 -6.926 1 87.25 226 ARG B N 1
ATOM 4334 C CA . ARG B 1 226 ? -7.402 6.66 -7.973 1 87.25 226 ARG B CA 1
ATOM 4335 C C . ARG B 1 226 ? -6.234 5.84 -7.43 1 87.25 226 ARG B C 1
ATOM 4337 O O . ARG B 1 226 ? -5.754 4.922 -8.094 1 87.25 226 ARG B O 1
ATOM 4344 N N . ILE B 1 227 ? -5.77 6.195 -6.25 1 90.56 227 ILE B N 1
ATOM 4345 C CA . ILE B 1 227 ? -4.648 5.488 -5.641 1 90.56 227 ILE B CA 1
ATOM 4346 C C . ILE B 1 227 ? -5.02 4.023 -5.43 1 90.56 227 ILE B C 1
ATOM 4348 O O . ILE B 1 227 ? -4.254 3.123 -5.785 1 90.56 227 ILE B O 1
ATOM 4352 N N . LYS B 1 228 ? -6.137 3.762 -4.918 1 91 228 LYS B N 1
ATOM 4353 C CA . LYS B 1 228 ? -6.59 2.404 -4.625 1 91 228 LYS B CA 1
ATOM 4354 C C . LYS B 1 228 ? -6.73 1.586 -5.906 1 91 228 LYS B C 1
ATOM 4356 O O . LYS B 1 228 ? -6.254 0.451 -5.977 1 91 228 LYS B O 1
ATOM 4361 N N . ASN B 1 229 ? -7.383 2.105 -6.918 1 91.75 229 ASN B N 1
ATOM 4362 C CA . ASN B 1 229 ? -7.656 1.398 -8.164 1 91.75 229 ASN B CA 1
ATOM 4363 C C . ASN B 1 229 ? -6.375 1.15 -8.961 1 91.75 229 ASN B C 1
ATOM 4365 O O . ASN B 1 229 ? -6.191 0.072 -9.531 1 91.75 229 ASN B O 1
ATOM 4369 N N . MET B 1 230 ? -5.582 2.158 -9.039 1 88.62 230 MET B N 1
ATOM 4370 C CA . MET B 1 230 ? -4.32 2.01 -9.766 1 88.62 230 MET B CA 1
ATOM 4371 C C . MET B 1 230 ? -3.438 0.956 -9.102 1 88.62 230 MET B C 1
ATOM 4373 O O . MET B 1 230 ? -2.824 0.135 -9.789 1 88.62 230 MET B O 1
ATOM 4377 N N . LYS B 1 231 ? -3.338 0.991 -7.824 1 87.12 231 LYS B N 1
ATOM 4378 C CA . LYS B 1 231 ? -2.562 -0.009 -7.098 1 87.12 231 LYS B CA 1
ATOM 4379 C C . LYS B 1 231 ? -3.082 -1.416 -7.375 1 87.12 231 LYS B C 1
ATOM 4381 O O . LYS B 1 231 ? -2.303 -2.33 -7.656 1 87.12 231 LYS B O 1
ATOM 4386 N N . LYS B 1 232 ? -4.344 -1.63 -7.305 1 90.69 232 LYS B N 1
ATOM 4387 C CA . LYS B 1 232 ? -4.965 -2.932 -7.539 1 90.69 232 LYS B CA 1
ATOM 4388 C C . LYS B 1 232 ? -4.664 -3.438 -8.945 1 90.69 232 LYS B C 1
ATOM 4390 O O . LYS B 1 232 ? -4.316 -4.605 -9.133 1 90.69 232 LYS B O 1
ATOM 4395 N N . LYS B 1 233 ? -4.797 -2.598 -9.914 1 90.81 233 LYS B N 1
ATOM 4396 C CA . LYS B 1 233 ? -4.559 -2.959 -11.312 1 90.81 233 LYS B CA 1
ATOM 4397 C C . LYS B 1 233 ? -3.104 -3.363 -11.531 1 90.81 233 LYS B C 1
ATOM 4399 O O . LYS B 1 233 ? -2.826 -4.387 -12.156 1 90.81 233 LYS B O 1
ATOM 4404 N N . LEU B 1 234 ? -2.219 -2.555 -11.016 1 90.56 234 LEU B N 1
ATOM 4405 C CA . LEU B 1 234 ? -0.797 -2.818 -11.211 1 90.56 234 LEU B CA 1
ATOM 4406 C C . LEU B 1 234 ? -0.374 -4.094 -10.492 1 90.56 234 LEU B C 1
ATOM 4408 O O . LEU B 1 234 ? 0.433 -4.867 -11.008 1 90.56 234 LEU B O 1
ATOM 4412 N N . GLU B 1 235 ? -0.884 -4.34 -9.328 1 90.62 235 GLU B N 1
ATOM 4413 C CA . GLU B 1 235 ? -0.583 -5.555 -8.57 1 90.62 235 GLU B CA 1
ATOM 4414 C C . GLU B 1 235 ? -1.075 -6.797 -9.312 1 90.62 235 GLU B C 1
ATOM 4416 O O . GLU B 1 235 ? -0.406 -7.832 -9.312 1 90.62 235 GLU B O 1
ATOM 4421 N N . LYS B 1 236 ? -2.27 -6.738 -9.914 1 92.06 236 LYS B N 1
ATOM 4422 C CA . LYS B 1 236 ? -2.807 -7.84 -10.711 1 92.06 236 LYS B CA 1
ATOM 4423 C C . LYS B 1 236 ? -1.908 -8.141 -11.906 1 92.06 236 LYS B C 1
ATOM 4425 O O . LYS B 1 236 ? -1.646 -9.305 -12.211 1 92.06 236 LYS B O 1
ATOM 4430 N N . GLN B 1 237 ? -1.441 -7.105 -12.555 1 91.94 237 GLN B N 1
ATOM 4431 C CA . GLN B 1 237 ? -0.548 -7.27 -13.695 1 91.94 237 GLN B CA 1
ATOM 4432 C C . GLN B 1 237 ? 0.775 -7.898 -13.273 1 91.94 237 GLN B C 1
ATOM 4434 O O . GLN B 1 237 ? 1.31 -8.766 -13.969 1 91.94 237 GLN B O 1
ATOM 4439 N N . LEU B 1 238 ? 1.293 -7.422 -12.172 1 92.62 238 LEU B N 1
ATOM 4440 C CA . LEU B 1 238 ? 2.533 -7.98 -11.641 1 92.62 238 LEU B CA 1
ATOM 4441 C C . LEU B 1 238 ? 2.379 -9.469 -11.344 1 92.62 238 LEU B C 1
ATOM 4443 O O . LEU B 1 238 ? 3.232 -10.273 -11.727 1 92.62 238 LEU B O 1
ATOM 4447 N N . LYS B 1 239 ? 1.293 -9.844 -10.688 1 92.62 239 LYS B N 1
ATOM 4448 C CA . LYS B 1 239 ? 1.032 -11.242 -10.352 1 92.62 239 LYS B CA 1
ATOM 4449 C C . LYS B 1 239 ? 0.945 -12.094 -11.617 1 92.62 239 LYS B C 1
ATOM 4451 O O . LYS B 1 239 ? 1.465 -13.211 -11.648 1 92.62 239 LYS B O 1
ATOM 4456 N N . LYS B 1 240 ? 0.32 -11.641 -12.648 1 93.25 240 LYS B N 1
ATOM 4457 C CA . LYS B 1 240 ? 0.202 -12.352 -13.922 1 93.25 240 LYS B CA 1
ATOM 4458 C C . LYS B 1 240 ? 1.575 -12.617 -14.531 1 93.25 240 LYS B C 1
ATOM 4460 O O . LYS B 1 240 ? 1.853 -13.719 -15.008 1 93.25 240 LYS B O 1
ATOM 4465 N N . LEU B 1 241 ? 2.424 -11.555 -14.5 1 93 241 LEU B N 1
ATOM 4466 C CA . LEU B 1 241 ? 3.771 -11.695 -15.047 1 93 241 LEU B CA 1
ATOM 4467 C C . LEU B 1 241 ? 4.574 -12.719 -14.242 1 93 241 LEU B C 1
ATOM 4469 O O . LEU B 1 241 ? 5.309 -13.523 -14.82 1 93 241 LEU B O 1
ATOM 4473 N N . GLU B 1 242 ? 4.418 -12.695 -12.969 1 94.38 242 GLU B N 1
ATOM 4474 C CA . GLU B 1 242 ? 5.121 -13.641 -12.109 1 94.38 242 GLU B CA 1
ATOM 4475 C C . GLU B 1 242 ? 4.664 -15.07 -12.375 1 94.38 242 GLU B C 1
ATOM 4477 O O . GLU B 1 242 ? 5.48 -15.992 -12.414 1 94.38 242 GLU B O 1
ATOM 4482 N N . LEU B 1 243 ? 3.385 -15.258 -12.539 1 94.75 243 LEU B N 1
ATOM 4483 C CA . LEU B 1 243 ? 2.836 -16.578 -12.844 1 94.75 243 LEU B CA 1
ATOM 4484 C C . LEU B 1 243 ? 3.32 -17.062 -14.211 1 94.75 243 LEU B C 1
ATOM 4486 O O . LEU B 1 243 ? 3.617 -18.25 -14.383 1 94.75 243 LEU B O 1
ATOM 4490 N N . GLN B 1 244 ? 3.375 -16.188 -15.18 1 93.31 244 GLN B N 1
ATOM 4491 C CA . GLN B 1 244 ? 3.895 -16.516 -16.5 1 93.31 244 GLN B CA 1
ATOM 4492 C C . GLN B 1 244 ? 5.348 -16.969 -16.422 1 93.31 244 GLN B C 1
ATOM 4494 O O . GLN B 1 244 ? 5.734 -17.953 -17.062 1 93.31 244 GLN B O 1
ATOM 4499 N N . ALA B 1 245 ? 6.145 -16.219 -15.656 1 93.31 245 ALA B N 1
ATOM 4500 C CA . ALA B 1 245 ? 7.543 -16.594 -15.469 1 93.31 245 ALA B CA 1
ATOM 4501 C C . ALA B 1 245 ? 7.66 -17.984 -14.828 1 93.31 245 ALA B C 1
ATOM 4503 O O . ALA B 1 245 ? 8.477 -18.797 -15.258 1 93.31 245 ALA B O 1
ATOM 4504 N N . THR B 1 246 ? 6.844 -18.234 -13.812 1 94.06 246 THR B N 1
ATOM 4505 C CA . THR B 1 246 ? 6.82 -19.531 -13.141 1 94.06 246 THR B CA 1
ATOM 4506 C C . THR B 1 246 ? 6.449 -20.641 -14.117 1 94.06 246 THR B C 1
ATOM 4508 O O . THR B 1 246 ? 7.105 -21.688 -14.164 1 94.06 246 THR B O 1
ATOM 4511 N N . ASP B 1 247 ? 5.426 -20.438 -14.945 1 94.25 247 ASP B N 1
ATOM 4512 C CA . ASP B 1 247 ? 4.953 -21.406 -15.93 1 94.25 247 ASP B CA 1
ATOM 4513 C C . ASP B 1 247 ? 6.039 -21.719 -16.953 1 94.25 247 ASP B C 1
ATOM 4515 O O . ASP B 1 247 ? 6.309 -22.891 -17.25 1 94.25 247 ASP B O 1
ATOM 4519 N N . LYS B 1 248 ? 6.672 -20.703 -17.453 1 92.94 248 LYS B N 1
ATOM 4520 C CA . LYS B 1 248 ? 7.723 -20.859 -18.453 1 92.94 248 LYS B CA 1
ATOM 4521 C C . LYS B 1 248 ? 8.906 -21.641 -17.875 1 92.94 248 LYS B C 1
ATOM 4523 O O . LYS B 1 248 ? 9.445 -22.531 -18.531 1 92.94 248 LYS B O 1
ATOM 4528 N N . GLU B 1 249 ? 9.289 -21.297 -16.641 1 93.56 249 GLU B N 1
ATOM 4529 C CA . GLU B 1 249 ? 10.422 -21.953 -16 1 93.56 249 GLU B CA 1
ATOM 4530 C C . GLU B 1 249 ? 10.125 -23.422 -15.742 1 93.56 249 GLU B C 1
ATOM 4532 O O . GLU B 1 249 ? 10.961 -24.297 -16.016 1 93.56 249 GLU B O 1
ATOM 4537 N N . GLU B 1 250 ? 8.898 -23.75 -15.281 1 94 250 GLU B N 1
ATOM 4538 C CA . GLU B 1 250 ? 8.523 -25.109 -14.938 1 94 250 GLU B CA 1
ATOM 4539 C C . GLU B 1 250 ? 8.383 -25.984 -16.188 1 94 250 GLU B C 1
ATOM 4541 O O . GLU B 1 250 ? 8.586 -27.203 -16.125 1 94 250 GLU B O 1
ATOM 4546 N N . ASN B 1 251 ? 8.148 -25.375 -17.359 1 92.56 251 ASN B N 1
ATOM 4547 C CA . ASN B 1 251 ? 7.879 -26.141 -18.578 1 92.56 251 ASN B CA 1
ATOM 4548 C C . ASN B 1 251 ? 9.086 -26.156 -19.5 1 92.56 251 ASN B C 1
ATOM 4550 O O . ASN B 1 251 ? 9.008 -26.672 -20.625 1 92.56 251 ASN B O 1
ATOM 4554 N N . LYS B 1 252 ? 10.227 -25.641 -19.047 1 92.81 252 LYS B N 1
ATOM 4555 C CA . LYS B 1 252 ? 11.359 -25.391 -19.938 1 92.81 252 LYS B CA 1
ATOM 4556 C C . LYS B 1 252 ? 11.859 -26.688 -20.562 1 92.81 252 LYS B C 1
ATOM 4558 O O . LYS B 1 252 ? 12.336 -26.688 -21.703 1 92.81 252 LYS B O 1
ATOM 4563 N N . ASN B 1 253 ? 11.68 -27.844 -19.828 1 92.75 253 ASN B N 1
ATOM 4564 C CA . ASN B 1 253 ? 12.242 -29.094 -20.312 1 92.75 253 ASN B CA 1
ATOM 4565 C C . ASN B 1 253 ? 11.148 -30.062 -20.734 1 92.75 253 ASN B C 1
ATOM 4567 O O . ASN B 1 253 ? 11.398 -31.266 -20.859 1 92.75 253 ASN B O 1
ATOM 4571 N N . LEU B 1 254 ? 9.898 -29.594 -20.938 1 91.94 254 LEU B N 1
ATOM 4572 C CA . LEU B 1 254 ? 8.773 -30.469 -21.25 1 91.94 254 LEU B CA 1
ATOM 4573 C C . LEU B 1 254 ? 7.984 -29.953 -22.438 1 91.94 254 LEU B C 1
ATOM 4575 O O . LEU B 1 254 ? 7.891 -28.75 -22.656 1 91.94 254 LEU B O 1
ATOM 4579 N N . SER B 1 255 ? 7.496 -30.828 -23.203 1 89.12 255 SER B N 1
ATOM 4580 C CA . SER B 1 255 ? 6.602 -30.5 -24.297 1 89.12 255 SER B CA 1
ATOM 4581 C C . SER B 1 255 ? 5.145 -30.75 -23.922 1 89.12 255 SER B C 1
ATOM 4583 O O . SER B 1 255 ? 4.633 -31.844 -24.109 1 89.12 255 SER B O 1
ATOM 4585 N N . LEU B 1 256 ? 4.492 -29.75 -23.531 1 89.12 256 LEU B N 1
ATOM 4586 C CA . LEU B 1 256 ? 3.105 -29.891 -23.094 1 89.12 256 LEU B CA 1
ATOM 4587 C C . LEU B 1 256 ? 2.172 -30.062 -24.297 1 89.12 256 LEU B C 1
ATOM 4589 O O . LEU B 1 256 ? 1.069 -30.594 -24.156 1 89.12 256 LEU B O 1
ATOM 4593 N N . GLY B 1 257 ? 2.602 -29.531 -25.422 1 86.5 257 GLY B N 1
ATOM 4594 C CA . GLY B 1 257 ? 1.802 -29.672 -26.625 1 86.5 257 GLY B CA 1
ATOM 4595 C C . GLY B 1 257 ? 1.606 -31.109 -27.062 1 86.5 257 GLY B C 1
ATOM 4596 O O . GLY B 1 257 ? 0.525 -31.484 -27.516 1 86.5 257 GLY B O 1
ATOM 4597 N N . THR B 1 258 ? 2.643 -31.938 -26.844 1 84.25 258 THR B N 1
ATOM 4598 C CA . THR B 1 258 ? 2.568 -33.344 -27.234 1 84.25 258 THR B CA 1
ATOM 4599 C C . THR B 1 258 ? 1.533 -34.094 -26.391 1 84.25 258 THR B C 1
ATOM 4601 O O . THR B 1 258 ? 0.719 -34.844 -26.938 1 84.25 258 THR B O 1
ATOM 4604 N N . SER B 1 259 ? 1.603 -33.844 -25.125 1 84.19 259 SER B N 1
ATOM 4605 C CA . SER B 1 259 ? 0.636 -34.5 -24.266 1 84.19 259 SER B CA 1
ATOM 4606 C C . SER B 1 259 ? -0.786 -34.031 -24.562 1 84.19 259 SER B C 1
ATOM 4608 O O . SER B 1 259 ? -1.712 -34.844 -24.609 1 84.19 259 SER B O 1
ATOM 4610 N N . LYS B 1 260 ? -0.924 -32.812 -24.844 1 84.69 260 LYS B N 1
ATOM 4611 C CA . LYS B 1 260 ? -2.238 -32.188 -25.062 1 84.69 260 LYS B CA 1
ATOM 4612 C C . LYS B 1 260 ? -2.861 -32.688 -26.375 1 84.69 260 LYS B C 1
ATOM 4614 O O . LYS B 1 260 ? -4.059 -33 -26.422 1 84.69 260 LYS B O 1
ATOM 4619 N N . LEU B 1 261 ? -2.082 -32.844 -27.297 1 80.06 261 LEU B N 1
ATOM 4620 C CA . LEU B 1 261 ? -2.58 -33.188 -28.625 1 80.06 261 LEU B CA 1
ATOM 4621 C C . LEU B 1 261 ? -2.832 -34.688 -28.75 1 80.06 261 LEU B C 1
ATOM 4623 O O . LEU B 1 261 ? -3.797 -35.125 -29.391 1 80.06 261 LEU B O 1
ATOM 4627 N N . ASN B 1 262 ? -2 -35.469 -28.031 1 75.56 262 ASN B N 1
ATOM 4628 C CA . ASN B 1 262 ? -1.997 -36.875 -28.406 1 75.56 262 ASN B CA 1
ATOM 4629 C C . ASN B 1 262 ? -2.518 -37.75 -27.266 1 75.56 262 ASN B C 1
ATOM 4631 O O . ASN B 1 262 ? -2.957 -38.875 -27.5 1 75.56 262 ASN B O 1
ATOM 4635 N N . TYR B 1 263 ? -2.453 -37.219 -26.125 1 77.38 263 TYR B N 1
ATOM 4636 C CA . TYR B 1 263 ? -2.664 -38.156 -25.047 1 77.38 263 TYR B CA 1
ATOM 4637 C C . TYR B 1 263 ? -3.705 -37.656 -24.062 1 77.38 263 TYR B C 1
ATOM 4639 O O . TYR B 1 263 ? -4.004 -38.312 -23.062 1 77.38 263 TYR B O 1
ATOM 4647 N N . LEU B 1 264 ? -4.219 -36.5 -24.344 1 85.69 264 LEU B N 1
ATOM 4648 C CA . LEU B 1 264 ? -5.203 -36 -23.391 1 85.69 264 LEU B CA 1
ATOM 4649 C C . LEU B 1 264 ? -6.578 -35.906 -24.047 1 85.69 264 LEU B C 1
ATOM 4651 O O . LEU B 1 264 ? -6.711 -35.344 -25.141 1 85.69 264 LEU B O 1
ATOM 4655 N N . ASP B 1 265 ? -7.484 -36.594 -23.391 1 89.12 265 ASP B N 1
ATOM 4656 C CA . ASP B 1 265 ? -8.867 -36.375 -23.812 1 89.12 265 ASP B CA 1
ATOM 4657 C C . ASP B 1 265 ? -9.266 -34.906 -23.641 1 89.12 265 ASP B C 1
ATOM 4659 O O . ASP B 1 265 ? -9.312 -34.375 -22.531 1 89.12 265 ASP B O 1
ATOM 4663 N N . PRO B 1 266 ? -9.531 -34.219 -24.734 1 91.25 266 PRO B N 1
ATOM 4664 C CA . PRO B 1 266 ? -9.836 -32.781 -24.656 1 91.25 266 PRO B CA 1
ATOM 4665 C C . PRO B 1 266 ? -11.102 -32.5 -23.844 1 91.25 266 PRO B C 1
ATOM 4667 O O . PRO B 1 266 ? -11.281 -31.375 -23.344 1 91.25 266 PRO B O 1
ATOM 4670 N N . ARG B 1 267 ? -12.008 -33.469 -23.719 1 93 267 ARG B N 1
ATOM 4671 C CA . ARG B 1 267 ? -13.234 -33.25 -22.969 1 93 267 ARG B CA 1
ATOM 4672 C C . ARG B 1 267 ? -12.93 -32.969 -21.5 1 93 267 ARG B C 1
ATOM 4674 O O . ARG B 1 267 ? -13.688 -32.25 -20.828 1 93 267 ARG B O 1
ATOM 4681 N N . ILE B 1 268 ? -11.758 -33.562 -20.953 1 93.31 268 ILE B N 1
ATOM 4682 C CA . ILE B 1 268 ? -11.367 -33.312 -19.578 1 93.31 268 ILE B CA 1
ATOM 4683 C C . ILE B 1 268 ? -11.023 -31.828 -19.406 1 93.31 268 ILE B C 1
ATOM 4685 O O . ILE B 1 268 ? -11.5 -31.172 -18.469 1 93.31 268 ILE B O 1
ATOM 4689 N N . GLY B 1 269 ? -10.219 -31.297 -20.359 1 93.88 269 GLY B N 1
ATOM 4690 C CA . GLY B 1 269 ? -9.859 -29.891 -20.328 1 93.88 269 GLY B CA 1
ATOM 4691 C C . GLY B 1 269 ? -11.039 -28.969 -20.531 1 93.88 269 GLY B C 1
ATOM 4692 O O . GLY B 1 269 ? -11.172 -27.953 -19.844 1 93.88 269 GLY B O 1
ATOM 4693 N N . VAL B 1 270 ? -11.898 -29.328 -21.453 1 94.44 270 VAL B N 1
ATOM 4694 C CA . VAL B 1 270 ? -13.078 -28.516 -21.75 1 94.44 270 VAL B CA 1
ATOM 4695 C C . VAL B 1 270 ? -14 -28.484 -20.547 1 94.44 270 VAL B C 1
ATOM 4697 O O . VAL B 1 270 ? -14.5 -27.422 -20.156 1 94.44 270 VAL B O 1
ATOM 4700 N N . ALA B 1 271 ? -14.234 -29.656 -19.984 1 95.06 271 ALA B N 1
ATOM 4701 C CA . ALA B 1 271 ? -15.07 -29.734 -18.797 1 95.06 271 ALA B CA 1
ATOM 4702 C C . ALA B 1 271 ? -14.492 -28.875 -17.672 1 95.06 271 ALA B C 1
ATOM 4704 O O . ALA B 1 271 ? -15.227 -28.188 -16.953 1 95.06 271 ALA B O 1
ATOM 4705 N N . TRP B 1 272 ? -13.227 -28.922 -17.516 1 95.25 272 TRP B N 1
ATOM 4706 C CA . TRP B 1 272 ? -12.531 -28.125 -16.516 1 95.25 272 TRP B CA 1
ATOM 4707 C C . TRP B 1 272 ? -12.734 -26.641 -16.766 1 95.25 272 TRP B C 1
ATOM 4709 O O . TRP B 1 272 ? -13.023 -25.875 -15.836 1 95.25 272 TRP B O 1
ATOM 4719 N N . CYS B 1 273 ? -12.625 -26.188 -18 1 95.81 273 CYS B N 1
ATOM 4720 C CA . CYS B 1 273 ? -12.836 -24.797 -18.375 1 95.81 273 CYS B CA 1
ATOM 4721 C C . CYS B 1 273 ? -14.258 -24.344 -18.062 1 95.81 273 CYS B C 1
ATOM 4723 O O . CYS B 1 273 ? -14.461 -23.266 -17.5 1 95.81 273 CYS B O 1
ATOM 4725 N N . LYS B 1 274 ? -15.18 -25.172 -18.391 1 94.94 274 LYS B N 1
ATOM 4726 C CA . LYS B 1 274 ? -16.578 -24.828 -18.156 1 94.94 274 LYS B CA 1
ATOM 4727 C C . LYS B 1 274 ? -16.891 -24.797 -16.656 1 94.94 274 LYS B C 1
ATOM 4729 O O . LYS B 1 274 ? -17.609 -23.906 -16.188 1 94.94 274 LYS B O 1
ATOM 4734 N N . LYS B 1 275 ? -16.359 -25.719 -15.969 1 94.25 275 LYS B N 1
ATOM 4735 C CA . LYS B 1 275 ? -16.594 -25.797 -14.531 1 94.25 275 LYS B CA 1
ATOM 4736 C C . LYS B 1 275 ? -16.078 -24.547 -13.828 1 94.25 275 LYS B C 1
ATOM 4738 O O . LYS B 1 275 ? -16.719 -24.031 -12.898 1 94.25 275 LYS B O 1
ATOM 4743 N N . TRP B 1 276 ? -14.969 -24.031 -14.289 1 95 276 TRP B N 1
ATOM 4744 C CA . TRP B 1 276 ? -14.297 -22.953 -13.57 1 95 276 TRP B CA 1
ATOM 4745 C C . TRP B 1 276 ? -14.398 -21.641 -14.344 1 95 276 TRP B C 1
ATOM 4747 O O . TRP B 1 276 ? -13.703 -20.672 -14.023 1 95 276 TRP B O 1
ATOM 4757 N N . ASP B 1 277 ? -15.164 -21.609 -15.367 1 93.56 277 ASP B N 1
ATOM 4758 C CA . ASP B 1 277 ? -15.453 -20.422 -16.172 1 93.56 277 ASP B CA 1
ATOM 4759 C C . ASP B 1 277 ? -14.18 -19.828 -16.766 1 93.56 277 ASP B C 1
ATOM 4761 O O . ASP B 1 277 ? -13.922 -18.641 -16.641 1 93.56 277 ASP B O 1
ATOM 4765 N N . ILE B 1 278 ? -13.391 -20.672 -17.297 1 94.69 278 ILE B N 1
ATOM 4766 C CA . ILE B 1 278 ? -12.172 -20.297 -18.016 1 94.69 278 ILE B CA 1
ATOM 4767 C C . ILE B 1 278 ? -12.391 -20.422 -19.516 1 94.69 278 ILE B C 1
ATOM 4769 O O . ILE B 1 278 ? -12.844 -21.453 -20 1 94.69 278 ILE B O 1
ATOM 4773 N N . PRO B 1 279 ? -12.102 -19.391 -20.234 1 94 279 PRO B N 1
ATOM 4774 C CA . PRO B 1 279 ? -12.203 -19.516 -21.688 1 94 279 PRO B CA 1
ATOM 4775 C C . PRO B 1 279 ? -11.32 -20.641 -22.25 1 94 279 PRO B C 1
ATOM 4777 O O . PRO B 1 279 ? -10.141 -20.719 -21.906 1 94 279 PRO B O 1
ATOM 4780 N N . VAL B 1 280 ? -11.852 -21.484 -23.141 1 94 280 VAL B N 1
ATOM 4781 C CA . VAL B 1 280 ? -11.18 -22.656 -23.672 1 94 280 VAL B CA 1
ATOM 4782 C C . VAL B 1 280 ? -9.938 -22.234 -24.453 1 94 280 VAL B C 1
ATOM 4784 O O . VAL B 1 280 ? -8.961 -23 -24.531 1 94 280 VAL B O 1
ATOM 4787 N N . GLU B 1 281 ? -9.93 -20.938 -24.906 1 94.31 281 GLU B N 1
ATOM 4788 C CA . GLU B 1 281 ? -8.82 -20.438 -25.719 1 94.31 281 GLU B CA 1
ATOM 4789 C C . GLU B 1 281 ? -7.566 -20.25 -24.875 1 94.31 281 GLU B C 1
ATOM 4791 O O . GLU B 1 281 ? -6.469 -20.094 -25.406 1 94.31 281 GLU B O 1
ATOM 4796 N N . LYS B 1 282 ? -7.723 -20.312 -23.547 1 92.94 282 LYS B N 1
ATOM 4797 C CA . LYS B 1 282 ? -6.586 -20.125 -22.656 1 92.94 282 LYS B CA 1
ATOM 4798 C C . LYS B 1 282 ? -5.758 -21.406 -22.547 1 92.94 282 LYS B C 1
ATOM 4800 O O . LYS B 1 282 ? -4.57 -21.344 -22.219 1 92.94 282 LYS B O 1
ATOM 4805 N N . ILE B 1 283 ? -6.43 -22.516 -22.859 1 92.06 283 ILE B N 1
ATOM 4806 C CA . ILE B 1 283 ? -5.66 -23.75 -22.703 1 92.06 283 ILE B CA 1
ATOM 4807 C C . ILE B 1 283 ? -5.508 -24.453 -24.047 1 92.06 283 ILE B C 1
ATOM 4809 O O . ILE B 1 283 ? -4.621 -25.281 -24.219 1 92.06 283 ILE B O 1
ATOM 4813 N N . PHE B 1 284 ? -6.371 -24.156 -25 1 92.38 284 PHE B N 1
ATOM 4814 C CA . PHE B 1 284 ? -6.27 -24.719 -26.344 1 92.38 284 PHE B CA 1
ATOM 4815 C C . PHE B 1 284 ? -6.027 -23.625 -27.375 1 92.38 284 PHE B C 1
ATOM 4817 O O . PHE B 1 284 ? -6.781 -22.656 -27.453 1 92.38 284 PHE B O 1
ATOM 4824 N N . ASN B 1 285 ? -4.973 -23.812 -28.141 1 90.44 285 ASN B N 1
ATOM 4825 C CA . ASN B 1 285 ? -4.742 -22.859 -29.219 1 90.44 285 ASN B CA 1
ATOM 4826 C C . ASN B 1 285 ? -5.723 -23.062 -30.375 1 90.44 285 ASN B C 1
ATOM 4828 O O . ASN B 1 285 ? -6.57 -23.953 -30.312 1 90.44 285 ASN B O 1
ATOM 4832 N N . LYS B 1 286 ? -5.695 -22.219 -31.359 1 91.44 286 LYS B N 1
ATOM 4833 C CA . LYS B 1 286 ? -6.676 -22.219 -32.438 1 91.44 286 LYS B CA 1
ATOM 4834 C C . LYS B 1 286 ? -6.695 -23.578 -33.156 1 91.44 286 LYS B C 1
ATOM 4836 O O . LYS B 1 286 ? -7.766 -24.141 -33.406 1 91.44 286 LYS B O 1
ATOM 4841 N N . THR B 1 287 ? -5.512 -24.125 -33.469 1 87.12 287 THR B N 1
ATOM 4842 C CA . THR B 1 287 ? -5.406 -25.391 -34.156 1 87.12 287 THR B CA 1
ATOM 4843 C C . THR B 1 287 ? -6.02 -26.516 -33.312 1 87.12 287 THR B C 1
ATOM 4845 O O . THR B 1 287 ? -6.754 -27.359 -33.844 1 87.12 287 THR B O 1
ATOM 4848 N N . GLN B 1 288 ? -5.809 -26.422 -32.031 1 88.06 288 GLN B N 1
ATOM 4849 C CA . GLN B 1 288 ? -6.336 -27.438 -31.109 1 88.06 288 GLN B CA 1
ATOM 4850 C C . GLN B 1 288 ? -7.852 -27.328 -30.984 1 88.06 288 GLN B C 1
ATOM 4852 O O . GLN B 1 288 ? -8.555 -28.344 -30.953 1 88.06 288 GLN B O 1
ATOM 4857 N N . ARG B 1 289 ? -8.359 -26.094 -30.969 1 90.31 289 ARG B N 1
ATOM 4858 C CA . ARG B 1 289 ? -9.805 -25.906 -30.844 1 90.31 289 ARG B CA 1
ATOM 4859 C C . ARG B 1 289 ? -10.531 -26.391 -32.094 1 90.31 289 ARG B C 1
ATOM 4861 O O . ARG B 1 289 ? -11.633 -26.953 -32 1 90.31 289 ARG B O 1
ATOM 4868 N N . ASP B 1 290 ? -9.859 -26.219 -33.188 1 89.81 290 ASP B N 1
ATOM 4869 C CA . ASP B 1 290 ? -10.453 -26.734 -34.438 1 89.81 290 ASP B CA 1
ATOM 4870 C C . ASP B 1 290 ? -10.469 -28.25 -34.438 1 89.81 290 ASP B C 1
ATOM 4872 O O . ASP B 1 290 ? -11.469 -28.875 -34.844 1 89.81 290 ASP B O 1
ATOM 4876 N N . LYS B 1 291 ? -9.398 -28.875 -34 1 85.94 291 LYS B N 1
ATOM 4877 C CA . LYS B 1 291 ? -9.266 -30.328 -33.969 1 85.94 291 LYS B CA 1
ATOM 4878 C C . LYS B 1 291 ? -10.25 -30.938 -32.969 1 85.94 291 LYS B C 1
ATOM 4880 O O . LYS B 1 291 ? -10.82 -32 -33.188 1 85.94 291 LYS B O 1
ATOM 4885 N N . PHE B 1 292 ? -10.461 -30.203 -31.875 1 88.5 292 PHE B N 1
ATOM 4886 C CA . PHE B 1 292 ? -11.227 -30.766 -30.766 1 88.5 292 PHE B CA 1
ATOM 4887 C C . PHE B 1 292 ? -12.609 -30.141 -30.688 1 88.5 292 PHE B C 1
ATOM 4889 O O . PHE B 1 292 ? -13.195 -30.047 -29.609 1 88.5 292 PHE B O 1
ATOM 4896 N N . ARG B 1 293 ? -13.117 -29.641 -31.766 1 89.44 293 ARG B N 1
ATOM 4897 C CA . ARG B 1 293 ? -14.422 -28.984 -31.797 1 89.44 293 ARG B CA 1
ATOM 4898 C C . ARG B 1 293 ? -15.508 -29.906 -31.25 1 89.44 293 ARG B C 1
ATOM 4900 O O . ARG B 1 293 ? -16.406 -29.469 -30.547 1 89.44 293 ARG B O 1
ATOM 4907 N N . TRP B 1 294 ? -15.375 -31.156 -31.562 1 88.12 294 TRP B N 1
ATOM 4908 C CA . TRP B 1 294 ? -16.344 -32.125 -31.094 1 88.12 294 TRP B CA 1
ATOM 4909 C C . TRP B 1 294 ? -16.375 -32.188 -29.578 1 88.12 294 TRP B C 1
ATOM 4911 O O . TRP B 1 294 ? -17.438 -32.312 -28.969 1 88.12 294 TRP B O 1
ATOM 4921 N N . ALA B 1 295 ? -15.258 -32.188 -28.906 1 88.88 295 ALA B N 1
ATOM 4922 C CA . ALA B 1 295 ? -15.172 -32.219 -27.453 1 88.88 295 ALA B CA 1
ATOM 4923 C C . ALA B 1 295 ? -15.727 -30.969 -26.812 1 88.88 295 ALA B C 1
ATOM 4925 O O . ALA B 1 295 ? -16.359 -31.016 -25.75 1 88.88 295 ALA B O 1
ATOM 4926 N N . ILE B 1 296 ? -15.469 -29.828 -27.516 1 90.31 296 ILE B N 1
ATOM 4927 C CA . ILE B 1 296 ? -15.938 -28.531 -27.016 1 90.31 296 ILE B CA 1
ATOM 4928 C C . ILE B 1 296 ? -17.469 -28.5 -27.047 1 90.31 296 ILE B C 1
ATOM 4930 O O . ILE B 1 296 ? -18.094 -27.984 -26.125 1 90.31 296 ILE B O 1
ATOM 4934 N N . GLU B 1 297 ? -18 -29.094 -28.016 1 88.62 297 GLU B N 1
ATOM 4935 C CA . GLU B 1 297 ? -19.453 -29.078 -28.203 1 88.62 297 GLU B CA 1
ATOM 4936 C C . GLU B 1 297 ? -20.125 -30.125 -27.312 1 88.62 297 GLU B C 1
ATOM 4938 O O . GLU B 1 297 ? -21.219 -29.891 -26.797 1 88.62 297 GLU B O 1
ATOM 4943 N N . MET B 1 298 ? -19.484 -31.266 -27.125 1 83.88 298 MET B N 1
ATOM 4944 C CA . MET B 1 298 ? -20.078 -32.406 -26.391 1 83.88 298 MET B CA 1
ATOM 4945 C C . MET B 1 298 ? -19.844 -32.25 -24.891 1 83.88 298 MET B C 1
ATOM 4947 O O . MET B 1 298 ? -20.672 -32.688 -24.078 1 83.88 298 MET B O 1
ATOM 4951 N N . GLY B 1 299 ? -18.766 -31.719 -24.578 1 74.69 299 GLY B N 1
ATOM 4952 C CA . GLY B 1 299 ? -18.344 -31.75 -23.188 1 74.69 299 GLY B CA 1
ATOM 4953 C C . GLY B 1 299 ? -19.047 -30.734 -22.328 1 74.69 299 GLY B C 1
ATOM 4954 O O . GLY B 1 299 ? -19.188 -29.562 -22.719 1 74.69 299 GLY B O 1
ATOM 4955 N N . GLY B 1 300 ? -19.719 -31.203 -21.219 1 83.25 300 GLY B N 1
ATOM 4956 C CA . GLY B 1 300 ? -20.281 -30.328 -20.188 1 83.25 300 GLY B CA 1
ATOM 4957 C C . GLY B 1 300 ? -19.438 -30.266 -18.938 1 83.25 300 GLY B C 1
ATOM 4958 O O . GLY B 1 300 ? -18.484 -31.031 -18.781 1 83.25 300 GLY B O 1
ATOM 4959 N N . PRO B 1 301 ? -19.672 -29.375 -18.047 1 85.19 301 PRO B N 1
ATOM 4960 C CA . PRO B 1 301 ? -18.875 -29.172 -16.828 1 85.19 301 PRO B CA 1
ATOM 4961 C C . PRO B 1 301 ? -18.875 -30.406 -15.922 1 85.19 301 PRO B C 1
ATOM 4963 O O . PRO B 1 301 ? -18 -30.531 -15.055 1 85.19 301 PRO B O 1
ATOM 4966 N N . GLU B 1 302 ? -19.703 -31.312 -16.219 1 89.06 302 GLU B N 1
ATOM 4967 C CA . GLU B 1 302 ? -19.828 -32.469 -15.336 1 89.06 302 GLU B CA 1
ATOM 4968 C C . GLU B 1 302 ? -18.984 -33.625 -15.836 1 89.06 302 GLU B C 1
ATOM 4970 O O . GLU B 1 302 ? -18.875 -34.656 -15.156 1 89.06 302 GLU B O 1
ATOM 4975 N N . TYR B 1 303 ? -18.422 -33.531 -17 1 89.19 303 TYR B N 1
ATOM 4976 C CA . TYR B 1 303 ? -17.625 -34.625 -17.547 1 89.19 303 TYR B CA 1
ATOM 4977 C C . TYR B 1 303 ? -16.406 -34.906 -16.688 1 89.19 303 TYR B C 1
ATOM 4979 O O . TYR B 1 303 ? -15.664 -33.969 -16.328 1 89.19 303 TYR B O 1
ATOM 4987 N N . LYS B 1 304 ? -16.266 -36.125 -16.25 1 89.19 304 LYS B N 1
ATOM 4988 C CA . LYS B 1 304 ? -15.102 -36.594 -15.508 1 89.19 304 LYS B CA 1
ATOM 4989 C C . LYS B 1 304 ? -14.633 -37.969 -16.031 1 89.19 304 LYS B C 1
ATOM 4991 O O . LYS B 1 304 ? -15.445 -38.812 -16.344 1 89.19 304 LYS B O 1
ATOM 4996 N N . PHE B 1 305 ? -13.391 -37.969 -16.203 1 89.44 305 PHE B N 1
ATOM 4997 C CA . PHE B 1 305 ? -12.844 -39.25 -16.594 1 89.44 305 PHE B CA 1
ATOM 4998 C C . PHE B 1 305 ? -12.906 -40.25 -15.438 1 89.44 305 PHE B C 1
ATOM 5000 O O . PHE B 1 305 ? -12.578 -39.906 -14.297 1 89.44 305 PHE B O 1
#

Radius of gyration: 48.87 Å; Cα contacts (8 Å, |Δi|>4): 797; chains: 2; bounding box: 49×135×89 Å

Secondary structure (DSSP, 8-state):
------HHHHHHHHHHHHHHHHHHHHHHHHHHHGGG-SSHHHHHHHHHHHHHHHH---------TTS-----GGG-BGGGEEEEEEETTEEEEEEEEEE-GGG-EEEEEEE--HHHHHHHHHHHTT--TTSBS-SS--HHHHHHHHHHHSTT--HHHHHHHHHHHHHHHHHHHH--TT--HHHHHHHHHHHHHHHHHHTT-B-PPPTTHHHHHHHHHHHHHHHHHHHHHHHHHHHHHHHHHHHHHHHHHHTTTB-HHHHHHHTS-HHHHHHHHHHTT--GGGTS-HHHHHHTHHHHHH--TT---/------HHHHHHHHHHHHHHHHHHHHHHHHHHHHTT-SSHHHHHHHHHHHHHHHH---------TTS-----GGG-BGGGEEEEEEETTEEEEEEEEEE-GGG-EEEEEEE--HHHHHHHHHHHTT--TTSBS-SS--HHHHHHHHHHHSTT--HHHHHHHHHHHHHHHHHHHH--TT--HHHHHHHHHHHHHHHHHHTT-B-PPPTTHHHHHHHHHHHHHHHHHHHHHHHHHHHHHHHHHHHHHHHHHHTTTB-HHHHHHHTS-HHHHHHHHHHTT--GGGTS-HHHHHHTHHHHHH--TT---

Foldseek 3Di:
DPPPDDPVNVVVLLVLLVVCVVCVVVLLVVLVVQCPPPDLQSVLLSLLLQCCQPQVWDQFDDDDPPDPPAGTSQQDFQLQWDWDCDDPHAGTKIWGWGQHPPRQTDTDIDHDDPSSSVSQVVLNPPDDRGHGSRDNDHQVVSQVVQCVSPNPDHSNSSLSNVLVVQLVVQLVVLDDDPDDPVSSVVSNVVSNVVSCVSNVVDDDDDPCNVVVVVVVVVVVVVVVVCVVVVVVVVVVVVVVVVVVVVVCVVCVPDDPVCCLQPPDDVLQVLLVCQLVVHDSCVVAPPVRCVVCVVSNVPHHVVDDD/DPPPDDPVNVVVLLVLLVVCVVCVVVLLVVLVVQCPPPDLQSVLLSLLLQCCQPQVWDQADDDDPPDPPAGTSQQDFQQQWDWDCDDPHAGTKIWGWGQHPVRQTDTDIDHDDPSSSVSQVVLNPPDDRGHGSDDNDHQVVSQVVQCVSPNPDHSNSSLSNVLVVQLVVQLVVLDDDPDDPVSSVVSNVVSNVVSCVSNVVDDDDDPCPVVVVVVVVVVVVVVVVCVVVVVVVVVVVVVVVVVVVVVCVVCVPDDPVCCLQPPDDVLQVLLVCQLVVHDSCVVAPPVRCVVCVVSNVPHHVPDDD

Nearest PDB structures (foldseek):
  1tl8-assembly1_A  TM=7.255E-01  e=1.327E-30  Homo sapiens
  1a35-assembly1_A  TM=7.691E-01  e=4.025E-28  Homo sapiens
  1rr8-assembly1_C  TM=7.632E-01  e=5.244E-28  Homo sapiens
  1ej9-assembly1_A  TM=7.780E-01  e=2.565E-27  Homo sapiens
  1r49-assembly1_A  TM=6.374E-01  e=2.569E-29  Homo sapiens

Sequence (610 aa):
MRSKTTPQEDFAKFEFARLLKRNIKYVRREYKKKLTSQNIVDREKATAVYLIDKLSLRAGNEKDAGTADTVGCCSLRVEHVTLDKEKDGQDFVVSFDFLGKDSIRYINSVPVEKQVFKNLKLFMENKQPGDDLFDSLNTTLLNKYLNDLVQCLTAKGFRTYNAFNTLQEQLDLLTKEDMSIPEKILAYNRANREVAILCNHQRAVLKGFSKSMENLKAKIDEKRYRIKNMKKKLEKQLKKLELQATDKEENKNLSLGTSKLNYLDPRIGVAWCKKWDIPVEKIFNKTQRDKFRWAIEMGGPEYKFMRSKTTPQEDFAKFEFARLLKRNIKYVRREYKKKLTSQNIVDREKATAVYLIDKLSLRAGNEKDAGTADTVGCCSLRVEHVTLDKEKDGQDFVVSFDFLGKDSIRYINSVPVEKQVFKNLKLFMENKQPGDDLFDSLNTTLLNKYLNDLVQCLTAKGFRTYNAFNTLQEQLDLLTKEDMSIPEKILAYNRANREVAILCNHQRAVLKGFSKSMENLKAKIDEKRYRIKNMKKKLEKQLKKLELQATDKEENKNLSLGTSKLNYLDPRIGVAWCKKWDIPVEKIFNKTQRDKFRWAIEMGGPEYKF